Protein AF-A0A928K9A9-F1 (afdb_monomer_lite)

Structure (mmCIF, N/CA/C/O backbone):
data_AF-A0A928K9A9-F1
#
_entry.id   AF-A0A928K9A9-F1
#
loop_
_atom_site.group_PDB
_atom_site.id
_atom_site.type_symbol
_atom_site.label_atom_id
_atom_site.label_alt_id
_atom_site.label_comp_id
_atom_site.label_asym_id
_atom_site.label_entity_id
_atom_site.label_seq_id
_atom_site.pdbx_PDB_ins_code
_atom_site.Cartn_x
_atom_site.Cartn_y
_atom_site.Cartn_z
_atom_site.occupancy
_atom_site.B_iso_or_equiv
_atom_site.auth_seq_id
_atom_site.auth_comp_id
_atom_site.auth_asym_id
_atom_site.auth_atom_id
_atom_site.pdbx_PDB_model_num
ATOM 1 N N . MET A 1 1 ? -4.230 -37.390 27.651 1.00 42.03 1 MET A N 1
ATOM 2 C CA . MET A 1 1 ? -5.385 -36.517 27.954 1.00 42.03 1 MET A CA 1
ATOM 3 C C . MET A 1 1 ? -5.109 -35.486 29.069 1.00 42.03 1 MET A C 1
ATOM 5 O O . MET A 1 1 ? -6.067 -35.103 29.713 1.00 42.03 1 MET A O 1
ATOM 9 N N . ARG A 1 2 ? -3.857 -35.036 29.346 1.00 42.75 2 ARG A N 1
ATOM 10 C CA . ARG A 1 2 ? -3.598 -33.957 30.349 1.00 42.75 2 ARG A CA 1
ATOM 11 C C . ARG A 1 2 ? -2.353 -33.057 30.140 1.00 42.75 2 ARG A C 1
ATOM 13 O O . ARG A 1 2 ? -1.982 -32.345 31.066 1.00 42.75 2 ARG A O 1
ATOM 20 N N . ARG A 1 3 ? -1.679 -33.041 28.975 1.00 29.58 3 ARG A N 1
ATOM 21 C CA . ARG A 1 3 ? -0.485 -32.166 28.782 1.00 29.58 3 ARG A CA 1
ATOM 22 C C . ARG A 1 3 ? -0.343 -31.418 27.444 1.00 29.58 3 ARG A C 1
ATOM 24 O O . ARG A 1 3 ? 0.515 -30.552 27.368 1.00 29.58 3 ARG A O 1
ATOM 31 N N . GLN A 1 4 ? -1.202 -31.652 26.442 1.00 28.33 4 GLN A N 1
ATOM 32 C CA . GLN A 1 4 ? -1.270 -30.831 25.210 1.00 28.33 4 GLN A CA 1
ATOM 33 C C . GLN A 1 4 ? -2.455 -29.848 25.172 1.00 28.33 4 GLN A C 1
ATOM 35 O O . GLN A 1 4 ? -2.472 -28.955 24.336 1.00 28.33 4 GLN A O 1
ATOM 40 N N . GLU A 1 5 ? -3.385 -29.927 26.127 1.00 29.30 5 GLU A N 1
ATOM 41 C CA . GLU A 1 5 ? -4.471 -28.944 26.280 1.00 29.30 5 GLU A CA 1
ATOM 42 C C . GLU A 1 5 ? -4.014 -27.654 26.989 1.00 29.30 5 GLU A C 1
ATOM 44 O O . GLU A 1 5 ? -4.703 -26.647 26.911 1.00 29.30 5 GLU A O 1
ATOM 49 N N . ARG A 1 6 ? -2.816 -27.623 27.599 1.00 32.00 6 ARG A N 1
ATOM 50 C CA . ARG A 1 6 ? -2.279 -26.401 28.237 1.00 32.00 6 ARG A CA 1
ATOM 51 C C . ARG A 1 6 ? -1.554 -25.439 27.295 1.00 32.00 6 ARG A C 1
ATOM 53 O O . ARG A 1 6 ? -1.371 -24.291 27.658 1.00 32.00 6 ARG A O 1
ATOM 60 N N . TYR A 1 7 ? -1.195 -25.851 26.078 1.00 26.44 7 TYR A N 1
ATOM 61 C CA . TYR A 1 7 ? -0.550 -24.943 25.113 1.00 26.44 7 TYR A CA 1
ATOM 62 C C . TYR A 1 7 ? -1.556 -24.196 24.215 1.00 26.44 7 TYR A C 1
ATOM 64 O O . TYR A 1 7 ? -1.179 -23.286 23.484 1.00 26.44 7 TYR A O 1
ATOM 72 N N . ALA A 1 8 ? -2.844 -24.557 24.289 1.00 28.22 8 ALA A N 1
ATOM 73 C CA . ALA A 1 8 ? -3.948 -23.898 23.585 1.00 28.22 8 ALA A CA 1
ATOM 74 C C . ALA A 1 8 ? -4.733 -22.909 24.474 1.00 28.22 8 ALA A C 1
ATOM 76 O O . ALA A 1 8 ? -5.746 -22.372 24.036 1.00 28.22 8 ALA A O 1
ATOM 77 N N . GLN A 1 9 ? -4.266 -22.647 25.701 1.00 28.34 9 GLN A N 1
ATOM 78 C CA . GLN A 1 9 ? -4.974 -21.807 26.676 1.00 28.34 9 GLN A CA 1
ATOM 79 C C . GLN A 1 9 ? -4.224 -20.517 27.064 1.00 28.34 9 GLN A C 1
ATOM 81 O O . GLN A 1 9 ? -4.767 -19.713 27.809 1.00 28.34 9 GLN A O 1
ATOM 86 N N . GLU A 1 10 ? -3.033 -20.257 26.504 1.00 29.08 10 GLU A N 1
ATOM 87 C CA . GLU A 1 10 ? -2.166 -19.135 26.927 1.00 29.08 10 GLU A CA 1
ATOM 88 C C . GLU A 1 10 ? -1.859 -18.065 25.862 1.00 29.08 10 GLU A C 1
ATOM 90 O O . GLU A 1 10 ? -1.050 -17.173 26.100 1.00 29.08 10 GLU A O 1
ATOM 95 N N . LYS A 1 11 ? -2.535 -18.053 24.707 1.00 27.81 11 LYS A N 1
ATOM 96 C CA . LYS A 1 11 ? -2.550 -16.857 23.836 1.00 27.81 11 LYS A CA 1
ATOM 97 C C . LYS A 1 11 ? -3.939 -16.550 23.290 1.00 27.81 11 LYS A C 1
ATOM 99 O O . LYS A 1 11 ? -4.159 -16.509 22.084 1.00 27.81 11 LYS A O 1
ATOM 104 N N . GLY A 1 12 ? -4.860 -16.274 24.211 1.00 30.50 12 GLY A N 1
ATOM 105 C CA . GLY A 1 12 ? -5.949 -15.337 23.952 1.00 30.50 12 GLY A CA 1
ATOM 106 C C . GLY A 1 12 ? -5.352 -13.939 23.781 1.00 30.50 12 GLY A C 1
ATOM 107 O O . GLY A 1 12 ? -4.907 -13.326 24.744 1.00 30.50 12 GLY A O 1
ATOM 108 N N . GLY A 1 13 ? -5.259 -13.477 22.538 1.00 25.19 13 GLY A N 1
ATOM 109 C CA . GLY A 1 13 ? -4.679 -12.187 22.167 1.00 25.19 13 GLY A CA 1
ATOM 110 C C . GLY A 1 13 ? -5.365 -11.657 20.917 1.00 25.19 13 GLY A C 1
ATOM 111 O O . GLY A 1 13 ? -4.789 -11.672 19.837 1.00 25.19 13 GLY A O 1
ATOM 112 N N . ILE A 1 14 ? -6.641 -11.338 21.110 1.00 29.45 14 ILE A N 1
ATOM 113 C CA . ILE A 1 14 ? -7.558 -10.487 20.351 1.00 29.45 14 ILE A CA 1
ATOM 114 C C . ILE A 1 14 ? -7.057 -9.993 18.974 1.00 29.45 14 ILE A C 1
ATOM 116 O O . ILE A 1 14 ? -6.191 -9.128 18.865 1.00 29.45 14 ILE A O 1
ATOM 120 N N . SER A 1 15 ? -7.654 -10.520 17.900 1.00 26.62 15 SER A N 1
ATOM 121 C CA . SER A 1 15 ? -7.559 -9.970 16.544 1.00 26.62 15 SER A CA 1
ATOM 122 C C . SER A 1 15 ? -8.797 -9.116 16.245 1.00 26.62 15 SER A C 1
ATOM 124 O O . SER A 1 15 ? -9.717 -9.572 15.563 1.00 26.62 15 SER A O 1
ATOM 126 N N . VAL A 1 16 ? -8.856 -7.884 16.757 1.00 34.12 16 VAL A N 1
ATOM 127 C CA . VAL A 1 16 ? -9.843 -6.908 16.273 1.00 34.12 16 VAL A CA 1
ATOM 128 C C . VAL A 1 16 ? -9.323 -6.234 15.010 1.00 34.12 16 VAL A C 1
ATOM 130 O O . VAL A 1 16 ? -8.201 -5.727 14.954 1.00 34.12 16 VAL A O 1
ATOM 133 N N . GLY A 1 17 ? -10.156 -6.242 13.967 1.00 39.88 17 GLY A N 1
ATOM 134 C CA . GLY A 1 17 ? -9.941 -5.457 12.759 1.00 39.88 17 GLY A CA 1
ATOM 135 C C . GLY A 1 17 ? -9.922 -3.975 13.117 1.00 39.88 17 GLY A C 1
ATOM 136 O O . GLY A 1 17 ? -10.975 -3.358 13.254 1.00 39.88 17 GLY A O 1
ATOM 137 N N . LEU A 1 18 ? -8.726 -3.414 13.301 1.00 54.06 18 LEU A N 1
ATOM 138 C CA . LEU A 1 18 ? -8.541 -2.001 13.604 1.00 54.06 18 LEU A CA 1
ATOM 139 C C . LEU A 1 18 ? -9.041 -1.158 12.417 1.00 54.06 18 LEU A C 1
ATOM 141 O O . LEU A 1 18 ? -8.351 -1.034 11.403 1.00 54.06 18 LEU A O 1
ATOM 145 N N . LYS A 1 19 ? -10.249 -0.598 12.522 1.00 61.78 19 LYS A N 1
ATOM 146 C CA . LYS A 1 19 ? -10.752 0.442 11.618 1.00 61.78 19 LYS A CA 1
ATOM 147 C C . LYS A 1 19 ? -10.638 1.781 12.339 1.00 61.78 19 LYS A C 1
ATOM 149 O O . LYS A 1 19 ? -11.195 1.937 13.422 1.00 61.78 19 LYS A O 1
ATOM 154 N N . ALA A 1 20 ? -9.938 2.745 11.743 1.00 73.69 20 ALA A N 1
ATOM 155 C CA . ALA A 1 20 ? -9.883 4.080 12.323 1.00 73.69 20 ALA A CA 1
ATOM 156 C C . ALA A 1 20 ? -11.241 4.786 12.218 1.00 73.69 20 ALA A C 1
ATOM 158 O O . ALA A 1 20 ? -12.021 4.558 11.292 1.00 73.69 20 ALA A O 1
ATOM 159 N N . TYR A 1 21 ? -11.505 5.643 13.192 1.00 78.69 21 TYR A N 1
ATOM 160 C CA . TYR A 1 21 ? -12.751 6.378 13.319 1.00 78.69 21 TYR A CA 1
ATOM 161 C C . TYR A 1 21 ? -12.908 7.439 12.218 1.00 78.69 21 TYR A C 1
ATOM 163 O O . TYR A 1 21 ? -12.012 8.250 12.027 1.00 78.69 21 TYR A O 1
ATOM 171 N N . ASP A 1 22 ? -14.049 7.463 11.526 1.00 72.69 22 ASP A N 1
ATOM 172 C CA . ASP A 1 22 ? -14.362 8.363 10.401 1.00 72.69 22 ASP A CA 1
ATOM 173 C C . ASP A 1 22 ? -15.640 9.205 10.626 1.00 72.69 22 ASP A C 1
ATOM 175 O O . ASP A 1 22 ? -16.154 9.819 9.693 1.00 72.69 22 ASP A O 1
ATOM 179 N N . GLY A 1 23 ? -16.160 9.235 11.860 1.00 74.88 23 GLY A N 1
ATOM 180 C CA . GLY A 1 23 ? -17.369 9.979 12.228 1.00 74.88 23 GLY A CA 1
ATOM 181 C C . GLY A 1 23 ? -17.119 11.421 12.695 1.00 74.88 23 GLY A C 1
ATOM 182 O O . GLY A 1 23 ? -15.998 11.917 12.700 1.00 74.88 23 GLY A O 1
ATOM 183 N N . ASP A 1 24 ? -18.184 12.080 13.150 1.00 78.38 24 ASP A N 1
ATOM 184 C CA . ASP A 1 24 ? -18.238 13.506 13.519 1.00 78.38 24 ASP A CA 1
ATOM 185 C C . ASP A 1 24 ? -18.085 13.786 15.027 1.00 78.38 24 ASP A C 1
ATOM 187 O O . ASP A 1 24 ? -17.793 14.905 15.445 1.00 78.38 24 ASP A O 1
ATOM 191 N N . LYS A 1 25 ? -18.277 12.770 15.873 1.00 82.19 25 LYS A N 1
ATOM 192 C CA . LYS A 1 25 ? -18.120 12.890 17.334 1.00 82.19 25 LYS A CA 1
ATOM 193 C C . LYS A 1 25 ? -16.654 13.059 17.770 1.00 82.19 25 LYS A C 1
ATOM 195 O O . LYS A 1 25 ? -15.773 12.530 17.097 1.00 82.19 25 LYS A O 1
ATOM 200 N N . PRO A 1 26 ? -16.386 13.657 18.954 1.00 84.06 26 PRO A N 1
ATOM 201 C CA . PRO A 1 26 ? -15.034 13.846 19.491 1.00 84.06 26 PRO A CA 1
ATOM 202 C C . PRO A 1 26 ? -14.201 12.561 19.503 1.00 84.06 26 PRO A C 1
ATOM 204 O O . PRO A 1 26 ? -14.649 11.555 20.054 1.00 84.06 26 PRO A O 1
ATOM 207 N N . TYR A 1 27 ? -12.991 12.589 18.948 1.00 88.62 27 TYR A N 1
ATOM 208 C CA . TYR A 1 27 ? -12.125 11.413 18.811 1.00 88.62 27 TYR A CA 1
ATOM 209 C C . TYR A 1 27 ? -10.660 11.722 19.141 1.00 88.62 27 TYR A C 1
ATOM 211 O O . TYR A 1 27 ? -10.251 12.883 19.245 1.00 88.62 27 TYR A O 1
ATOM 219 N N . VAL A 1 28 ? -9.876 10.660 19.314 1.00 92.06 28 VAL A N 1
ATOM 220 C CA . VAL A 1 28 ? -8.428 10.710 19.537 1.00 92.06 28 VAL A CA 1
ATOM 221 C C . VAL A 1 28 ? -7.704 10.629 18.200 1.00 92.06 28 VAL A C 1
ATOM 223 O O . VAL A 1 28 ? -7.956 9.707 17.432 1.00 92.06 28 VAL A O 1
ATOM 226 N N . PHE A 1 29 ? -6.779 11.543 17.927 1.00 93.19 29 PHE A N 1
ATOM 227 C CA . PHE A 1 29 ? -5.811 11.396 16.841 1.00 93.19 29 PHE A CA 1
ATOM 228 C C . PHE A 1 29 ? -4.556 10.711 17.384 1.00 93.19 29 PHE A C 1
ATOM 230 O O . PHE A 1 29 ? -3.945 11.240 18.306 1.00 93.19 29 PHE A O 1
ATOM 237 N N . ALA A 1 30 ? -4.159 9.566 16.830 1.00 93.44 30 ALA A N 1
ATOM 238 C CA . ALA A 1 30 ? -2.949 8.850 17.225 1.00 93.44 30 ALA A CA 1
ATOM 239 C C . ALA A 1 30 ? -1.809 9.088 16.218 1.00 93.44 30 ALA A C 1
ATOM 241 O O . ALA A 1 30 ? -1.826 8.558 15.105 1.00 93.44 30 ALA A O 1
ATOM 242 N N . SER A 1 31 ? -0.803 9.863 16.635 1.00 92.62 31 SER A N 1
ATOM 243 C CA . SER A 1 31 ? 0.430 10.134 15.886 1.00 92.62 31 SER A CA 1
ATOM 244 C C . SER A 1 31 ? 1.554 9.195 16.329 1.00 92.62 31 SER A C 1
ATOM 246 O O . SER A 1 31 ? 1.853 9.069 17.520 1.00 92.62 31 SER A O 1
ATOM 248 N N . TYR A 1 32 ? 2.184 8.514 15.372 1.00 89.94 32 TYR A N 1
ATOM 249 C CA . TYR A 1 32 ? 3.295 7.601 15.624 1.00 89.94 32 TYR A CA 1
ATOM 250 C C . TYR A 1 32 ? 4.186 7.440 14.389 1.00 89.94 32 TYR A C 1
ATOM 252 O O . TYR A 1 32 ? 3.770 7.689 13.260 1.00 89.94 32 TYR A O 1
ATOM 260 N N . CYS A 1 33 ? 5.429 6.997 14.594 1.00 82.44 33 CYS A N 1
ATOM 261 C CA . CYS A 1 33 ? 6.306 6.641 13.483 1.00 82.44 33 CYS A CA 1
ATOM 262 C C . CYS A 1 33 ? 5.915 5.285 12.900 1.00 82.44 33 CYS A C 1
ATOM 264 O O . CYS A 1 33 ? 5.644 4.341 13.640 1.00 82.44 33 CYS A O 1
ATOM 266 N N . HIS A 1 34 ? 5.996 5.139 11.578 1.00 73.00 34 HIS A N 1
ATOM 267 C CA . HIS A 1 34 ? 5.710 3.871 10.907 1.00 73.00 34 HIS A CA 1
ATOM 268 C C . HIS A 1 34 ? 6.539 2.691 11.455 1.00 73.00 34 HIS A C 1
ATOM 270 O O . HIS A 1 34 ? 6.052 1.560 11.506 1.00 73.00 34 HIS A O 1
ATOM 276 N N . ASP A 1 35 ? 7.766 2.949 11.916 1.00 77.44 35 ASP A N 1
ATOM 277 C CA . ASP A 1 35 ? 8.641 1.929 12.508 1.00 77.44 35 ASP A CA 1
ATOM 278 C C . ASP A 1 35 ? 8.114 1.389 13.854 1.00 77.44 35 ASP A C 1
ATOM 280 O O . ASP A 1 35 ? 8.411 0.250 14.222 1.00 77.44 35 ASP A O 1
ATOM 284 N N . ASP A 1 36 ? 7.265 2.151 14.549 1.00 78.38 36 ASP A N 1
ATOM 285 C CA . ASP A 1 36 ? 6.666 1.783 15.835 1.00 78.38 36 ASP A CA 1
ATOM 286 C C . ASP A 1 36 ? 5.299 1.108 15.705 1.00 78.38 36 ASP A C 1
ATOM 288 O O . ASP A 1 36 ? 4.709 0.700 16.708 1.00 78.38 36 ASP A O 1
ATOM 292 N N . LYS A 1 37 ? 4.811 0.894 14.477 1.00 77.75 37 LYS A N 1
ATOM 293 C CA . LYS A 1 37 ? 3.494 0.303 14.193 1.00 77.75 37 LYS A CA 1
ATOM 294 C C . LYS A 1 37 ? 3.215 -0.977 14.991 1.00 77.75 37 LYS A C 1
ATOM 296 O O . LYS A 1 37 ? 2.116 -1.161 15.498 1.00 77.75 37 LYS A O 1
ATOM 301 N N . LYS A 1 38 ? 4.212 -1.850 15.173 1.00 72.75 38 LYS A N 1
ATOM 302 C CA . LYS A 1 38 ? 4.061 -3.104 15.942 1.00 72.75 38 LYS A CA 1
ATOM 303 C C . LYS A 1 38 ? 3.841 -2.902 17.445 1.00 72.75 38 LYS A C 1
ATOM 305 O O . LYS A 1 38 ? 3.268 -3.777 18.080 1.00 72.75 38 LYS A O 1
ATOM 310 N N . ARG A 1 39 ? 4.330 -1.796 18.009 1.00 73.88 39 ARG A N 1
ATOM 311 C CA . ARG A 1 39 ? 4.176 -1.435 19.429 1.00 73.88 39 ARG A CA 1
ATOM 312 C C . ARG A 1 39 ? 2.911 -0.611 19.650 1.00 73.88 39 ARG A C 1
ATOM 314 O O . ARG A 1 39 ? 2.264 -0.758 20.676 1.00 73.88 39 ARG A O 1
ATOM 321 N N . VAL A 1 40 ? 2.562 0.223 18.671 1.00 81.50 40 VAL A N 1
ATOM 322 C CA . VAL A 1 40 ? 1.448 1.174 18.742 1.00 81.50 40 VAL A CA 1
ATOM 323 C C . VAL A 1 40 ? 0.108 0.531 18.396 1.00 81.50 40 VAL A C 1
ATOM 325 O O . VAL A 1 40 ? -0.868 0.759 19.104 1.00 81.50 40 VAL A O 1
ATOM 328 N N . LEU A 1 41 ? 0.039 -0.304 17.353 1.00 78.69 41 LEU A N 1
ATOM 329 C CA . LEU A 1 41 ? -1.234 -0.901 16.941 1.00 78.69 41 LEU A CA 1
ATOM 330 C C . LEU A 1 41 ? -1.909 -1.754 18.021 1.00 78.69 41 LEU A C 1
ATOM 332 O O . LEU A 1 41 ? -3.121 -1.639 18.127 1.00 78.69 41 LEU A O 1
ATOM 336 N N . PRO A 1 42 ? -1.209 -2.554 18.849 1.00 74.12 42 PRO A N 1
ATOM 337 C CA . PRO A 1 42 ? -1.863 -3.247 19.961 1.00 74.12 42 PRO A CA 1
ATOM 338 C C . PRO A 1 42 ? -2.521 -2.291 20.966 1.00 74.12 42 PRO A C 1
ATOM 340 O O . PRO A 1 42 ? -3.590 -2.587 21.486 1.00 74.12 42 PRO A O 1
ATOM 343 N N . ILE A 1 43 ? -1.915 -1.123 21.204 1.00 79.50 43 ILE A N 1
ATOM 344 C CA . ILE A 1 43 ? -2.459 -0.098 22.105 1.00 79.50 43 ILE A CA 1
ATOM 345 C C . ILE A 1 43 ? -3.700 0.546 21.480 1.00 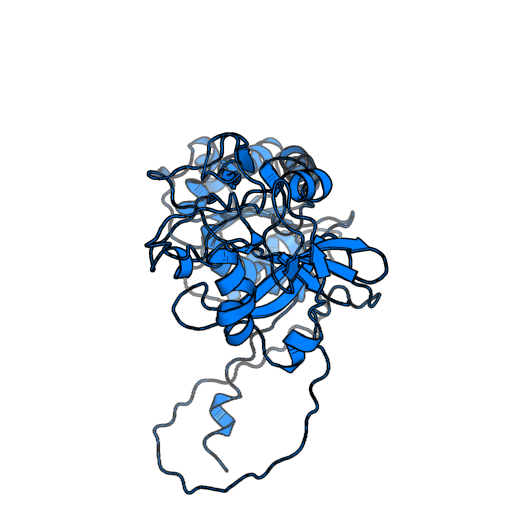79.50 43 ILE A C 1
ATOM 347 O O . ILE A 1 43 ? -4.735 0.650 22.131 1.00 79.50 43 ILE A O 1
ATOM 351 N N . ILE A 1 44 ? -3.618 0.931 20.202 1.00 82.25 44 ILE A N 1
ATOM 352 C CA . ILE A 1 44 ? -4.774 1.443 19.450 1.00 82.25 44 ILE A CA 1
ATOM 353 C C . ILE A 1 44 ? -5.883 0.382 19.391 1.00 82.25 44 ILE A C 1
ATOM 355 O O . ILE A 1 44 ? -7.051 0.726 19.506 1.00 82.25 44 ILE A O 1
ATOM 359 N N . GLY A 1 45 ? -5.527 -0.897 19.262 1.00 72.69 45 GLY A N 1
ATOM 360 C CA . GLY A 1 45 ? -6.451 -2.032 19.218 1.00 72.69 45 GLY A CA 1
ATOM 361 C C . GLY A 1 45 ? -7.261 -2.149 20.492 1.00 72.69 45 GLY A C 1
ATOM 362 O O . GLY A 1 45 ? -8.482 -2.096 20.417 1.00 72.69 45 GLY A O 1
ATOM 363 N N . SER A 1 46 ? -6.583 -2.166 21.644 1.00 72.69 46 SER A N 1
ATOM 364 C CA . SER A 1 46 ? -7.232 -2.136 22.963 1.00 72.69 46 SER A CA 1
ATOM 365 C C . SER A 1 46 ? -8.191 -0.953 23.083 1.00 72.69 46 SER A C 1
ATOM 367 O O . SER A 1 46 ? -9.327 -1.107 23.515 1.00 72.69 46 SER A O 1
ATOM 369 N N 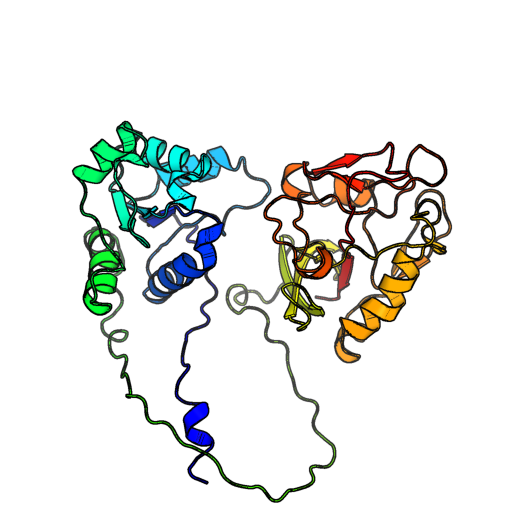. LEU A 1 47 ? -7.779 0.234 22.628 1.00 77.19 47 LEU A N 1
ATOM 370 C CA . LEU A 1 47 ? -8.647 1.408 22.662 1.00 77.19 47 LEU A CA 1
ATOM 371 C C . LEU A 1 47 ? -9.882 1.245 21.761 1.00 77.19 47 LEU A C 1
ATOM 373 O O . LEU A 1 47 ? -10.994 1.539 22.185 1.00 77.19 47 LEU A O 1
ATOM 377 N N . LEU A 1 48 ? -9.730 0.756 20.532 1.00 74.94 48 LEU A N 1
ATOM 378 C CA . LEU A 1 48 ? -10.876 0.517 19.650 1.00 74.94 48 LEU A CA 1
ATOM 379 C C . LEU A 1 48 ? -11.815 -0.568 20.212 1.00 74.94 48 LEU A C 1
ATOM 381 O O . LEU A 1 48 ? -13.033 -0.410 20.145 1.00 74.94 48 LEU A O 1
ATOM 385 N N . GLU A 1 49 ? -11.262 -1.638 20.788 1.00 69.25 49 GLU A N 1
ATOM 386 C CA . GLU A 1 49 ? -11.989 -2.739 21.444 1.00 69.25 49 GLU A CA 1
ATOM 387 C C . GLU A 1 49 ? -12.816 -2.269 22.636 1.00 69.25 49 GLU A C 1
ATOM 389 O O . GLU A 1 49 ? -13.963 -2.676 22.818 1.00 69.25 49 GLU A O 1
ATOM 394 N N . GLU A 1 50 ? -12.255 -1.354 23.418 1.00 71.81 50 GLU A N 1
ATOM 395 C CA . GLU A 1 50 ? -12.928 -0.711 24.542 1.00 71.81 50 GLU A CA 1
ATOM 396 C C . GLU A 1 50 ? -13.945 0.358 24.091 1.00 71.81 50 GLU A C 1
ATOM 398 O O . GLU A 1 50 ? -14.606 0.988 24.918 1.00 71.81 50 GLU A O 1
ATOM 403 N N . GLY A 1 51 ? -14.117 0.544 22.778 1.00 73.00 51 GLY A N 1
ATOM 404 C CA . GLY A 1 51 ? -15.099 1.446 22.183 1.00 73.00 51 GLY A CA 1
ATOM 405 C C . GLY A 1 51 ? -14.607 2.881 22.018 1.00 73.00 51 GLY A C 1
ATOM 406 O O . GLY A 1 51 ? -15.411 3.772 21.713 1.00 73.00 51 GLY A O 1
ATOM 407 N N . TYR A 1 52 ? -13.306 3.136 22.195 1.00 78.12 52 TYR A N 1
ATOM 408 C CA . TYR A 1 52 ? -12.755 4.461 21.974 1.00 78.12 52 TYR A CA 1
ATOM 409 C C . TYR A 1 52 ? -12.683 4.809 20.486 1.00 78.12 52 TYR A C 1
ATOM 411 O O . TYR A 1 52 ? -12.231 4.041 19.644 1.00 78.12 52 TYR A O 1
ATOM 419 N N . ARG A 1 53 ? -13.123 6.025 20.153 1.00 87.31 53 ARG A N 1
ATOM 420 C CA . ARG A 1 53 ? -13.025 6.608 18.811 1.00 87.31 53 ARG A CA 1
ATOM 421 C C . ARG A 1 53 ? -11.589 7.068 18.566 1.00 87.31 53 ARG A C 1
ATOM 423 O O . ARG A 1 53 ? -11.196 8.120 19.071 1.00 87.31 53 ARG A O 1
ATOM 430 N N . VAL A 1 54 ? -10.815 6.288 17.812 1.00 86.94 54 VAL A N 1
ATOM 431 C CA . VAL A 1 54 ? -9.409 6.591 17.500 1.00 86.94 54 VAL A CA 1
ATOM 432 C C . VAL A 1 54 ? -9.203 6.686 15.992 1.00 86.94 54 VAL A C 1
ATOM 434 O O . VAL A 1 54 ? -9.521 5.762 15.247 1.00 86.94 54 VAL A O 1
ATOM 437 N N . TRP A 1 55 ? -8.645 7.804 15.544 1.00 89.12 55 TRP A N 1
ATOM 438 C CA . TRP A 1 55 ? -8.169 8.026 14.185 1.00 89.12 55 TRP A CA 1
ATOM 439 C C . TRP A 1 55 ? -6.647 7.849 14.135 1.00 89.12 55 TRP A C 1
ATOM 441 O O . TRP A 1 55 ? -5.94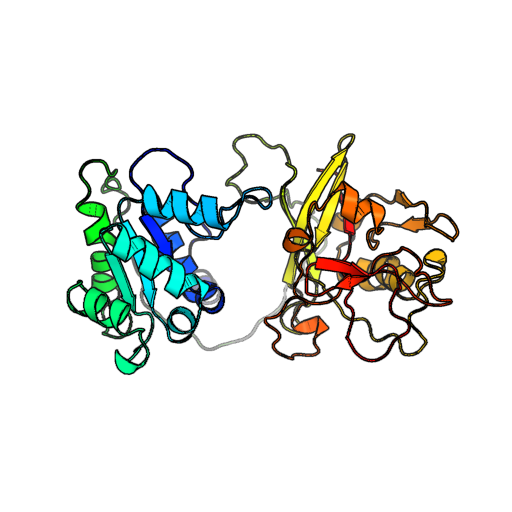3 8.312 15.032 1.00 89.12 55 TRP A O 1
ATOM 451 N N . TYR A 1 56 ? -6.125 7.203 13.092 1.00 85.38 56 TYR A N 1
ATOM 452 C CA . TYR A 1 56 ? -4.686 7.026 12.866 1.00 85.38 56 TYR A CA 1
ATOM 453 C C . TYR A 1 56 ? -4.374 6.861 11.367 1.00 85.38 56 TYR A C 1
ATOM 455 O O . TYR A 1 56 ? -5.269 6.603 10.559 1.00 85.38 56 TYR A O 1
ATOM 463 N N . ASP A 1 57 ? -3.096 6.976 10.989 1.00 65.38 57 ASP A N 1
ATOM 464 C CA . ASP A 1 57 ? -2.595 7.014 9.597 1.00 65.38 57 ASP A CA 1
ATOM 465 C C . ASP A 1 57 ? -2.970 5.809 8.700 1.00 65.38 57 ASP A C 1
ATOM 467 O O . ASP A 1 57 ? -2.802 5.861 7.480 1.00 65.38 57 ASP A O 1
ATOM 471 N N . GLY A 1 58 ? -3.517 4.735 9.276 1.00 54.84 58 GLY A N 1
ATOM 472 C CA . GLY A 1 58 ? -4.029 3.570 8.557 1.00 54.84 58 GLY A CA 1
ATOM 473 C C . GLY A 1 58 ? -5.365 3.795 7.839 1.00 54.84 58 GLY A C 1
ATOM 474 O O . GLY A 1 58 ? -5.781 2.908 7.099 1.00 54.84 58 GLY A O 1
ATOM 475 N N . ALA A 1 59 ? -6.030 4.942 8.038 1.00 42.69 59 ALA A N 1
ATOM 476 C CA . ALA A 1 59 ? -7.379 5.224 7.525 1.00 42.69 59 ALA A CA 1
ATOM 477 C C . ALA A 1 59 ? -7.469 6.172 6.319 1.00 42.69 59 ALA A C 1
ATOM 479 O O . ALA A 1 59 ? -8.573 6.401 5.826 1.00 42.69 59 ALA A O 1
ATOM 480 N N . ILE A 1 60 ? -6.366 6.745 5.825 1.00 49.22 60 ILE A N 1
ATOM 481 C CA . ILE A 1 60 ? -6.453 7.770 4.772 1.00 49.22 60 ILE A CA 1
ATOM 482 C C . ILE A 1 60 ? -6.593 7.133 3.379 1.00 49.22 60 ILE A C 1
ATOM 484 O O . ILE A 1 60 ? -5.685 6.420 2.937 1.00 49.22 60 ILE A O 1
ATOM 488 N N . PRO A 1 61 ? -7.661 7.453 2.620 1.00 39.03 61 PRO A N 1
ATOM 489 C CA . PRO A 1 61 ? -7.794 7.027 1.234 1.00 39.03 61 PRO A CA 1
ATOM 490 C C . PRO A 1 61 ? -6.662 7.598 0.354 1.00 39.03 61 PRO A C 1
ATOM 492 O O . PRO A 1 61 ? -6.307 8.773 0.486 1.00 39.03 61 PRO A O 1
ATOM 495 N N . PRO A 1 62 ? -6.121 6.839 -0.620 1.00 37.03 62 PRO A N 1
ATOM 496 C CA . PRO A 1 62 ? -4.983 7.261 -1.453 1.00 37.03 62 PRO A CA 1
ATOM 497 C C . PRO A 1 62 ? -5.210 8.530 -2.295 1.00 37.03 62 PRO A C 1
ATOM 499 O O . PRO A 1 62 ? -4.263 9.067 -2.870 1.00 37.03 62 PRO A O 1
ATOM 502 N N . THR A 1 63 ? -6.462 8.963 -2.426 1.00 34.47 63 THR A N 1
ATOM 503 C CA . THR A 1 63 ? -6.931 10.016 -3.333 1.00 34.47 63 THR A CA 1
ATOM 504 C C . THR A 1 63 ? -7.044 11.391 -2.686 1.00 34.47 63 THR A C 1
ATOM 506 O O . THR A 1 63 ? -7.205 12.376 -3.404 1.00 34.47 63 THR A O 1
ATOM 509 N N . ALA A 1 64 ? -6.953 11.488 -1.361 1.00 42.41 64 ALA A N 1
ATOM 510 C CA . ALA A 1 64 ? -7.055 12.767 -0.681 1.00 42.41 64 ALA A CA 1
ATOM 511 C C . ALA A 1 64 ? -5.700 13.490 -0.644 1.00 42.41 64 ALA A C 1
ATOM 513 O O . ALA A 1 64 ? -4.640 12.857 -0.649 1.00 42.41 64 ALA A O 1
ATOM 514 N N . GLU A 1 65 ? -5.704 14.826 -0.587 1.00 50.88 65 GLU A N 1
ATOM 515 C CA . GLU A 1 65 ? -4.492 15.573 -0.249 1.00 50.88 65 GLU A CA 1
ATOM 516 C C . GLU A 1 65 ? -4.082 15.194 1.178 1.00 50.88 65 GLU A C 1
ATOM 518 O O . GLU A 1 65 ? -4.556 15.778 2.147 1.00 50.88 65 GLU A O 1
ATOM 523 N N . TRP A 1 66 ? -3.210 14.189 1.292 1.00 57.06 66 TRP A N 1
ATOM 524 C CA . TRP A 1 66 ? -2.811 13.530 2.539 1.00 57.06 66 TRP A CA 1
ATOM 525 C C . TRP A 1 66 ? -2.545 14.512 3.674 1.00 57.06 66 TRP A C 1
ATOM 527 O O . TRP A 1 66 ? -3.000 14.323 4.792 1.00 57.06 66 TRP A O 1
ATOM 537 N N . ARG A 1 67 ? -1.859 15.612 3.363 1.00 60.34 67 ARG A N 1
ATOM 538 C CA . ARG A 1 67 ? -1.509 16.636 4.342 1.00 60.34 67 ARG A CA 1
ATOM 539 C C . ARG A 1 67 ? -2.697 17.496 4.768 1.00 60.34 67 ARG A C 1
ATOM 541 O O . ARG A 1 67 ? -2.770 17.861 5.930 1.00 60.34 67 ARG A O 1
ATOM 548 N N . LYS A 1 68 ? -3.637 17.786 3.864 1.00 63.69 68 LYS A N 1
ATOM 549 C CA . LYS A 1 68 ? -4.891 18.467 4.215 1.00 63.69 68 LYS A CA 1
ATOM 550 C C . LYS A 1 68 ? -5.787 17.566 5.058 1.00 63.69 68 LYS A C 1
ATOM 552 O O . LYS A 1 68 ? -6.374 18.062 6.004 1.00 63.69 68 LYS A O 1
ATOM 557 N N . VAL A 1 69 ? -5.843 16.266 4.765 1.00 68.88 69 VAL A N 1
ATOM 558 C CA . VAL A 1 69 ? -6.625 15.299 5.555 1.00 68.88 69 VAL A CA 1
ATOM 559 C C . VAL A 1 69 ? -6.034 15.093 6.940 1.00 68.88 69 VAL A C 1
ATOM 561 O O . VAL A 1 69 ? -6.764 15.188 7.917 1.00 68.88 69 VAL A O 1
ATOM 564 N N . ILE A 1 70 ? -4.719 14.880 7.040 1.00 75.19 70 ILE A N 1
ATOM 565 C CA . ILE A 1 70 ? -4.027 14.797 8.332 1.00 75.19 70 ILE A CA 1
ATOM 566 C C . ILE A 1 70 ? -4.273 16.078 9.127 1.00 75.19 70 ILE A C 1
ATOM 568 O O . ILE A 1 70 ? -4.751 16.008 10.251 1.00 75.19 70 ILE A O 1
ATOM 572 N N . ASN A 1 71 ? -4.035 17.250 8.530 1.00 79.38 71 ASN A N 1
ATOM 573 C CA . ASN A 1 71 ? -4.254 18.520 9.218 1.00 79.38 71 ASN A CA 1
ATOM 574 C C . ASN A 1 71 ? -5.719 18.701 9.640 1.00 79.38 71 ASN A C 1
ATOM 576 O O . ASN A 1 71 ? -5.967 19.120 10.761 1.00 79.38 71 ASN A O 1
ATOM 580 N N . HIS A 1 72 ? -6.682 18.349 8.789 1.00 81.31 72 HIS A N 1
ATOM 581 C CA . HIS A 1 72 ? -8.102 18.405 9.130 1.00 81.31 72 HIS A CA 1
ATOM 582 C C . HIS A 1 72 ? -8.426 17.484 10.310 1.00 81.31 72 HIS A C 1
ATOM 584 O O . HIS A 1 72 ? -9.045 17.918 11.274 1.00 81.31 72 HIS A O 1
ATOM 590 N N . HIS A 1 73 ? -7.908 16.254 10.311 1.00 85.94 73 HIS A N 1
ATOM 591 C CA . HIS A 1 73 ? -8.134 15.342 11.423 1.00 85.94 73 HIS A CA 1
ATOM 592 C C . HIS A 1 73 ? -7.421 15.755 12.713 1.00 85.94 73 HIS A C 1
ATOM 594 O O . HIS A 1 73 ? -7.947 15.491 13.793 1.00 85.94 73 HIS A O 1
ATOM 600 N N . ILE A 1 74 ? -6.264 16.413 12.631 1.00 87.69 74 ILE A N 1
ATOM 601 C CA . ILE A 1 74 ? -5.620 17.033 13.797 1.00 87.69 74 ILE A CA 1
ATOM 602 C C . ILE A 1 74 ? -6.470 18.206 14.289 1.00 87.69 74 ILE A C 1
ATOM 604 O O . ILE A 1 74 ? -6.681 18.349 15.492 1.00 87.69 74 ILE A O 1
ATOM 608 N N . GLN A 1 75 ? -6.993 19.025 13.375 1.00 86.56 75 GLN A N 1
ATOM 609 C CA . GLN A 1 75 ? -7.839 20.169 13.698 1.00 86.56 75 GLN A CA 1
ATOM 610 C C . GLN A 1 75 ? -9.152 19.751 14.363 1.00 86.56 75 GLN A C 1
ATOM 612 O O . GLN A 1 75 ? -9.604 20.458 15.259 1.00 86.56 75 GLN A O 1
ATOM 617 N N . ASP A 1 76 ? -9.713 18.601 14.009 1.00 86.06 76 ASP A N 1
ATOM 618 C CA . ASP A 1 76 ? -11.020 18.174 14.516 1.00 86.06 76 ASP A CA 1
ATOM 619 C C . ASP A 1 76 ? -10.924 17.171 15.675 1.00 86.06 76 ASP A C 1
ATOM 621 O O . ASP A 1 76 ? -11.908 16.924 16.374 1.00 86.06 76 ASP A O 1
ATOM 625 N N . CYS A 1 77 ? -9.732 16.631 15.960 1.00 90.25 77 CYS A N 1
ATOM 626 C CA . CYS A 1 77 ? -9.564 15.749 17.111 1.00 90.25 77 CYS A CA 1
ATOM 627 C C . CYS A 1 77 ? -9.731 16.499 18.440 1.00 90.25 77 CYS A C 1
ATOM 629 O O . CYS A 1 77 ? -9.393 17.684 18.578 1.00 90.25 77 CYS A O 1
ATOM 631 N N . ALA A 1 78 ? -10.231 15.768 19.436 1.00 89.69 78 ALA A N 1
ATOM 632 C CA . ALA A 1 78 ? -10.395 16.248 20.803 1.00 89.69 78 ALA A CA 1
ATOM 633 C C . ALA A 1 78 ? -9.133 16.028 21.647 1.00 89.69 78 ALA A C 1
ATOM 635 O O . ALA A 1 78 ? -8.814 16.844 22.509 1.00 89.69 78 ALA A O 1
ATOM 636 N N . VAL A 1 79 ? -8.412 14.936 21.382 1.00 91.38 79 VAL A N 1
ATOM 637 C CA . VAL A 1 79 ? -7.138 14.600 22.026 1.00 91.38 79 VAL A CA 1
ATOM 638 C C . VAL A 1 79 ? -6.138 14.225 20.945 1.00 91.38 79 VAL A C 1
ATOM 640 O O . VAL A 1 79 ? -6.415 13.357 20.116 1.00 91.38 79 VAL A O 1
ATOM 643 N N . PHE A 1 80 ? -4.969 14.857 20.975 1.00 93.06 80 PHE A N 1
ATOM 644 C CA . PHE A 1 80 ? -3.836 14.487 20.138 1.00 93.06 80 PHE A CA 1
ATOM 645 C C . PHE A 1 80 ? -2.903 13.580 20.946 1.00 93.06 80 PHE A C 1
ATOM 647 O O . PHE A 1 80 ? -2.167 14.035 21.821 1.00 93.06 80 PHE A O 1
ATOM 654 N N . MET A 1 81 ? -2.976 12.280 20.681 1.00 94.06 81 MET A N 1
ATOM 655 C CA . MET A 1 81 ? -2.166 11.248 21.316 1.00 94.06 81 MET A CA 1
ATOM 656 C C . MET A 1 81 ? -0.907 10.999 20.486 1.00 94.06 81 MET A C 1
ATOM 658 O O . MET A 1 81 ? -0.997 10.609 19.325 1.00 94.06 81 MET A O 1
ATOM 662 N N . VAL A 1 82 ? 0.270 11.191 21.074 1.00 93.31 82 VAL A N 1
ATOM 663 C CA . VAL A 1 82 ? 1.555 10.985 20.395 1.00 93.31 82 VAL A CA 1
ATOM 664 C C . VAL A 1 82 ? 2.367 9.887 21.070 1.00 93.31 82 VAL A C 1
ATOM 666 O O . VAL A 1 82 ? 2.585 9.909 22.282 1.00 93.31 82 VAL A O 1
ATOM 669 N N . PHE A 1 83 ? 2.853 8.941 20.266 1.00 90.88 83 PHE A N 1
ATOM 670 C CA . PHE A 1 83 ? 3.749 7.874 20.704 1.00 90.88 83 PHE A CA 1
ATOM 671 C C . PHE A 1 83 ? 5.210 8.274 20.473 1.00 90.88 83 PHE A C 1
ATOM 673 O O . PHE A 1 83 ? 5.709 8.319 19.343 1.00 90.88 83 PHE A O 1
ATOM 680 N N . VAL A 1 84 ? 5.907 8.578 21.564 1.00 87.88 84 VAL A N 1
ATOM 681 C CA . VAL A 1 84 ? 7.274 9.093 21.567 1.00 87.88 84 VAL A CA 1
ATOM 682 C C . VAL A 1 84 ? 8.289 7.954 21.622 1.00 87.88 84 VAL A C 1
ATOM 684 O O . VAL A 1 84 ? 8.322 7.152 22.560 1.00 87.88 84 VAL A O 1
ATOM 687 N N . THR A 1 85 ? 9.138 7.926 20.599 1.00 86.69 85 THR A N 1
ATOM 688 C CA . THR A 1 85 ? 10.333 7.094 20.444 1.00 86.69 85 THR A CA 1
ATOM 689 C C . THR A 1 85 ? 11.419 7.929 19.785 1.00 86.69 85 THR A C 1
ATOM 691 O O . THR A 1 85 ? 11.159 9.018 19.267 1.00 86.69 85 THR A O 1
ATOM 694 N N . ARG A 1 86 ? 12.653 7.426 19.743 1.00 85.62 86 ARG A N 1
ATOM 695 C CA . ARG A 1 86 ? 13.704 8.069 18.954 1.00 85.62 86 ARG A CA 1
ATOM 696 C C . ARG A 1 86 ? 13.297 8.177 17.484 1.00 85.62 86 ARG A C 1
ATOM 698 O O . ARG A 1 86 ? 13.461 9.234 16.887 1.00 85.62 86 ARG A O 1
ATOM 705 N N . ALA A 1 87 ? 12.728 7.109 16.924 1.00 81.81 87 ALA A N 1
ATOM 706 C CA . ALA A 1 87 ? 12.314 7.066 15.524 1.00 81.81 87 ALA A CA 1
ATOM 707 C C . ALA A 1 87 ? 11.190 8.069 15.214 1.00 81.81 87 ALA A C 1
ATOM 709 O O . ALA A 1 87 ? 11.166 8.639 14.124 1.00 81.81 87 ALA A O 1
ATOM 710 N N . SER A 1 88 ? 10.267 8.301 16.153 1.00 83.94 88 SER A N 1
ATOM 711 C CA . SER A 1 88 ? 9.186 9.272 15.970 1.00 83.94 88 SER A CA 1
ATOM 712 C C . SER A 1 88 ? 9.646 10.709 16.145 1.00 83.94 88 SER A C 1
ATOM 714 O O . SER A 1 88 ? 9.217 11.567 15.383 1.00 83.94 88 SER A O 1
ATOM 716 N N . MET A 1 89 ? 10.597 10.979 17.037 1.00 85.06 89 MET A N 1
ATOM 717 C CA . MET A 1 89 ? 11.153 12.330 17.184 1.00 85.06 89 MET A CA 1
ATOM 718 C C . MET A 1 89 ? 12.147 12.694 16.072 1.00 85.06 89 MET A C 1
ATOM 720 O O . MET A 1 89 ? 12.339 13.870 15.779 1.00 85.06 89 MET A O 1
ATOM 724 N N . GLU A 1 90 ? 12.734 11.704 15.396 1.00 82.81 90 GLU A N 1
ATOM 725 C CA . GLU A 1 90 ? 13.554 11.908 14.192 1.00 82.81 90 GLU A CA 1
ATOM 726 C C . GLU A 1 90 ? 12.716 11.946 12.895 1.00 82.81 90 GLU A C 1
ATOM 728 O O . GLU A 1 90 ? 13.220 12.326 11.833 1.00 82.81 90 GLU A O 1
ATOM 733 N N . SER A 1 91 ? 11.428 11.583 12.954 1.00 79.44 91 SER A N 1
ATOM 734 C CA . SER A 1 91 ? 10.519 11.646 11.808 1.00 79.44 91 SER A CA 1
ATOM 735 C C . SER A 1 91 ? 10.040 13.076 11.579 1.00 79.44 91 SER A C 1
ATOM 737 O O . SER A 1 91 ? 9.322 13.656 12.393 1.00 79.44 91 SER A O 1
ATOM 739 N N . ALA A 1 92 ? 10.375 13.630 10.411 1.00 76.19 92 ALA A N 1
ATOM 740 C CA . ALA A 1 92 ? 9.909 14.954 10.022 1.00 76.19 92 ALA A CA 1
ATOM 741 C C . ALA A 1 92 ? 8.374 15.036 10.025 1.00 76.19 92 ALA A C 1
ATOM 743 O O . ALA A 1 92 ? 7.820 16.065 10.395 1.00 76.19 92 ALA A O 1
ATOM 744 N N . GLU A 1 93 ? 7.689 13.974 9.602 1.00 76.69 93 GLU A N 1
ATOM 745 C CA . GLU A 1 93 ? 6.231 13.871 9.561 1.00 76.69 93 GLU A CA 1
ATOM 746 C C . GLU A 1 93 ? 5.616 13.979 10.957 1.00 76.69 93 GLU A C 1
ATOM 748 O O . GLU A 1 93 ? 4.827 14.895 11.176 1.00 76.69 93 GLU A O 1
ATOM 753 N N . VAL A 1 94 ? 6.045 13.139 11.905 1.00 82.19 94 VAL A N 1
ATOM 754 C CA . VAL A 1 94 ? 5.544 13.170 13.290 1.00 82.19 94 VAL A CA 1
ATOM 755 C C . VAL A 1 94 ? 5.853 14.517 13.947 1.00 82.19 94 VAL A C 1
ATOM 757 O O . VAL A 1 94 ? 4.972 15.132 14.539 1.00 82.19 94 VAL A O 1
ATOM 760 N N . VAL A 1 95 ? 7.067 15.050 13.768 1.00 81.56 95 VAL A N 1
ATOM 761 C CA . VAL A 1 95 ? 7.450 16.378 14.286 1.00 81.56 95 VAL A CA 1
ATOM 762 C C . VAL A 1 95 ? 6.552 17.486 13.720 1.00 81.56 95 VAL A C 1
ATOM 764 O O . VAL A 1 95 ? 6.134 18.388 14.445 1.00 81.56 95 VAL A O 1
ATOM 767 N N . LYS A 1 96 ? 6.213 17.425 12.426 1.00 80.00 96 LYS A N 1
ATOM 768 C CA . LYS A 1 96 ? 5.296 18.378 11.781 1.00 80.00 96 LYS A CA 1
ATOM 769 C C . LYS A 1 96 ? 3.876 18.278 12.345 1.00 80.00 96 LYS A C 1
ATOM 771 O O . LYS A 1 96 ? 3.247 19.318 12.522 1.00 80.00 96 LYS A O 1
ATOM 776 N N . GLU A 1 97 ? 3.381 17.071 12.606 1.00 85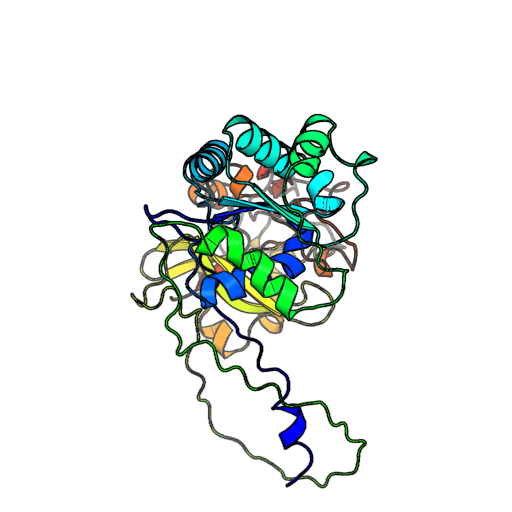.69 97 GLU A N 1
ATOM 777 C CA . GLU A 1 97 ? 2.065 16.846 13.217 1.00 85.69 97 GLU A CA 1
ATOM 778 C C . GLU A 1 97 ? 2.019 17.364 14.659 1.00 85.69 97 GLU A C 1
ATOM 780 O O . GLU A 1 97 ? 1.101 18.109 14.997 1.00 85.69 97 GLU A O 1
ATOM 785 N N . CYS A 1 98 ? 3.043 17.067 15.470 1.00 84.69 98 CYS A N 1
ATOM 786 C CA . CYS A 1 98 ? 3.181 17.586 16.833 1.00 84.69 98 CYS A CA 1
ATOM 787 C C . CYS A 1 98 ? 3.156 19.115 16.859 1.00 84.69 98 CYS A C 1
ATOM 789 O O . CYS A 1 98 ? 2.336 19.703 17.557 1.00 84.69 98 CYS A O 1
ATOM 791 N N . ASN A 1 99 ? 4.001 19.765 16.051 1.00 81.06 99 ASN A N 1
ATOM 792 C CA . ASN A 1 99 ? 4.044 21.226 15.975 1.00 81.06 99 ASN A CA 1
ATOM 793 C C . ASN A 1 99 ? 2.700 21.819 15.539 1.00 81.06 99 ASN A C 1
ATOM 795 O O . ASN A 1 99 ? 2.289 22.866 16.031 1.00 81.06 99 ASN A O 1
ATOM 799 N N . TYR A 1 100 ? 1.995 21.162 14.619 1.00 82.62 100 TYR A N 1
ATOM 800 C CA . TYR A 1 100 ? 0.682 21.624 14.187 1.00 82.62 100 TYR A CA 1
ATOM 801 C C . TYR A 1 100 ? -0.374 21.490 15.296 1.00 82.62 100 TYR A C 1
ATOM 803 O O . TYR A 1 100 ? -1.117 22.439 15.536 1.00 82.62 100 TYR A O 1
ATOM 811 N N . ALA A 1 101 ? -0.401 20.367 16.019 1.00 85.69 101 ALA A N 1
ATOM 812 C CA . ALA A 1 101 ? -1.297 20.159 17.157 1.00 85.69 101 ALA A CA 1
ATOM 813 C C . ALA A 1 101 ? -1.019 21.135 18.317 1.00 85.69 101 ALA A C 1
ATOM 815 O O . ALA A 1 101 ? -1.962 21.680 18.893 1.00 85.69 101 ALA A O 1
ATOM 816 N N . ILE A 1 102 ? 0.261 21.399 18.612 1.00 82.12 102 ILE A N 1
ATOM 817 C CA . ILE A 1 102 ? 0.714 22.395 19.598 1.00 82.12 102 ILE A CA 1
ATOM 818 C C . ILE A 1 102 ? 0.210 23.793 19.221 1.00 82.12 102 ILE A C 1
ATOM 820 O O . ILE A 1 102 ? -0.417 24.464 20.038 1.00 82.12 102 ILE A O 1
ATOM 824 N N . ASN A 1 103 ? 0.404 24.208 17.964 1.00 79.75 103 ASN A N 1
ATOM 825 C CA . ASN A 1 103 ? -0.036 25.521 17.477 1.00 79.75 103 ASN A CA 1
ATOM 826 C C . ASN A 1 103 ? -1.564 25.693 17.486 1.00 79.75 103 ASN A C 1
ATOM 828 O O . ASN A 1 103 ? -2.056 26.814 17.560 1.00 79.75 103 ASN A O 1
ATOM 832 N N . LEU A 1 104 ? -2.318 24.594 17.401 1.00 78.69 104 LEU A N 1
ATOM 833 C CA . LEU A 1 104 ? -3.775 24.585 17.551 1.00 78.69 104 LEU A CA 1
ATOM 834 C C . LEU A 1 104 ? -4.231 24.467 19.017 1.00 78.69 104 LEU A C 1
ATOM 836 O O . LEU A 1 104 ? -5.430 24.340 19.263 1.00 78.69 104 LEU A O 1
ATOM 840 N N . HIS A 1 105 ? -3.299 24.477 19.977 1.00 82.56 105 HIS A N 1
ATOM 841 C CA . HIS A 1 105 ? -3.546 24.313 21.412 1.00 82.56 105 HIS A CA 1
ATOM 842 C C . HIS A 1 105 ? -4.377 23.065 21.743 1.00 82.56 105 HIS A C 1
ATOM 844 O O . HIS A 1 105 ? -5.290 23.091 22.573 1.00 82.56 105 HIS A O 1
ATOM 850 N N . LYS A 1 106 ? -4.085 21.952 21.060 1.00 85.50 106 LYS A N 1
ATOM 851 C CA . LYS A 1 106 ? -4.776 20.680 21.287 1.00 85.50 106 LYS A CA 1
ATOM 852 C C . LYS A 1 106 ? -4.442 20.099 22.658 1.00 85.50 106 LYS A C 1
ATOM 854 O O . LYS A 1 106 ? -3.326 20.246 23.145 1.00 85.50 106 LYS A O 1
ATOM 859 N N . LYS A 1 107 ? -5.393 19.365 23.253 1.00 88.88 107 LYS A N 1
ATOM 860 C CA . LYS A 1 107 ? -5.124 18.540 24.441 1.00 88.88 107 LYS A CA 1
ATOM 861 C C . LYS A 1 107 ? -4.158 17.426 24.034 1.00 88.88 107 LYS A C 1
ATOM 863 O O . LYS A 1 107 ? -4.548 16.506 23.313 1.00 88.88 107 LYS A O 1
ATOM 868 N N . LEU A 1 108 ? -2.901 17.539 24.455 1.00 87.81 108 LEU A N 1
ATOM 869 C CA . LEU A 1 108 ? -1.857 16.566 24.146 1.00 87.81 108 LEU A CA 1
ATOM 870 C C . LEU A 1 108 ? -1.907 15.401 25.133 1.00 87.81 108 LEU A C 1
ATOM 872 O O . LEU A 1 108 ? -2.077 15.596 26.335 1.00 87.81 108 LEU A O 1
ATOM 876 N N . HIS A 1 109 ? -1.707 14.190 24.626 1.00 91.00 109 HIS A N 1
ATOM 877 C CA . HIS A 1 109 ? -1.469 13.014 25.447 1.00 91.00 109 HIS A CA 1
ATOM 878 C C . HIS A 1 109 ? -0.208 12.294 24.977 1.00 91.00 109 HIS A C 1
ATOM 880 O O . HIS A 1 109 ? -0.154 11.756 23.871 1.00 91.00 109 HIS A O 1
ATOM 886 N N . ILE A 1 110 ? 0.835 12.328 25.805 1.00 89.00 110 ILE A N 1
ATOM 887 C CA . ILE A 1 110 ? 2.190 11.976 25.386 1.00 89.00 110 ILE A CA 1
ATOM 888 C C . ILE A 1 110 ? 2.576 10.629 25.992 1.00 89.00 110 ILE A C 1
ATOM 890 O O . ILE A 1 110 ? 2.692 10.492 27.212 1.00 89.00 110 ILE A O 1
ATOM 894 N N . ILE A 1 111 ? 2.811 9.640 25.131 1.00 87.62 111 ILE A N 1
ATOM 895 C CA . ILE A 1 111 ? 3.107 8.260 25.521 1.00 87.62 111 ILE A CA 1
ATOM 896 C C . ILE A 1 111 ? 4.530 7.907 25.088 1.00 87.62 111 ILE A C 1
ATOM 898 O O . ILE A 1 111 ? 4.796 7.679 23.913 1.00 87.62 111 ILE A O 1
ATOM 902 N N . TYR A 1 112 ? 5.452 7.810 26.039 1.00 83.75 112 TYR A N 1
ATOM 903 C CA . TYR A 1 112 ? 6.817 7.340 25.815 1.00 83.75 112 TYR A CA 1
ATOM 904 C C . TYR A 1 112 ? 6.835 5.816 25.764 1.00 83.75 112 TYR A C 1
ATOM 906 O O . TYR A 1 112 ? 6.578 5.147 26.769 1.00 83.75 112 TYR A O 1
ATOM 914 N N . LEU A 1 113 ? 7.160 5.265 24.592 1.00 80.00 113 LEU A N 1
ATOM 915 C CA . LEU A 1 113 ? 7.374 3.824 24.434 1.00 80.00 113 LEU A CA 1
ATOM 916 C C . LEU A 1 113 ? 8.819 3.420 24.766 1.00 80.00 113 LEU A C 1
ATOM 918 O O . LEU A 1 113 ? 9.111 2.242 24.963 1.00 80.00 113 LEU A O 1
ATOM 922 N N . GLU A 1 114 ? 9.737 4.378 24.797 1.00 80.50 114 GLU A N 1
ATOM 923 C CA . GLU A 1 114 ? 11.127 4.217 25.220 1.00 80.50 114 GLU A CA 1
ATOM 924 C C . GLU A 1 114 ? 11.634 5.517 25.841 1.00 80.50 114 GLU A C 1
ATOM 926 O O . GLU A 1 114 ? 10.991 6.563 25.731 1.00 80.50 114 GLU A O 1
ATOM 931 N N . ASP A 1 115 ? 12.789 5.450 26.497 1.00 79.62 115 ASP A N 1
ATOM 932 C CA . ASP A 1 115 ? 13.413 6.636 27.067 1.00 79.62 115 ASP A CA 1
ATOM 933 C C . ASP A 1 115 ? 14.020 7.510 25.959 1.00 79.62 115 ASP A C 1
ATOM 935 O O . ASP A 1 115 ? 14.917 7.088 25.220 1.00 79.62 115 ASP A O 1
ATOM 939 N N . VAL A 1 116 ? 13.497 8.729 25.829 1.00 81.00 116 VAL A N 1
ATOM 940 C CA . VAL A 1 116 ? 13.941 9.724 24.852 1.00 81.00 116 VAL A CA 1
ATOM 941 C C . VAL A 1 116 ? 14.316 10.986 25.623 1.00 81.00 116 VAL A C 1
ATOM 943 O O . VAL A 1 116 ? 13.424 11.634 26.176 1.00 81.00 116 VAL A O 1
ATOM 946 N N . PRO A 1 117 ? 15.610 11.352 25.669 1.00 76.69 117 PRO A N 1
ATOM 947 C CA . PRO A 1 117 ? 16.040 12.538 26.391 1.00 76.69 117 PRO A CA 1
ATOM 948 C C . PRO A 1 117 ? 15.538 13.798 25.687 1.00 76.69 117 PRO A C 1
ATOM 950 O O . PRO A 1 117 ? 15.549 13.870 24.457 1.00 76.69 117 PRO A O 1
ATOM 953 N N . ASP A 1 118 ? 15.179 14.824 26.460 1.00 75.44 118 ASP A N 1
ATOM 954 C CA . ASP A 1 118 ? 14.626 16.074 25.921 1.00 75.44 118 ASP A CA 1
ATOM 955 C C . ASP A 1 118 ? 15.593 16.780 24.946 1.00 75.44 118 ASP A C 1
ATOM 957 O O . ASP A 1 118 ? 15.163 17.488 24.043 1.00 75.44 118 ASP A O 1
ATOM 961 N N . SER A 1 119 ? 16.904 16.514 25.038 1.00 74.75 119 SER A N 1
ATOM 962 C CA . SER A 1 119 ? 17.922 17.006 24.092 1.00 74.75 119 SER A CA 1
ATOM 963 C C . SER A 1 119 ? 17.774 16.483 22.658 1.00 74.75 119 SER A C 1
ATOM 965 O O . SER A 1 119 ? 18.407 17.008 21.743 1.00 74.75 119 SER A O 1
ATOM 967 N N . ARG A 1 120 ? 16.979 15.428 22.457 1.00 71.94 120 ARG A N 1
ATOM 968 C CA . ARG A 1 120 ? 16.645 14.858 21.144 1.00 71.94 120 ARG A CA 1
ATOM 969 C C . ARG A 1 120 ? 15.338 15.400 20.579 1.00 71.94 120 ARG A C 1
ATOM 971 O O . ARG A 1 120 ? 15.023 15.100 19.432 1.00 71.94 120 ARG A O 1
ATOM 978 N N . LEU A 1 121 ? 14.588 16.158 21.370 1.00 74.75 121 LEU A N 1
ATOM 979 C CA . LEU A 1 121 ? 13.374 16.824 20.934 1.00 74.75 121 LEU A CA 1
ATOM 980 C C . LEU A 1 121 ? 13.743 18.172 20.309 1.00 74.75 121 LEU A C 1
ATOM 982 O O . LEU A 1 121 ? 14.717 18.816 20.706 1.00 74.75 121 LEU A O 1
ATOM 986 N N . ASP A 1 122 ? 12.948 18.615 19.337 1.00 76.56 122 ASP A N 1
ATOM 987 C CA . ASP A 1 122 ? 12.990 20.018 18.931 1.00 76.56 122 ASP A CA 1
ATOM 988 C C . ASP A 1 122 ? 12.714 20.911 20.152 1.00 76.56 122 ASP A C 1
ATOM 990 O O . ASP A 1 122 ? 11.899 20.554 21.003 1.00 76.56 122 ASP A O 1
ATOM 994 N N . LYS A 1 123 ? 13.385 22.066 20.260 1.00 71.06 123 LYS A N 1
ATOM 995 C CA . LYS A 1 123 ? 13.284 22.930 21.449 1.00 71.06 123 LYS A CA 1
ATOM 996 C C . LYS A 1 123 ? 11.847 23.374 21.744 1.00 71.06 123 LYS A C 1
ATOM 998 O O . LYS A 1 123 ? 11.514 23.514 22.917 1.00 71.06 123 LYS A O 1
ATOM 1003 N N . GLY A 1 124 ? 11.023 23.588 20.713 1.00 70.62 124 GLY A N 1
ATOM 1004 C CA . GLY A 1 124 ? 9.606 23.918 20.880 1.00 70.62 124 GLY A CA 1
ATOM 1005 C C . GLY A 1 124 ? 8.832 22.738 21.461 1.00 70.62 124 GLY A C 1
ATOM 1006 O O . GLY A 1 124 ? 8.250 22.847 22.534 1.00 70.62 124 GLY A O 1
ATOM 1007 N N . ILE A 1 125 ? 8.952 21.568 20.829 1.00 80.00 125 ILE A N 1
ATOM 1008 C CA . ILE A 1 125 ? 8.310 20.327 21.293 1.00 80.00 125 ILE A CA 1
ATOM 1009 C C . ILE A 1 125 ? 8.739 19.973 22.721 1.00 80.00 125 ILE A C 1
ATOM 1011 O O . ILE A 1 125 ? 7.903 19.588 23.531 1.00 80.00 125 ILE A O 1
ATOM 1015 N N . ALA A 1 126 ? 10.025 20.116 23.050 1.00 77.94 126 ALA A N 1
ATOM 1016 C CA . ALA A 1 126 ? 10.549 19.842 24.384 1.00 77.94 126 ALA A CA 1
ATOM 1017 C C . ALA A 1 126 ? 9.860 20.699 25.456 1.00 77.94 126 ALA A C 1
ATOM 1019 O O . ALA A 1 126 ? 9.487 20.183 26.509 1.00 77.94 126 ALA A O 1
ATOM 1020 N N . ALA A 1 127 ? 9.669 21.993 25.181 1.00 72.81 127 ALA A N 1
ATOM 1021 C CA . ALA A 1 127 ? 9.018 22.918 26.100 1.00 72.81 127 ALA A CA 1
ATOM 1022 C C . ALA A 1 127 ? 7.550 22.537 26.330 1.00 72.81 127 ALA A C 1
ATOM 1024 O O . ALA A 1 127 ? 7.144 22.363 27.480 1.00 72.81 127 ALA A O 1
ATOM 1025 N N . ASP A 1 128 ? 6.782 22.312 25.264 1.00 81.81 128 ASP A N 1
ATOM 1026 C CA . ASP A 1 128 ? 5.373 21.918 25.365 1.00 81.81 128 ASP A CA 1
ATOM 1027 C C . ASP A 1 128 ? 5.195 20.538 26.016 1.00 81.81 128 ASP A C 1
ATOM 1029 O O . ASP A 1 128 ? 4.294 20.327 26.829 1.00 81.81 128 ASP A O 1
ATOM 1033 N N . PHE A 1 129 ? 6.088 19.589 25.722 1.00 80.75 129 PHE A N 1
ATOM 1034 C CA . PHE A 1 129 ? 6.037 18.251 26.311 1.00 80.75 129 PHE A CA 1
ATOM 1035 C C . PHE A 1 129 ? 6.400 18.260 27.799 1.00 80.75 129 PHE A C 1
ATOM 1037 O O . PHE A 1 129 ? 5.907 17.417 28.546 1.00 80.75 129 PHE A O 1
ATOM 1044 N N . SER A 1 130 ? 7.241 19.200 28.243 1.00 76.56 130 SER A N 1
ATOM 1045 C CA . SER A 1 130 ? 7.662 19.312 29.645 1.00 76.56 130 SER A CA 1
ATOM 1046 C C . SER A 1 130 ? 6.541 19.751 30.590 1.00 76.56 130 SER A C 1
ATOM 1048 O O . SER A 1 130 ? 6.545 19.369 31.758 1.00 76.56 130 SER A O 1
ATOM 1050 N N . ILE A 1 131 ? 5.570 20.515 30.083 1.00 75.88 131 ILE A N 1
ATOM 1051 C CA . ILE A 1 131 ? 4.431 21.027 30.861 1.00 75.88 131 ILE A CA 1
ATOM 1052 C C . ILE A 1 131 ? 3.193 20.125 30.769 1.00 75.88 131 ILE A C 1
ATOM 1054 O O . ILE A 1 131 ? 2.190 20.384 31.430 1.00 75.88 131 ILE A O 1
ATOM 1058 N N . CYS A 1 132 ? 3.255 19.070 29.955 1.00 75.00 132 CYS A N 1
ATOM 1059 C CA . CYS A 1 132 ? 2.192 18.088 29.791 1.00 75.00 132 CYS A CA 1
ATOM 1060 C C . CYS A 1 132 ? 2.446 16.840 30.646 1.00 75.00 132 CYS A C 1
ATOM 1062 O O . CYS A 1 132 ? 3.584 16.469 30.937 1.00 75.00 132 CYS A O 1
ATOM 1064 N N . GLU A 1 133 ? 1.375 16.132 31.000 1.00 71.94 133 GLU A N 1
ATOM 1065 C CA . GLU A 1 133 ? 1.497 14.833 31.657 1.00 71.94 133 GLU A CA 1
ATOM 1066 C C . GLU A 1 133 ? 2.075 13.786 30.684 1.00 71.94 133 GLU A C 1
ATOM 1068 O O . GLU A 1 133 ? 1.596 13.618 29.558 1.00 71.94 133 GLU A O 1
ATOM 1073 N N . ARG A 1 134 ? 3.126 13.078 31.123 1.00 76.88 134 ARG A N 1
ATOM 1074 C CA . ARG A 1 134 ? 3.851 12.070 30.332 1.00 76.88 134 ARG A CA 1
ATOM 1075 C C . ARG A 1 134 ? 3.549 10.671 30.864 1.00 76.88 134 ARG A C 1
ATOM 1077 O O . ARG A 1 134 ? 3.771 10.380 32.040 1.00 76.88 134 ARG A O 1
ATOM 1084 N N . VAL A 1 135 ? 3.135 9.767 29.981 1.00 74.12 135 VAL A N 1
ATOM 1085 C CA . VAL A 1 135 ? 2.967 8.342 30.295 1.00 74.12 135 VAL A CA 1
ATOM 1086 C C . VAL A 1 135 ? 4.204 7.586 29.828 1.00 74.12 135 VAL A C 1
ATOM 1088 O O . VAL A 1 135 ? 4.576 7.681 28.665 1.00 74.12 135 VAL A O 1
ATOM 1091 N N . ASN A 1 136 ? 4.856 6.833 30.715 1.00 72.94 136 ASN A N 1
ATOM 1092 C CA . ASN A 1 136 ? 6.056 6.066 30.376 1.00 72.94 136 ASN A CA 1
ATOM 1093 C C . ASN A 1 136 ? 5.787 4.560 30.471 1.00 72.94 136 ASN A C 1
ATOM 1095 O O . ASN A 1 136 ? 5.431 4.067 31.542 1.00 72.94 136 ASN A O 1
ATOM 1099 N N . CYS A 1 137 ? 5.993 3.828 29.374 1.00 64.56 137 CYS A N 1
ATOM 1100 C CA . CYS A 1 137 ? 5.755 2.386 29.337 1.00 64.56 137 CYS A CA 1
ATOM 1101 C C . CYS A 1 137 ? 6.831 1.559 30.074 1.00 64.56 137 CYS A C 1
ATOM 1103 O O . CYS A 1 137 ? 6.625 0.367 30.296 1.00 64.56 137 CYS A O 1
ATOM 1105 N N . SER A 1 138 ? 7.978 2.148 30.446 1.00 55.38 138 SER A N 1
ATOM 1106 C CA . SER A 1 138 ? 9.107 1.430 31.064 1.00 55.38 138 SER A CA 1
ATOM 1107 C C . SER A 1 138 ? 9.079 1.390 32.596 1.00 55.38 138 SER A C 1
ATOM 1109 O O . SER A 1 138 ? 9.817 0.611 33.193 1.00 55.38 138 SER A O 1
ATOM 1111 N N . ARG A 1 139 ? 8.223 2.190 33.252 1.00 54.38 139 ARG A N 1
ATOM 1112 C CA . ARG A 1 139 ? 8.202 2.345 34.722 1.00 54.38 139 ARG A CA 1
ATOM 1113 C C . ARG A 1 139 ? 7.352 1.322 35.495 1.00 54.38 139 ARG A C 1
ATOM 1115 O O . ARG A 1 139 ? 7.190 1.477 36.697 1.00 54.38 139 ARG A O 1
ATOM 1122 N N . GLY A 1 140 ? 6.908 0.247 34.843 1.00 51.41 140 GLY A N 1
ATOM 1123 C CA . GLY A 1 140 ? 6.570 -0.997 35.543 1.00 51.41 140 GLY A CA 1
ATOM 1124 C C . GLY A 1 140 ? 5.255 -1.008 36.320 1.00 51.41 140 GLY A C 1
ATOM 1125 O O . GLY A 1 140 ? 5.256 -1.372 37.486 1.00 51.41 140 GLY A O 1
ATOM 1126 N N . ASP A 1 141 ? 4.141 -0.692 35.661 1.00 56.94 141 ASP A N 1
ATOM 1127 C CA . ASP A 1 141 ? 2.830 -1.239 36.027 1.00 56.94 141 ASP A CA 1
ATOM 1128 C C . ASP A 1 141 ? 1.910 -1.183 34.794 1.00 56.94 141 ASP A C 1
ATOM 1130 O O . ASP A 1 141 ? 1.552 -0.106 34.308 1.00 56.94 141 ASP A O 1
ATOM 1134 N N . ARG A 1 142 ? 1.591 -2.355 34.227 1.00 56.47 142 ARG A N 1
ATOM 1135 C CA . ARG A 1 142 ? 0.750 -2.461 33.022 1.00 56.47 142 ARG A CA 1
ATOM 1136 C C . ARG A 1 142 ? -0.670 -1.950 33.279 1.00 56.47 142 ARG A C 1
ATOM 1138 O O . ARG A 1 142 ? -1.274 -1.405 32.357 1.00 56.47 142 ARG A O 1
ATOM 1145 N N . GLU A 1 143 ? -1.178 -2.076 34.505 1.00 58.00 143 GLU A N 1
ATOM 1146 C CA . GLU A 1 143 ? -2.514 -1.597 34.866 1.00 58.00 143 GLU A CA 1
ATOM 1147 C C . GLU A 1 143 ? -2.539 -0.073 34.949 1.00 58.00 143 GLU A C 1
ATOM 1149 O O . GLU A 1 143 ? -3.389 0.568 34.326 1.00 58.00 143 GLU A O 1
ATOM 1154 N N . GLN A 1 144 ? -1.550 0.532 35.614 1.00 64.06 144 GLN A N 1
ATOM 1155 C CA . GLN A 1 144 ? -1.426 1.994 35.643 1.00 64.06 144 GLN A CA 1
ATOM 1156 C C . GLN A 1 144 ? -1.190 2.577 34.247 1.00 64.06 144 GLN A C 1
ATOM 1158 O O . GLN A 1 144 ? -1.690 3.660 33.949 1.00 64.06 144 GLN A O 1
ATOM 1163 N N . PHE A 1 145 ? -0.463 1.875 33.374 1.00 67.12 145 PHE A N 1
ATOM 1164 C CA . PHE A 1 145 ? -0.274 2.294 31.985 1.00 67.12 145 PHE A CA 1
ATOM 1165 C C . PHE A 1 145 ? -1.604 2.345 31.221 1.00 67.12 145 PHE A C 1
ATOM 1167 O O . PHE A 1 145 ? -1.914 3.368 30.614 1.00 67.12 145 PHE A O 1
ATOM 1174 N N . ALA A 1 146 ? -2.425 1.294 31.307 1.00 67.88 146 ALA A N 1
ATOM 1175 C CA . ALA A 1 146 ? -3.735 1.261 30.658 1.00 67.88 146 ALA A CA 1
ATOM 1176 C C . ALA A 1 146 ? -4.687 2.339 31.208 1.00 67.88 146 ALA A C 1
ATOM 1178 O O . ALA A 1 146 ? -5.392 2.996 30.446 1.00 67.88 146 ALA A O 1
ATOM 1179 N N . VAL A 1 147 ? -4.699 2.567 32.526 1.00 71.62 147 VAL A N 1
ATOM 1180 C CA . VAL A 1 147 ? -5.494 3.646 33.144 1.00 71.62 147 VAL A CA 1
ATOM 1181 C C . VAL A 1 147 ? -5.053 5.020 32.633 1.00 71.62 147 VAL A C 1
ATOM 1183 O O . VAL A 1 147 ? -5.892 5.805 32.195 1.00 71.62 147 VAL A O 1
ATOM 1186 N N . ARG A 1 148 ? -3.745 5.296 32.611 1.00 75.94 148 ARG A N 1
ATOM 1187 C CA . ARG A 1 148 ? -3.208 6.596 32.179 1.00 75.94 148 ARG A CA 1
ATOM 1188 C C . ARG A 1 148 ? -3.417 6.879 30.696 1.00 75.94 148 ARG A C 1
ATOM 1190 O O . ARG A 1 148 ? -3.582 8.038 30.338 1.00 75.94 148 ARG A O 1
ATOM 1197 N N . ILE A 1 149 ? -3.451 5.848 29.848 1.00 80.44 149 ILE A N 1
ATOM 1198 C CA . ILE A 1 149 ? -3.807 6.008 28.429 1.00 80.44 149 ILE A CA 1
ATOM 1199 C C . ILE A 1 149 ? -5.266 6.457 28.266 1.00 80.44 149 ILE A C 1
ATOM 1201 O O . ILE A 1 149 ? -5.584 7.248 27.377 1.00 80.44 149 ILE A O 1
ATOM 1205 N N . ARG A 1 150 ? -6.161 5.954 29.121 1.00 80.81 150 ARG A N 1
ATOM 1206 C CA . ARG A 1 150 ? -7.609 6.186 29.023 1.00 80.81 150 ARG A CA 1
ATOM 1207 C C . ARG A 1 150 ? -8.048 7.497 29.654 1.00 80.81 150 ARG A C 1
ATOM 1209 O O . ARG A 1 150 ? -8.928 8.163 29.112 1.00 80.81 150 ARG A O 1
ATOM 1216 N N . GLN A 1 151 ? -7.414 7.893 30.754 1.00 79.81 151 GLN A N 1
ATOM 1217 C CA . GLN A 1 151 ? -7.819 9.038 31.570 1.00 79.81 151 GLN A CA 1
ATOM 1218 C C . GLN A 1 151 ? -8.099 10.329 30.764 1.00 79.81 151 GLN A C 1
ATOM 1220 O O . GLN A 1 151 ? -9.195 10.876 30.900 1.00 79.81 151 GLN A O 1
ATOM 1225 N N . PRO A 1 152 ? -7.224 10.799 29.849 1.00 77.31 152 PRO A N 1
ATOM 1226 C CA . PRO A 1 152 ? -7.485 12.034 29.104 1.00 77.31 152 PRO A CA 1
ATOM 1227 C C . PRO A 1 152 ? -8.693 11.947 28.168 1.00 77.31 152 PRO A C 1
ATOM 1229 O O . PRO A 1 152 ? -9.262 12.988 27.825 1.00 77.31 152 PRO A O 1
ATOM 1232 N N . ILE A 1 153 ? -9.037 10.728 27.737 1.00 80.81 153 ILE A N 1
ATOM 1233 C CA . ILE A 1 153 ? -10.152 10.419 26.841 1.00 80.81 153 ILE A CA 1
ATOM 1234 C C . ILE A 1 153 ? -11.456 10.319 27.643 1.00 80.81 153 ILE A C 1
ATOM 1236 O O . ILE A 1 153 ? -12.484 10.833 27.213 1.00 80.81 153 ILE A O 1
ATOM 1240 N N . GLU A 1 154 ? -11.414 9.708 28.830 1.00 78.25 154 GLU A N 1
ATOM 1241 C CA . GLU A 1 154 ? -12.567 9.552 29.731 1.00 78.25 154 GLU A CA 1
ATOM 1242 C C . GLU A 1 154 ? -13.036 10.868 30.367 1.00 78.25 154 GLU A C 1
ATOM 1244 O O . GLU A 1 154 ? -14.196 10.993 30.761 1.00 78.25 154 GLU A O 1
ATOM 1249 N N . GLU A 1 155 ? -12.156 11.867 30.431 1.00 73.88 155 GLU A N 1
ATOM 1250 C CA . GLU A 1 155 ? -12.481 13.235 30.852 1.00 73.88 155 GLU A CA 1
ATOM 1251 C C . GLU A 1 155 ? -13.302 14.022 29.806 1.00 73.88 155 GLU A C 1
ATOM 1253 O O . GLU A 1 155 ? -13.775 15.125 30.093 1.00 73.88 155 GLU A O 1
ATOM 1258 N N . LEU A 1 156 ? -13.487 13.499 28.586 1.00 69.31 156 LEU A N 1
ATOM 1259 C CA . LEU A 1 156 ? -14.274 14.157 27.538 1.00 69.31 156 LEU A CA 1
ATOM 1260 C C . LEU A 1 156 ? -15.787 13.994 27.792 1.00 69.31 156 LEU A C 1
ATOM 1262 O O . LEU A 1 156 ? -16.296 12.880 27.897 1.00 69.31 156 LEU A O 1
ATOM 1266 N N . ARG A 1 157 ? -16.531 15.114 27.824 1.00 56.66 157 ARG A N 1
ATOM 1267 C CA . ARG A 1 157 ? -17.976 15.169 28.154 1.00 56.66 157 ARG A CA 1
ATOM 1268 C C . ARG A 1 157 ? -18.898 14.294 27.278 1.00 56.66 157 ARG A C 1
ATOM 1270 O O . ARG A 1 157 ? -19.891 13.805 27.801 1.00 56.66 157 ARG A O 1
ATOM 1277 N N . ASP A 1 158 ? -18.563 14.063 26.003 1.00 59.16 158 ASP A N 1
ATOM 1278 C CA . ASP A 1 158 ? -19.418 13.376 25.004 1.00 59.16 158 ASP A CA 1
ATOM 1279 C C . ASP A 1 158 ? -18.863 12.014 24.535 1.00 59.16 158 ASP A C 1
ATOM 1281 O O . ASP A 1 158 ? -19.046 11.579 23.384 1.00 59.16 158 ASP A O 1
ATOM 1285 N N . PHE A 1 159 ? -18.117 11.335 25.404 1.00 55.38 159 PHE A N 1
ATOM 1286 C CA . PHE A 1 159 ? -17.475 10.066 25.082 1.00 55.38 159 PHE A CA 1
ATOM 1287 C C . PHE A 1 159 ? -18.227 8.883 25.717 1.00 55.38 159 PHE A C 1
ATOM 1289 O O . PHE A 1 159 ? -18.488 8.912 26.922 1.00 55.38 159 PHE A O 1
ATOM 1296 N N . PRO A 1 160 ? -18.627 7.846 24.948 1.00 48.00 160 PRO A N 1
ATOM 1297 C CA . PRO A 1 160 ? -19.263 6.671 25.530 1.00 48.00 160 PRO A CA 1
ATOM 1298 C C . PRO A 1 160 ? -18.274 5.998 26.483 1.00 48.00 160 PRO A C 1
ATOM 1300 O O . PRO A 1 160 ? -17.178 5.619 26.080 1.00 48.00 160 PRO A O 1
ATOM 1303 N N . LYS A 1 161 ? -18.658 5.862 27.753 1.00 51.91 161 LYS A N 1
ATOM 1304 C CA . LYS A 1 161 ? -17.943 4.999 28.696 1.00 51.91 161 LYS A CA 1
ATOM 1305 C C . LYS A 1 161 ? -18.282 3.548 28.330 1.00 51.91 161 LYS A C 1
ATOM 1307 O O . LYS A 1 161 ? -19.478 3.264 28.197 1.00 51.91 161 LYS A O 1
ATOM 1312 N N . PRO A 1 162 ? -17.309 2.636 28.160 1.00 44.53 162 PRO A N 1
ATOM 1313 C CA . PRO A 1 162 ? -17.625 1.225 27.978 1.00 44.53 162 PRO A CA 1
ATOM 1314 C C . PRO A 1 162 ? -18.504 0.738 29.137 1.00 44.53 162 PRO A C 1
ATOM 1316 O O . PRO A 1 162 ? -18.268 1.078 30.300 1.00 44.53 162 PRO A O 1
ATOM 1319 N N . SER A 1 163 ? -19.566 -0.012 28.821 1.00 40.59 163 SER A N 1
ATOM 1320 C CA . SER A 1 163 ? -20.449 -0.578 29.844 1.00 40.59 163 SER A CA 1
ATOM 1321 C C . SER A 1 163 ? -19.636 -1.468 30.786 1.00 40.59 163 SER A C 1
ATOM 1323 O O . SER A 1 163 ? -18.753 -2.187 30.326 1.00 40.59 163 SER A O 1
ATOM 1325 N N . ALA A 1 164 ? -19.957 -1.471 32.080 1.00 41.28 164 ALA A N 1
ATOM 1326 C CA . ALA A 1 164 ? -19.220 -2.202 33.116 1.00 41.28 164 ALA A CA 1
ATOM 1327 C C . ALA A 1 164 ? -19.016 -3.716 32.849 1.00 41.28 164 ALA A C 1
ATOM 1329 O O . ALA A 1 164 ? -18.175 -4.327 33.499 1.00 41.28 164 ALA A O 1
ATOM 1330 N N . ALA A 1 165 ? -19.729 -4.306 31.883 1.00 38.34 165 ALA A N 1
ATOM 1331 C CA . ALA A 1 165 ? -19.627 -5.710 31.488 1.00 38.34 165 ALA A CA 1
ATOM 1332 C C . ALA A 1 165 ? -18.306 -6.102 30.788 1.00 38.34 165 ALA A C 1
ATOM 1334 O O . ALA A 1 165 ? -18.017 -7.288 30.691 1.00 38.34 165 ALA A O 1
ATOM 1335 N N . SER A 1 166 ? -17.486 -5.152 30.320 1.00 39.50 166 SER A N 1
ATOM 1336 C CA . SER A 1 166 ? -16.184 -5.438 29.684 1.00 39.50 166 SER A CA 1
ATOM 1337 C C . SER A 1 166 ? -14.983 -5.407 30.647 1.00 39.50 166 SER A C 1
ATOM 1339 O O . SER A 1 166 ? -13.841 -5.468 30.199 1.00 39.50 166 SER A O 1
ATOM 1341 N N . ARG A 1 167 ? -15.208 -5.309 31.968 1.00 35.25 167 ARG A N 1
ATOM 1342 C CA . ARG A 1 167 ? -14.135 -5.171 32.977 1.00 35.25 167 ARG A CA 1
ATOM 1343 C C . ARG A 1 167 ? -13.616 -6.477 33.590 1.00 35.25 167 ARG A C 1
ATOM 1345 O O . ARG A 1 167 ? -12.646 -6.416 34.339 1.00 35.25 167 ARG A O 1
ATOM 1352 N N . GLU A 1 168 ? -14.184 -7.637 33.278 1.00 29.30 168 GLU A N 1
ATOM 1353 C CA . GLU A 1 168 ? -13.685 -8.916 33.804 1.00 29.30 168 GLU A CA 1
ATOM 1354 C C . GLU A 1 168 ? -12.792 -9.629 32.781 1.00 29.30 168 GLU A C 1
ATOM 1356 O O . GLU A 1 168 ? -13.261 -10.332 31.891 1.00 29.30 168 GLU A O 1
ATOM 1361 N N . VAL A 1 169 ? -11.475 -9.459 32.929 1.00 32.72 169 VAL A N 1
ATOM 1362 C CA . VAL A 1 169 ? -10.468 -10.313 32.288 1.00 32.72 169 VAL A CA 1
ATOM 1363 C C . VAL A 1 169 ? -9.801 -11.130 33.394 1.00 32.72 169 VAL A C 1
ATOM 1365 O O . VAL A 1 169 ? -8.991 -10.612 34.159 1.00 32.72 169 VAL A O 1
ATOM 1368 N N . HIS A 1 170 ? -10.163 -12.409 33.506 1.00 29.11 170 HIS A N 1
ATOM 1369 C CA . HIS A 1 170 ? -9.441 -13.367 34.343 1.00 29.11 170 HIS A CA 1
ATOM 1370 C C . HIS A 1 170 ? -8.085 -13.692 33.695 1.00 29.11 170 HIS A C 1
ATOM 1372 O O . HIS A 1 170 ? -8.039 -14.296 32.625 1.00 29.11 170 HIS A O 1
ATOM 1378 N N . TYR A 1 171 ? -6.983 -13.330 34.355 1.00 24.08 171 TYR A N 1
ATOM 1379 C CA . TYR A 1 171 ? -5.651 -13.858 34.056 1.00 24.08 171 TYR A CA 1
ATOM 1380 C C . TYR A 1 171 ? -5.451 -15.170 34.827 1.00 24.08 171 TYR A C 1
ATOM 1382 O O . TYR A 1 171 ? -5.615 -15.194 36.045 1.00 24.08 171 TYR A O 1
ATOM 1390 N N . ALA A 1 172 ? -5.101 -16.253 34.132 1.00 27.11 172 ALA A N 1
ATOM 1391 C CA . ALA A 1 172 ? -4.593 -17.474 34.756 1.00 27.11 172 ALA A CA 1
ATOM 1392 C C . ALA A 1 172 ? -3.070 -17.537 34.559 1.00 27.11 172 ALA A C 1
ATOM 1394 O O . ALA A 1 172 ? -2.579 -17.334 33.451 1.00 27.11 172 ALA A O 1
ATOM 1395 N N . GLU A 1 173 ? -2.356 -17.756 35.662 1.00 28.14 173 GLU A N 1
ATOM 1396 C CA . GLU A 1 173 ? -0.897 -17.809 35.780 1.00 28.14 173 GLU A CA 1
ATOM 1397 C C . GLU A 1 173 ? -0.263 -19.024 35.070 1.00 28.14 173 GLU A C 1
ATOM 1399 O O . GLU A 1 173 ? -0.826 -20.121 35.054 1.00 28.14 173 GLU A O 1
ATOM 1404 N N . ASP A 1 174 ? 0.954 -18.804 34.556 1.00 32.56 174 ASP A N 1
ATOM 1405 C CA . ASP A 1 174 ? 1.878 -19.760 33.927 1.00 32.56 174 ASP A CA 1
ATOM 1406 C C . ASP A 1 174 ? 2.032 -21.101 34.680 1.00 32.56 174 ASP A C 1
ATOM 1408 O O . ASP A 1 174 ? 2.335 -21.133 35.877 1.00 32.56 174 ASP A O 1
ATOM 1412 N N . ALA A 1 175 ? 2.042 -22.226 33.948 1.00 27.05 175 ALA A N 1
ATOM 1413 C CA . ALA A 1 175 ? 2.732 -23.448 34.396 1.00 27.05 175 ALA A CA 1
ATOM 1414 C C . ALA A 1 175 ? 3.222 -24.346 33.234 1.00 27.05 175 ALA A C 1
ATOM 1416 O O . ALA A 1 175 ? 2.438 -25.027 32.567 1.00 27.05 175 ALA A O 1
ATOM 1417 N N . ARG A 1 176 ? 4.555 -24.423 33.061 1.00 33.09 176 ARG A N 1
ATOM 1418 C CA . ARG A 1 176 ? 5.289 -25.269 32.084 1.00 33.09 176 ARG A CA 1
ATOM 1419 C C . ARG A 1 176 ? 4.979 -26.775 32.187 1.00 33.09 176 ARG A C 1
ATOM 1421 O O . ARG A 1 176 ? 4.734 -27.279 33.286 1.00 33.09 176 ARG A O 1
ATOM 1428 N N . PRO A 1 177 ? 5.187 -27.538 31.091 1.00 28.42 177 PRO A N 1
ATOM 1429 C CA . PRO A 1 177 ? 5.780 -28.873 31.253 1.00 28.42 177 PRO A CA 1
ATOM 1430 C C . PRO A 1 177 ? 6.786 -29.332 30.169 1.00 28.42 177 PRO A C 1
ATOM 1432 O O . PRO A 1 177 ? 6.619 -29.074 28.981 1.00 28.42 177 PRO A O 1
ATOM 1435 N N . GLU A 1 178 ? 7.783 -30.101 30.623 1.00 25.81 178 GLU A N 1
ATOM 1436 C CA . GLU A 1 178 ? 8.747 -30.934 29.867 1.00 25.81 178 GLU A CA 1
ATOM 1437 C C . GLU A 1 178 ? 8.151 -32.317 29.451 1.00 25.81 178 GLU A C 1
ATOM 1439 O O . GLU A 1 178 ? 7.048 -32.664 29.903 1.00 25.81 178 GLU A O 1
ATOM 1444 N N . PRO A 1 179 ? 8.821 -33.083 28.555 1.00 40.72 179 PRO A N 1
ATOM 1445 C CA . PRO A 1 179 ? 8.198 -33.886 27.492 1.00 40.72 179 PRO A CA 1
ATOM 1446 C C . PRO A 1 179 ? 8.029 -35.376 27.836 1.00 40.72 179 PRO A C 1
ATOM 1448 O O . PRO A 1 179 ? 8.693 -35.853 28.741 1.00 40.72 179 PRO A O 1
ATOM 1451 N N . GLU A 1 180 ? 7.194 -36.113 27.078 1.00 26.86 180 GLU A N 1
ATOM 1452 C CA . GLU A 1 180 ? 7.437 -37.535 26.735 1.00 26.86 180 GLU A CA 1
ATOM 1453 C C . GLU A 1 180 ? 6.421 -38.146 25.728 1.00 26.86 180 GLU A C 1
ATOM 1455 O O . GLU A 1 180 ? 5.211 -37.961 25.834 1.00 26.86 180 GLU A O 1
ATOM 1460 N N . ASN A 1 181 ? 6.998 -38.854 24.744 1.00 25.75 181 ASN A N 1
ATOM 1461 C CA . ASN A 1 181 ? 6.570 -39.965 23.866 1.00 25.75 181 ASN A CA 1
ATOM 1462 C C . ASN A 1 181 ? 5.120 -40.178 23.347 1.00 25.75 181 ASN A C 1
ATOM 1464 O O . ASN A 1 181 ? 4.153 -40.331 24.086 1.00 25.75 181 ASN A O 1
ATOM 1468 N N . ARG A 1 182 ? 5.034 -40.363 22.013 1.00 29.38 182 ARG A N 1
ATOM 1469 C CA . ARG A 1 182 ? 3.888 -40.894 21.231 1.00 29.38 182 ARG A CA 1
ATOM 1470 C C . ARG A 1 182 ? 3.788 -42.431 21.322 1.00 29.38 182 ARG A C 1
ATOM 1472 O O . ARG A 1 182 ? 4.799 -43.091 21.544 1.00 29.38 182 ARG A O 1
ATOM 1479 N N . PRO A 1 183 ? 2.630 -43.009 20.949 1.00 24.84 183 PRO A N 1
ATOM 1480 C CA . PRO A 1 183 ? 2.597 -43.773 19.696 1.00 24.84 183 PRO A CA 1
ATOM 1481 C C . PRO A 1 183 ? 1.404 -43.404 18.795 1.00 24.84 183 PRO A C 1
ATOM 1483 O O . PRO A 1 183 ? 0.427 -42.799 19.226 1.00 24.84 183 PRO A O 1
ATOM 1486 N N . GLY A 1 184 ? 1.562 -43.683 17.500 1.00 28.27 184 GLY A N 1
ATOM 1487 C CA . GLY A 1 184 ? 0.776 -43.098 16.416 1.00 28.27 184 GLY A CA 1
ATOM 1488 C C . GLY A 1 184 ? -0.609 -43.694 16.180 1.00 28.27 184 GLY A C 1
ATOM 1489 O O . GLY A 1 184 ? -0.898 -44.827 16.548 1.00 28.27 184 GLY A O 1
ATOM 1490 N N . ILE A 1 185 ? -1.433 -42.915 15.477 1.00 24.48 185 ILE A N 1
ATOM 1491 C CA . ILE A 1 185 ? -2.671 -43.360 14.840 1.00 24.48 185 ILE A CA 1
ATOM 1492 C C . ILE A 1 185 ? -2.714 -42.750 13.434 1.00 24.48 185 ILE A C 1
ATOM 1494 O O . ILE A 1 185 ? -2.529 -41.545 13.258 1.00 24.48 185 ILE A O 1
ATOM 1498 N N . LYS A 1 186 ? -2.904 -43.626 12.441 1.00 30.52 186 LYS A N 1
ATOM 1499 C CA . LYS A 1 186 ? -3.203 -43.306 11.040 1.00 30.52 186 LYS A CA 1
ATOM 1500 C C . LYS A 1 186 ? -4.513 -42.522 10.964 1.00 30.52 186 LYS A C 1
ATOM 1502 O O . LYS A 1 186 ? -5.487 -42.938 11.582 1.00 30.52 186 LYS A O 1
ATOM 1507 N N . ILE A 1 187 ? -4.562 -41.471 10.149 1.00 25.19 187 ILE A N 1
ATOM 1508 C CA . ILE A 1 187 ? -5.834 -40.913 9.686 1.00 25.19 187 ILE A CA 1
ATOM 1509 C C . ILE A 1 187 ? -5.814 -40.907 8.161 1.00 25.19 187 ILE A C 1
ATOM 1511 O O . ILE A 1 187 ? -5.007 -40.229 7.525 1.00 25.19 187 ILE A O 1
ATOM 1515 N N . GLU A 1 188 ? -6.679 -41.766 7.632 1.00 23.83 188 GLU A N 1
ATOM 1516 C CA . GLU A 1 188 ? -7.150 -41.807 6.259 1.00 23.83 188 GLU A CA 1
ATOM 1517 C C . GLU A 1 188 ? -7.923 -40.533 5.893 1.00 23.83 188 GLU A C 1
ATOM 1519 O O . GLU A 1 188 ? -8.340 -39.739 6.732 1.00 23.83 188 GLU A O 1
ATOM 1524 N N . SER A 1 189 ? -8.069 -40.372 4.586 1.00 35.41 189 SER A N 1
ATOM 1525 C CA . SER A 1 189 ? -8.807 -39.360 3.844 1.00 35.41 189 SER A CA 1
ATOM 1526 C C . SER A 1 189 ? -10.177 -38.943 4.401 1.00 35.41 189 SER A C 1
ATOM 1528 O O . SER A 1 189 ? -10.887 -39.729 5.014 1.00 35.41 189 SER A O 1
ATOM 1530 N N . GLU A 1 190 ? -10.570 -37.733 3.978 1.00 28.75 190 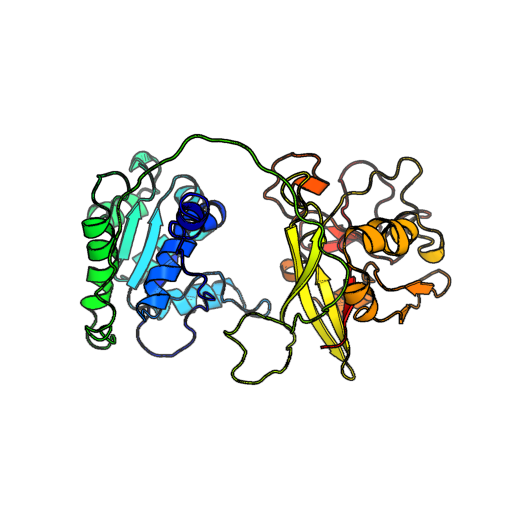GLU A N 1
ATOM 1531 C CA . GLU A 1 190 ? -11.924 -37.150 3.943 1.00 28.75 190 GLU A CA 1
ATOM 1532 C C . GLU A 1 190 ? -12.326 -36.210 5.093 1.00 28.75 190 GLU A C 1
ATOM 1534 O O . GLU A 1 190 ? -12.894 -36.603 6.107 1.00 28.75 190 GLU A O 1
ATOM 1539 N N . LYS A 1 191 ? -12.166 -34.901 4.848 1.00 26.19 191 LYS A N 1
ATOM 1540 C CA . LYS A 1 191 ? -13.295 -33.969 4.644 1.00 26.19 191 LYS A CA 1
ATOM 1541 C C . LYS A 1 191 ? -12.768 -32.565 4.354 1.00 26.19 191 LYS A C 1
ATOM 1543 O O . LYS A 1 191 ? -12.336 -31.832 5.238 1.00 26.19 191 LYS A O 1
ATOM 1548 N N . ALA A 1 192 ? -12.845 -32.190 3.081 1.00 30.38 192 ALA A N 1
ATOM 1549 C CA . ALA A 1 192 ? -12.788 -30.805 2.651 1.00 30.38 192 ALA A CA 1
ATOM 1550 C C . ALA A 1 192 ? -13.979 -30.048 3.258 1.00 30.38 192 ALA A C 1
ATOM 1552 O O . ALA A 1 192 ? -15.133 -30.314 2.918 1.00 30.38 192 ALA A O 1
ATOM 1553 N N . LYS A 1 193 ? -13.701 -29.125 4.177 1.00 27.94 193 LYS A N 1
ATOM 1554 C CA . LYS A 1 193 ? -14.662 -28.117 4.629 1.00 27.94 193 LYS A CA 1
ATOM 1555 C C . LYS A 1 193 ? -13.902 -26.948 5.248 1.00 27.94 193 LYS A C 1
ATOM 1557 O O . LYS A 1 193 ? -13.694 -26.923 6.450 1.00 27.94 193 LYS A O 1
ATOM 1562 N N . TRP A 1 194 ? -13.483 -25.996 4.418 1.00 23.86 194 TRP A N 1
ATOM 1563 C CA . TRP A 1 194 ? -13.096 -24.670 4.895 1.00 23.86 194 TRP A CA 1
ATOM 1564 C C . TRP A 1 194 ? -13.722 -23.621 3.984 1.00 23.86 194 TRP A C 1
ATOM 1566 O O . TRP A 1 194 ? -13.428 -23.524 2.794 1.00 23.86 194 TRP A O 1
ATOM 1576 N N . VAL A 1 195 ? -14.693 -22.947 4.588 1.00 24.25 195 VAL A N 1
ATOM 1577 C CA . VAL A 1 195 ? -15.430 -21.780 4.119 1.00 24.25 195 VAL A CA 1
ATOM 1578 C C . VAL A 1 195 ? -14.538 -20.556 4.364 1.00 24.25 195 VAL A C 1
ATOM 1580 O O . VAL A 1 195 ? -13.737 -20.551 5.294 1.00 24.25 195 VAL A O 1
ATOM 1583 N N . TRP A 1 196 ? -14.643 -19.567 3.484 1.00 23.41 196 TRP A N 1
ATOM 1584 C CA . TRP A 1 196 ? -13.990 -18.259 3.535 1.00 23.41 196 TRP A CA 1
ATOM 1585 C C . TRP A 1 196 ? -14.078 -17.596 4.927 1.00 23.41 196 TRP A C 1
ATOM 1587 O O . TRP A 1 196 ? -15.151 -17.548 5.516 1.00 23.41 196 TRP A O 1
ATOM 1597 N N . GLU A 1 197 ? -12.981 -17.014 5.417 1.00 25.75 197 GLU A N 1
ATOM 1598 C CA . GLU A 1 197 ? -12.996 -16.025 6.508 1.00 25.75 197 GLU A CA 1
ATOM 1599 C C . GLU A 1 197 ? -12.164 -14.809 6.081 1.00 25.75 197 GLU A C 1
ATOM 1601 O O . GLU A 1 197 ? -10.975 -14.671 6.353 1.00 25.75 197 GLU A O 1
ATOM 1606 N N . THR A 1 198 ? -12.812 -13.929 5.322 1.00 27.33 198 THR A N 1
ATOM 1607 C CA . THR A 1 198 ? -12.391 -12.545 5.079 1.00 27.33 198 THR A CA 1
ATOM 1608 C C . THR A 1 198 ? -12.635 -11.687 6.324 1.00 27.33 198 THR A C 1
ATOM 1610 O O . THR A 1 198 ? -13.653 -11.854 6.991 1.00 27.33 198 THR A O 1
ATOM 1613 N N . ASN A 1 199 ? -11.743 -10.725 6.595 1.00 27.14 199 ASN A N 1
ATOM 1614 C CA . ASN A 1 199 ? -11.856 -9.703 7.649 1.00 27.14 199 ASN A CA 1
ATOM 1615 C C . ASN A 1 199 ? -13.303 -9.210 7.887 1.00 27.14 199 ASN A C 1
ATOM 1617 O O . ASN A 1 199 ? -13.877 -8.473 7.081 1.00 27.14 199 ASN A O 1
ATOM 1621 N N . ALA A 1 200 ? -13.868 -9.557 9.045 1.00 27.44 200 ALA A N 1
ATOM 1622 C CA . ALA A 1 200 ? -15.253 -9.294 9.438 1.00 27.44 200 ALA A CA 1
ATOM 1623 C C . ALA A 1 200 ? -15.533 -7.849 9.921 1.00 27.44 200 ALA A C 1
ATOM 1625 O O . ALA A 1 200 ? -16.392 -7.640 10.772 1.00 27.44 200 ALA A O 1
ATOM 1626 N N . ALA A 1 201 ? -14.860 -6.834 9.364 1.00 31.14 201 ALA A N 1
ATOM 1627 C CA . ALA A 1 201 ? -15.174 -5.416 9.619 1.00 31.14 201 ALA A CA 1
ATOM 1628 C C . ALA A 1 201 ? -15.805 -4.686 8.409 1.00 31.14 201 ALA A C 1
ATOM 1630 O O . ALA A 1 201 ? -16.338 -3.593 8.574 1.00 31.14 201 ALA A O 1
ATOM 1631 N N . ASN A 1 202 ? -15.835 -5.313 7.221 1.00 31.89 202 ASN A N 1
ATOM 1632 C CA . ASN A 1 202 ? -16.629 -4.863 6.056 1.00 31.89 202 ASN A CA 1
ATOM 1633 C C . ASN A 1 202 ? -17.838 -5.785 5.756 1.00 31.89 202 ASN A C 1
ATOM 1635 O O . ASN A 1 202 ? -18.554 -5.608 4.770 1.00 31.89 202 ASN A O 1
ATOM 1639 N N . SER A 1 203 ? -18.117 -6.759 6.631 1.00 30.36 203 SER A N 1
ATOM 1640 C CA . SER A 1 203 ? -19.180 -7.763 6.454 1.00 30.36 203 SER A CA 1
ATOM 1641 C C . SER A 1 203 ? -20.593 -7.282 6.822 1.00 30.36 203 SER A C 1
ATOM 1643 O O . SER A 1 203 ? -21.506 -8.093 6.959 1.00 30.36 203 SER A O 1
ATOM 1645 N N . SER A 1 204 ? -20.841 -5.977 6.917 1.00 32.44 204 SER A N 1
ATOM 1646 C CA . SER A 1 204 ? -22.227 -5.493 6.913 1.00 32.44 204 SER A CA 1
ATOM 1647 C C . SER A 1 204 ? -22.834 -5.457 5.498 1.00 32.44 204 SER A C 1
ATOM 1649 O O . SER A 1 204 ? -24.023 -5.171 5.369 1.00 32.44 204 SER A O 1
ATOM 1651 N N . ARG A 1 205 ? -22.061 -5.773 4.434 1.00 38.53 205 ARG A N 1
ATOM 1652 C CA . ARG A 1 205 ? -22.557 -5.801 3.037 1.00 38.53 205 ARG A CA 1
ATOM 1653 C C . ARG A 1 205 ? -22.164 -6.991 2.148 1.00 38.53 205 ARG A C 1
ATOM 1655 O O . ARG A 1 205 ? -22.820 -7.160 1.130 1.00 38.53 205 ARG A O 1
ATOM 1662 N N . GLY A 1 206 ? -21.154 -7.805 2.472 1.00 46.00 206 GLY A N 1
ATOM 1663 C CA . GLY A 1 206 ? -20.801 -8.989 1.660 1.00 46.00 206 GLY A CA 1
ATOM 1664 C C . GLY A 1 206 ? -20.338 -8.698 0.219 1.00 46.00 206 GLY A C 1
ATOM 1665 O O . GLY A 1 206 ? -20.489 -9.551 -0.649 1.00 46.00 206 GLY A O 1
ATOM 1666 N N . VAL A 1 207 ? -19.805 -7.501 -0.060 1.00 58.88 207 VAL A N 1
ATOM 1667 C CA . VAL A 1 207 ? -19.377 -7.078 -1.408 1.00 58.88 207 VAL A CA 1
ATOM 1668 C C . VAL A 1 207 ? -17.936 -6.571 -1.361 1.00 58.88 207 VAL A C 1
ATOM 1670 O O . VAL A 1 207 ? -17.647 -5.636 -0.619 1.00 58.88 207 VAL A O 1
ATOM 1673 N N . LEU A 1 208 ? -17.053 -7.168 -2.169 1.00 68.06 208 LEU A N 1
ATOM 1674 C CA . LEU A 1 208 ? -15.673 -6.715 -2.374 1.00 68.06 208 LEU A CA 1
ATOM 1675 C C . LEU A 1 208 ? -15.656 -5.354 -3.089 1.00 68.06 208 LEU A C 1
ATOM 1677 O O . LEU A 1 208 ? -16.321 -5.187 -4.114 1.00 68.06 208 LEU A O 1
ATOM 1681 N N . GLY A 1 209 ? -14.892 -4.394 -2.570 1.00 69.25 209 GLY A N 1
ATOM 1682 C CA . GLY A 1 209 ? -14.763 -3.040 -3.104 1.00 69.25 209 GLY A CA 1
ATOM 1683 C C . GLY A 1 209 ? -13.376 -2.722 -3.665 1.00 69.25 209 GLY A C 1
ATOM 1684 O O . GLY A 1 209 ? -12.373 -3.354 -3.339 1.00 69.25 209 GLY A O 1
ATOM 1685 N N . VAL A 1 210 ? -13.299 -1.696 -4.519 1.00 73.75 210 VAL A N 1
ATOM 1686 C CA . VAL A 1 210 ? -12.011 -1.126 -4.949 1.00 73.75 210 VAL A CA 1
ATOM 1687 C C . VAL A 1 210 ? -11.339 -0.445 -3.759 1.00 73.75 210 VAL A C 1
ATOM 1689 O O . VAL A 1 210 ? -11.965 0.356 -3.072 1.00 73.75 210 VAL A O 1
ATOM 1692 N N . GLY A 1 211 ? -10.054 -0.729 -3.549 1.00 63.50 211 GLY A N 1
ATOM 1693 C CA . GLY A 1 211 ? -9.279 -0.254 -2.403 1.00 63.50 211 GLY A CA 1
ATOM 1694 C C . GLY A 1 211 ? -9.200 -1.250 -1.248 1.00 63.50 211 GLY A C 1
ATOM 1695 O O . GLY A 1 211 ? -8.271 -1.133 -0.451 1.00 63.50 211 GLY A O 1
ATOM 1696 N N . ASP A 1 212 ? -10.090 -2.247 -1.199 1.00 70.69 212 ASP A N 1
ATOM 1697 C CA . ASP A 1 212 ? -10.024 -3.313 -0.200 1.00 70.69 212 ASP A CA 1
ATOM 1698 C C . ASP A 1 212 ? -8.727 -4.118 -0.338 1.00 70.69 212 ASP A C 1
ATOM 1700 O O . ASP A 1 212 ? -8.123 -4.205 -1.414 1.00 70.69 212 ASP A O 1
ATOM 1704 N N . THR A 1 213 ? -8.314 -4.742 0.761 1.00 75.25 213 THR A N 1
ATOM 1705 C CA . THR A 1 213 ? -7.191 -5.677 0.781 1.00 75.25 213 THR A CA 1
ATOM 1706 C C . THR A 1 213 ? -7.708 -7.082 1.062 1.00 75.25 213 THR A C 1
ATOM 1708 O O . THR A 1 213 ? -8.416 -7.300 2.044 1.00 75.25 213 THR A O 1
ATOM 1711 N N . ILE A 1 214 ? -7.317 -8.036 0.219 1.00 76.50 214 ILE A N 1
ATOM 1712 C CA . ILE A 1 214 ? -7.600 -9.463 0.395 1.00 76.50 214 ILE A CA 1
ATOM 1713 C C . ILE A 1 214 ? -6.311 -10.230 0.682 1.00 76.50 214 ILE A C 1
ATOM 1715 O O . ILE A 1 214 ? -5.234 -9.843 0.224 1.00 76.50 214 ILE A O 1
ATOM 1719 N N . GLU A 1 215 ? -6.422 -11.339 1.402 1.00 82.62 215 GLU A N 1
ATOM 1720 C CA . GLU A 1 215 ? -5.336 -12.304 1.554 1.00 82.62 215 GLU A CA 1
ATOM 1721 C C . GLU A 1 215 ? -5.586 -13.493 0.633 1.00 82.62 215 GLU A C 1
ATOM 1723 O O . GLU A 1 215 ? -6.667 -14.076 0.641 1.00 82.62 215 GLU A O 1
ATOM 1728 N N . LEU A 1 216 ? -4.597 -13.827 -0.194 1.00 86.44 216 LEU A N 1
ATOM 1729 C CA . LEU A 1 216 ? -4.679 -14.973 -1.093 1.00 86.44 216 LEU A CA 1
ATOM 1730 C C . LEU A 1 216 ? -3.279 -15.511 -1.359 1.00 86.44 216 LEU A C 1
ATOM 1732 O O . LEU A 1 216 ? -2.391 -14.764 -1.774 1.00 86.44 216 LEU A O 1
ATOM 1736 N N . GLY A 1 217 ? -3.078 -16.806 -1.150 1.00 92.25 217 GLY A N 1
ATOM 1737 C CA . GLY A 1 217 ? -1.766 -17.415 -1.254 1.00 92.25 217 GLY A CA 1
ATOM 1738 C C . GLY A 1 217 ? -0.793 -16.976 -0.155 1.00 92.25 217 GLY A C 1
ATOM 1739 O O . GLY A 1 217 ? -1.038 -16.062 0.639 1.00 92.25 217 GLY A O 1
ATOM 1740 N N . ARG A 1 218 ? 0.352 -17.654 -0.097 1.00 92.12 218 ARG A N 1
ATOM 1741 C CA . ARG A 1 218 ? 1.407 -17.439 0.897 1.00 92.12 218 ARG A CA 1
ATOM 1742 C C . ARG A 1 218 ? 2.766 -17.462 0.221 1.00 92.12 218 ARG A C 1
ATOM 1744 O O . ARG A 1 218 ? 3.066 -18.376 -0.531 1.00 92.12 218 ARG A O 1
ATOM 1751 N N . TYR A 1 219 ? 3.620 -16.492 0.516 1.00 90.94 219 TYR A N 1
ATOM 1752 C CA . TYR A 1 219 ? 4.965 -16.433 -0.059 1.00 90.94 219 TYR A CA 1
ATOM 1753 C C . TYR A 1 219 ? 5.972 -15.921 0.974 1.00 90.94 219 TYR A C 1
ATOM 1755 O O . TYR A 1 219 ? 5.580 -15.206 1.904 1.00 90.94 219 TYR A O 1
ATOM 1763 N N . PRO A 1 220 ? 7.262 -16.277 0.868 1.00 84.62 220 PRO A N 1
ATOM 1764 C CA . PRO A 1 220 ? 8.300 -15.704 1.716 1.00 84.62 220 PRO A CA 1
ATOM 1765 C C . PRO A 1 220 ? 8.366 -14.173 1.578 1.00 84.62 220 PRO A C 1
ATOM 1767 O O . PRO A 1 220 ? 8.539 -13.636 0.486 1.00 84.62 220 PRO A O 1
ATOM 1770 N N . GLN A 1 221 ? 8.219 -13.442 2.690 1.00 80.50 221 GLN A N 1
ATOM 1771 C CA . GLN A 1 221 ? 8.253 -11.965 2.681 1.00 80.50 221 GLN A CA 1
ATOM 1772 C C . GLN A 1 221 ? 9.197 -11.375 3.738 1.00 80.50 221 GLN A C 1
ATOM 1774 O O . GLN A 1 221 ? 9.949 -10.440 3.460 1.00 80.50 221 GLN A O 1
ATOM 1779 N N . PHE A 1 222 ? 9.231 -11.929 4.951 1.00 74.81 222 PHE A N 1
ATOM 1780 C CA . PHE A 1 222 ? 10.068 -11.414 6.052 1.00 74.81 222 PHE A CA 1
ATOM 1781 C C . PHE A 1 222 ? 11.217 -12.358 6.448 1.00 74.81 222 PHE A C 1
ATOM 1783 O O . PHE A 1 222 ? 11.982 -12.085 7.376 1.00 74.81 222 PHE A O 1
ATOM 1790 N N . GLY A 1 223 ? 11.384 -13.439 5.697 1.00 73.56 223 GLY A N 1
ATOM 1791 C CA . GLY A 1 223 ? 12.341 -14.523 5.891 1.00 73.56 223 GLY A CA 1
ATOM 1792 C C . GLY A 1 223 ? 12.042 -15.616 4.869 1.00 73.56 223 GLY A C 1
ATOM 1793 O O . GLY A 1 223 ? 11.367 -15.334 3.883 1.00 73.56 223 GLY A O 1
ATOM 1794 N N . SER A 1 224 ? 12.519 -16.835 5.105 1.00 77.62 224 SER A N 1
ATOM 1795 C CA . SER A 1 224 ? 12.195 -18.002 4.273 1.00 77.62 224 SER A CA 1
ATOM 1796 C C . SER A 1 224 ? 10.777 -18.532 4.496 1.00 77.62 224 SER A C 1
ATOM 1798 O O . SER A 1 224 ? 10.243 -19.187 3.610 1.00 77.62 224 SER A O 1
ATOM 1800 N N . GLU A 1 225 ? 10.172 -18.251 5.652 1.00 80.50 225 GLU A N 1
ATOM 1801 C CA . GLU A 1 225 ? 8.844 -18.759 5.997 1.00 80.50 225 GLU A CA 1
ATOM 1802 C C . GLU A 1 225 ? 7.737 -18.059 5.182 1.00 80.50 225 GLU A C 1
ATOM 1804 O O . GLU A 1 225 ? 7.662 -16.819 5.205 1.00 80.50 225 GLU A O 1
ATOM 1809 N N . PRO A 1 226 ? 6.868 -18.811 4.474 1.00 76.94 226 PRO A N 1
ATOM 1810 C CA . PRO A 1 226 ? 5.755 -18.239 3.727 1.00 76.94 226 PRO A CA 1
ATOM 1811 C C . PRO A 1 226 ? 4.665 -17.639 4.625 1.00 76.94 226 PRO A C 1
ATOM 1813 O O . PRO A 1 226 ? 4.046 -18.309 5.458 1.00 76.94 226 PRO A O 1
ATOM 1816 N N . VAL A 1 227 ? 4.352 -16.366 4.387 1.00 74.81 227 VAL A N 1
ATOM 1817 C CA . VAL A 1 227 ? 3.265 -15.635 5.058 1.00 74.81 227 VAL A CA 1
ATOM 1818 C C . VAL A 1 227 ? 2.203 -15.210 4.041 1.00 74.81 227 VAL A C 1
ATOM 1820 O O . VAL A 1 227 ? 2.544 -15.086 2.858 1.00 74.81 227 VAL A O 1
ATOM 1823 N N . PRO A 1 228 ? 0.941 -14.986 4.464 1.00 82.94 228 PRO A N 1
ATOM 1824 C CA . PRO A 1 228 ? -0.124 -14.555 3.564 1.00 82.94 228 PRO A CA 1
ATOM 1825 C C . PRO A 1 228 ? 0.280 -13.352 2.715 1.00 82.94 228 PRO A C 1
ATOM 1827 O O . PRO A 1 228 ? 0.921 -12.411 3.197 1.00 82.94 228 PRO A O 1
ATOM 1830 N N . ILE A 1 229 ? -0.067 -13.394 1.432 1.00 81.81 229 ILE A N 1
ATOM 1831 C CA . ILE A 1 229 ? 0.133 -12.259 0.538 1.00 81.81 229 ILE A CA 1
ATOM 1832 C C . ILE A 1 229 ? -1.104 -11.375 0.623 1.00 81.81 229 ILE A C 1
ATOM 1834 O O . ILE A 1 229 ? -2.211 -11.815 0.317 1.00 81.81 229 ILE A O 1
ATOM 1838 N N . CYS A 1 230 ? -0.899 -10.113 0.987 1.00 82.38 230 CYS A N 1
ATOM 1839 C CA . CYS A 1 230 ? -1.936 -9.096 0.917 1.00 82.38 230 CYS A CA 1
ATOM 1840 C C . CYS A 1 230 ? -1.989 -8.496 -0.495 1.00 82.38 230 CYS A C 1
ATOM 1842 O O . CYS A 1 230 ? -0.974 -8.023 -1.024 1.00 82.38 230 CYS A O 1
ATOM 1844 N N . TRP A 1 231 ? -3.180 -8.479 -1.084 1.00 86.75 231 TRP A N 1
ATOM 1845 C CA . TRP A 1 231 ? -3.464 -7.934 -2.405 1.00 86.75 231 TRP A CA 1
ATOM 1846 C C . TRP A 1 231 ? -4.456 -6.789 -2.293 1.00 86.75 231 TRP A C 1
ATOM 1848 O O . TRP A 1 231 ? -5.534 -6.954 -1.735 1.00 86.75 231 TRP A O 1
ATOM 1858 N N . ARG A 1 232 ? -4.121 -5.637 -2.867 1.00 80.62 232 ARG A N 1
ATOM 1859 C CA . ARG A 1 232 ? -5.034 -4.503 -2.980 1.00 80.62 232 ARG A CA 1
ATOM 1860 C C . ARG A 1 232 ? -5.917 -4.656 -4.205 1.00 80.62 232 ARG A C 1
ATOM 1862 O O . ARG A 1 232 ? -5.392 -4.879 -5.296 1.00 80.62 232 ARG A O 1
ATOM 1869 N N . VAL A 1 233 ? -7.221 -4.456 -4.050 1.00 80.94 233 VAL A N 1
ATOM 1870 C CA . VAL A 1 233 ? -8.178 -4.387 -5.155 1.00 80.94 233 VAL A CA 1
ATOM 1871 C C . VAL A 1 233 ? -8.022 -3.060 -5.885 1.00 80.94 233 VAL A C 1
ATOM 1873 O O . VAL A 1 233 ? -8.177 -1.983 -5.315 1.00 80.94 233 VAL A O 1
ATOM 1876 N N . ILE A 1 234 ? -7.696 -3.148 -7.168 1.00 81.12 234 ILE A N 1
ATOM 1877 C CA . ILE A 1 234 ? -7.362 -2.014 -8.028 1.00 81.12 234 ILE A CA 1
ATOM 1878 C C . ILE A 1 234 ? -8.537 -1.638 -8.937 1.00 81.12 234 ILE A C 1
ATOM 1880 O O . ILE A 1 234 ? -8.757 -0.462 -9.213 1.00 81.12 234 ILE A O 1
ATOM 1884 N N . SER A 1 235 ? -9.305 -2.622 -9.395 1.00 82.31 235 SER A N 1
ATOM 1885 C CA . SER A 1 235 ? -10.561 -2.402 -10.110 1.00 82.31 235 SER A CA 1
ATOM 1886 C C . SER A 1 235 ? -11.452 -3.631 -10.001 1.00 82.31 235 SER A C 1
ATOM 1888 O O . SER A 1 235 ? -10.962 -4.742 -9.803 1.00 82.31 235 SER A O 1
ATOM 1890 N N . ILE A 1 236 ? -12.759 -3.435 -10.154 1.00 84.81 236 ILE A N 1
ATOM 1891 C CA . ILE A 1 236 ? -13.730 -4.522 -10.270 1.00 84.81 236 ILE A CA 1
ATOM 1892 C C . ILE A 1 236 ? -14.523 -4.276 -11.544 1.00 84.81 236 ILE A C 1
ATOM 1894 O O . ILE A 1 236 ? -15.191 -3.253 -11.682 1.00 84.81 236 ILE A O 1
ATOM 1898 N N . GLU A 1 237 ? -14.425 -5.201 -12.492 1.00 84.31 237 GLU A N 1
ATOM 1899 C CA . GLU A 1 237 ? -15.122 -5.117 -13.771 1.00 84.31 237 GLU A CA 1
ATOM 1900 C C . GLU A 1 237 ? -15.815 -6.453 -14.042 1.00 84.31 237 GLU A C 1
ATOM 1902 O O . GLU A 1 237 ? -15.182 -7.504 -14.007 1.00 84.31 237 GLU A O 1
ATOM 1907 N N . LYS A 1 238 ? -17.129 -6.420 -14.309 1.00 83.44 238 LYS A N 1
ATOM 1908 C CA . LYS A 1 238 ? -17.932 -7.609 -14.665 1.00 83.44 238 LYS A CA 1
ATOM 1909 C C . LYS A 1 238 ? -17.786 -8.783 -13.676 1.00 83.44 238 LYS A C 1
ATOM 1911 O O . LYS A 1 238 ? -17.700 -9.934 -14.092 1.00 83.44 238 LYS A O 1
ATOM 1916 N N . GLY A 1 239 ? -17.739 -8.489 -12.374 1.00 82.06 239 GLY A N 1
ATOM 1917 C CA . GLY A 1 239 ? -17.591 -9.511 -11.329 1.00 82.06 239 GLY A CA 1
ATOM 1918 C C . GLY A 1 239 ? -16.190 -10.122 -11.245 1.00 82.06 239 GLY A C 1
ATOM 1919 O O . GLY A 1 239 ? -16.037 -11.218 -10.721 1.00 82.06 239 GLY A O 1
ATOM 1920 N N . LEU A 1 240 ? -15.168 -9.442 -11.771 1.00 89.19 240 LEU A N 1
ATOM 1921 C CA . LEU A 1 240 ? -13.773 -9.854 -11.676 1.00 89.19 240 LEU A CA 1
ATOM 1922 C C . LEU A 1 240 ? -12.947 -8.726 -11.055 1.00 89.19 240 LEU A C 1
ATOM 1924 O O . LEU A 1 240 ? -12.939 -7.601 -11.562 1.00 89.19 240 LEU A O 1
ATOM 1928 N N . ALA A 1 241 ? -12.252 -9.025 -9.960 1.00 89.69 241 ALA A N 1
ATOM 1929 C CA . ALA A 1 241 ? -11.389 -8.075 -9.278 1.00 89.69 241 ALA A CA 1
ATOM 1930 C C . ALA A 1 241 ? -9.961 -8.177 -9.817 1.00 89.69 241 ALA A C 1
ATOM 1932 O O . ALA A 1 241 ? -9.336 -9.235 -9.747 1.00 89.69 241 ALA A O 1
ATOM 1933 N N . LEU A 1 242 ? -9.432 -7.069 -10.340 1.00 93.44 242 LEU A N 1
ATOM 1934 C CA . LEU A 1 242 ? -7.998 -6.909 -10.559 1.00 93.44 242 LEU A CA 1
ATOM 1935 C C . LEU A 1 242 ? -7.359 -6.556 -9.225 1.00 93.44 242 LEU A C 1
ATOM 1937 O O . LEU A 1 242 ? -7.675 -5.511 -8.651 1.00 93.44 242 LEU A O 1
ATOM 1941 N N . VAL A 1 243 ? -6.419 -7.373 -8.769 1.00 92.94 243 VAL A N 1
ATOM 1942 C CA . VAL A 1 243 ? -5.682 -7.113 -7.534 1.00 92.94 243 VAL A CA 1
ATOM 1943 C C . VAL A 1 243 ? -4.180 -7.071 -7.790 1.00 92.94 243 VAL A C 1
ATOM 1945 O O . VAL A 1 243 ? -3.670 -7.702 -8.717 1.00 92.94 243 VAL A O 1
ATOM 1948 N N . VAL A 1 244 ? -3.462 -6.306 -6.972 1.00 92.88 244 VAL A N 1
ATOM 1949 C CA . VAL A 1 244 ? -1.998 -6.195 -7.000 1.00 92.88 244 VAL A CA 1
ATOM 1950 C C . VAL A 1 244 ? -1.439 -6.412 -5.607 1.00 92.88 244 VAL A C 1
ATOM 1952 O O . VAL A 1 244 ? -1.993 -5.900 -4.638 1.00 92.88 244 VAL A O 1
ATOM 1955 N N . SER A 1 245 ? -0.308 -7.107 -5.506 1.00 91.38 245 SER A N 1
ATOM 1956 C CA . SER A 1 245 ? 0.362 -7.296 -4.223 1.00 91.38 245 SER A CA 1
ATOM 1957 C C . SER A 1 245 ? 0.731 -5.953 -3.570 1.00 91.38 245 SER A C 1
ATOM 1959 O O . SER A 1 245 ? 1.182 -4.998 -4.221 1.00 91.38 245 SER A O 1
ATOM 1961 N N . GLU A 1 246 ? 0.549 -5.869 -2.254 1.00 82.69 246 GLU A N 1
ATOM 1962 C CA . GLU A 1 246 ? 0.910 -4.689 -1.456 1.00 82.69 246 GLU A CA 1
ATOM 1963 C C . GLU A 1 246 ? 2.425 -4.429 -1.485 1.00 82.69 246 GLU A C 1
ATOM 1965 O O . GLU A 1 246 ? 2.882 -3.287 -1.595 1.00 82.69 246 GLU A O 1
ATOM 1970 N N . LEU A 1 247 ? 3.206 -5.512 -1.473 1.00 83.38 247 LEU A N 1
ATOM 1971 C CA . LEU A 1 247 ? 4.664 -5.495 -1.511 1.00 83.38 247 LEU A CA 1
ATOM 1972 C C . LEU A 1 247 ? 5.199 -6.071 -2.824 1.00 83.38 247 LEU A C 1
ATOM 1974 O O . LEU A 1 247 ? 4.562 -6.914 -3.460 1.00 83.38 247 LEU A O 1
ATOM 1978 N N . ALA A 1 248 ? 6.398 -5.645 -3.216 1.00 90.44 248 ALA A N 1
ATOM 1979 C CA . ALA A 1 248 ? 7.138 -6.284 -4.295 1.00 90.44 248 ALA A CA 1
ATOM 1980 C C . ALA A 1 248 ? 7.803 -7.550 -3.737 1.00 90.44 248 ALA A C 1
ATOM 1982 O O . ALA A 1 248 ? 8.675 -7.472 -2.866 1.00 90.44 248 ALA A O 1
ATOM 1983 N N . LEU A 1 249 ? 7.315 -8.710 -4.178 1.00 89.38 249 LEU A N 1
ATOM 1984 C CA . LEU A 1 249 ? 7.493 -9.981 -3.474 1.00 89.38 249 LEU A CA 1
ATOM 1985 C C . LEU A 1 249 ? 8.868 -10.602 -3.676 1.00 89.38 249 LEU A C 1
ATOM 1987 O O . LEU A 1 249 ? 9.370 -11.269 -2.775 1.00 89.38 249 LEU A O 1
ATOM 1991 N N . ASP A 1 250 ? 9.478 -10.353 -4.829 1.00 90.06 250 ASP A N 1
ATOM 1992 C CA . ASP A 1 250 ? 10.758 -10.937 -5.199 1.00 90.06 250 ASP A CA 1
ATOM 1993 C C . ASP A 1 250 ? 11.561 -9.972 -6.079 1.00 90.06 250 ASP A C 1
ATOM 1995 O O . ASP A 1 250 ? 11.016 -9.035 -6.663 1.00 90.06 250 ASP A O 1
ATOM 1999 N N . SER A 1 251 ? 12.871 -10.176 -6.155 1.00 79.94 251 SER A N 1
ATOM 2000 C CA . SER A 1 251 ? 13.749 -9.460 -7.081 1.00 79.94 251 SER A CA 1
ATOM 2001 C C . SER A 1 251 ? 14.200 -10.300 -8.267 1.00 79.94 251 SER A C 1
ATOM 2003 O O . SER A 1 251 ? 14.837 -9.717 -9.134 1.00 79.94 251 SER A O 1
ATOM 2005 N N . VAL A 1 252 ? 13.887 -11.611 -8.271 1.00 68.69 252 VAL A N 1
ATOM 2006 C CA . VAL A 1 252 ? 14.256 -12.636 -9.269 1.00 68.69 252 VAL A CA 1
ATOM 2007 C C . VAL A 1 252 ? 15.550 -12.284 -10.006 1.00 68.69 252 VAL A C 1
ATOM 2009 O O . VAL A 1 252 ? 15.546 -11.552 -10.994 1.00 68.69 252 VAL A O 1
ATOM 2012 N N . SER A 1 253 ? 16.676 -12.810 -9.510 1.00 58.53 253 SER A N 1
ATOM 2013 C CA . SER A 1 253 ? 17.987 -12.622 -10.139 1.00 58.53 253 SER A CA 1
ATOM 2014 C C . SER A 1 253 ? 17.993 -13.237 -11.538 1.00 58.53 253 SER A C 1
ATOM 2016 O O . SER A 1 253 ? 18.121 -14.444 -11.704 1.00 58.53 253 SER A O 1
ATOM 2018 N N . LEU A 1 254 ? 17.844 -12.388 -12.545 1.00 51.44 254 LEU A N 1
ATOM 2019 C CA . LEU A 1 254 ? 17.905 -12.735 -13.958 1.00 51.44 254 LEU A CA 1
ATOM 2020 C C . LEU A 1 254 ? 19.380 -12.810 -14.361 1.00 51.44 254 LEU A C 1
ATOM 2022 O O . LEU A 1 254 ? 19.947 -11.840 -14.858 1.00 51.44 254 LEU A O 1
ATOM 2026 N N . SER A 1 255 ? 20.017 -13.951 -14.100 1.00 40.12 255 SER A N 1
ATOM 2027 C CA . SER A 1 255 ? 21.395 -14.228 -14.528 1.00 40.12 255 SER A CA 1
ATOM 2028 C C . SER A 1 255 ? 21.583 -14.213 -16.055 1.00 40.12 255 SER A C 1
ATOM 2030 O O . SER A 1 255 ? 22.721 -14.230 -16.504 1.00 40.12 255 SER A O 1
ATOM 2032 N N . GLU A 1 256 ? 20.509 -14.112 -16.848 1.00 42.25 256 GLU A N 1
ATOM 2033 C CA . GLU A 1 256 ? 20.544 -14.120 -18.322 1.00 42.25 256 GLU A CA 1
ATOM 2034 C C . GLU A 1 256 ? 19.778 -12.954 -18.971 1.00 42.25 256 GLU A C 1
ATOM 2036 O O . GLU A 1 256 ? 19.167 -13.091 -20.025 1.00 42.25 256 GLU A O 1
ATOM 2041 N N . GLY A 1 257 ? 19.823 -11.774 -18.353 1.00 48.62 257 GLY A N 1
ATOM 2042 C CA . GLY A 1 257 ? 19.278 -10.563 -18.963 1.00 48.62 257 GLY A CA 1
ATOM 2043 C C . GLY A 1 257 ? 17.772 -10.414 -18.750 1.00 48.62 257 GLY A C 1
ATOM 2044 O O . GLY A 1 257 ? 16.964 -11.327 -18.907 1.00 48.62 257 GLY A O 1
ATOM 2045 N N . THR A 1 258 ? 17.378 -9.217 -18.328 1.00 53.44 258 THR A N 1
ATOM 2046 C CA . THR A 1 258 ? 15.988 -8.866 -18.033 1.00 53.44 258 THR A CA 1
ATOM 2047 C C . THR A 1 258 ? 15.278 -8.390 -19.293 1.00 53.44 258 THR A C 1
ATOM 2049 O O . THR A 1 258 ? 14.724 -7.288 -19.294 1.00 53.44 258 THR A O 1
ATOM 2052 N N . ASP A 1 259 ? 15.328 -9.159 -20.380 1.00 61.66 259 ASP A N 1
ATOM 2053 C CA . ASP A 1 259 ? 14.604 -8.759 -21.581 1.00 61.66 259 ASP A CA 1
ATOM 2054 C C . ASP A 1 259 ? 13.097 -9.002 -21.385 1.00 61.66 259 ASP A C 1
ATOM 2056 O O . ASP A 1 259 ? 12.552 -10.058 -21.698 1.00 61.66 259 ASP A O 1
ATOM 2060 N N . LEU A 1 260 ? 12.420 -8.021 -20.780 1.00 66.88 260 LEU A N 1
ATOM 2061 C CA . LEU A 1 260 ? 10.957 -7.941 -20.759 1.00 66.88 260 LEU A CA 1
ATOM 2062 C C . LEU A 1 260 ? 10.428 -7.123 -21.945 1.00 66.88 260 LEU A C 1
ATOM 2064 O O . LEU A 1 260 ? 9.240 -6.790 -21.953 1.00 66.88 260 LEU A O 1
ATOM 2068 N N . SER A 1 261 ? 11.274 -6.766 -22.922 1.00 69.50 261 SER A N 1
ATOM 2069 C CA . SER A 1 261 ? 10.775 -6.214 -24.184 1.00 69.50 261 SER A CA 1
ATOM 2070 C C . SER A 1 261 ? 9.978 -7.271 -24.958 1.00 69.50 261 SER A C 1
ATOM 2072 O O . SER A 1 261 ? 9.004 -6.924 -25.619 1.00 69.50 261 SER A O 1
ATOM 2074 N N . ASP A 1 262 ? 10.271 -8.558 -24.732 1.00 82.50 262 ASP A N 1
ATOM 2075 C CA . ASP A 1 262 ? 9.425 -9.692 -25.104 1.00 82.50 262 ASP A CA 1
ATOM 2076 C C . ASP A 1 262 ? 8.809 -10.370 -23.864 1.00 82.50 262 ASP A C 1
ATOM 2078 O O . ASP A 1 262 ? 9.306 -11.365 -23.326 1.00 82.50 262 ASP A O 1
ATOM 2082 N N . TRP A 1 263 ? 7.683 -9.828 -23.387 1.00 88.19 263 TRP A N 1
ATOM 2083 C CA . TRP A 1 263 ? 6.968 -10.385 -22.232 1.00 88.19 263 TRP A CA 1
ATOM 2084 C C . TRP A 1 263 ? 6.608 -11.868 -22.404 1.00 88.19 263 TRP A C 1
ATOM 2086 O O . TRP A 1 263 ? 6.678 -12.620 -21.426 1.00 88.19 263 TRP A O 1
ATOM 2096 N N . ALA A 1 264 ? 6.228 -12.293 -23.615 1.00 89.75 264 ALA A N 1
ATOM 2097 C CA . ALA A 1 264 ? 5.705 -13.632 -23.874 1.00 89.75 264 ALA A CA 1
ATOM 2098 C C . ALA A 1 264 ? 6.738 -14.719 -23.554 1.00 89.75 264 ALA A C 1
ATOM 2100 O O . ALA A 1 264 ? 6.394 -15.729 -22.924 1.00 89.75 264 ALA A O 1
ATOM 2101 N N . ASN A 1 265 ? 8.000 -14.453 -23.896 1.00 86.12 265 ASN A N 1
ATOM 2102 C CA . ASN A 1 265 ? 9.125 -15.353 -23.663 1.00 86.12 265 ASN A CA 1
ATOM 2103 C C . ASN A 1 265 ? 9.944 -15.020 -22.406 1.00 86.12 265 ASN A C 1
ATOM 2105 O O . ASN A 1 265 ? 10.836 -15.794 -22.036 1.00 86.12 265 ASN A O 1
ATOM 2109 N N . SER A 1 266 ? 9.609 -13.925 -21.714 1.00 85.62 266 SER A N 1
ATOM 2110 C CA . SER A 1 266 ? 10.378 -13.428 -20.574 1.00 85.62 266 SER A CA 1
ATOM 2111 C C . SER A 1 266 ? 10.479 -14.423 -19.402 1.00 85.62 266 SER A C 1
ATOM 2113 O O . SER A 1 266 ? 9.499 -15.102 -19.055 1.00 85.62 266 SER A O 1
ATOM 2115 N N . PRO A 1 267 ? 11.629 -14.479 -18.698 1.00 85.25 267 PRO A N 1
ATOM 2116 C CA . PRO A 1 267 ? 11.780 -15.361 -17.542 1.00 85.25 267 PRO A CA 1
ATOM 2117 C C . PRO A 1 267 ? 10.873 -14.976 -16.363 1.00 85.25 267 PRO A C 1
ATOM 2119 O O . PRO A 1 267 ? 10.417 -15.857 -15.637 1.00 85.25 267 PRO A O 1
ATOM 2122 N N . ILE A 1 268 ? 10.541 -13.686 -16.195 1.00 88.00 268 ILE A N 1
ATOM 2123 C CA . ILE A 1 268 ? 9.587 -13.241 -15.163 1.00 88.00 268 ILE A CA 1
ATOM 2124 C C . ILE A 1 268 ? 8.204 -13.838 -15.421 1.00 88.00 268 ILE A C 1
ATOM 2126 O O . ILE A 1 268 ? 7.594 -14.354 -14.488 1.00 88.00 268 ILE A O 1
ATOM 2130 N N . ARG A 1 269 ? 7.711 -13.832 -16.667 1.00 92.44 269 ARG A N 1
ATOM 2131 C CA . ARG A 1 269 ? 6.415 -14.442 -16.993 1.00 92.44 269 ARG A CA 1
ATOM 2132 C C . ARG A 1 269 ? 6.419 -15.948 -16.724 1.00 92.44 269 ARG A C 1
ATOM 2134 O O . ARG A 1 269 ? 5.467 -16.451 -16.118 1.00 92.44 269 ARG A O 1
ATOM 2141 N N . LYS A 1 270 ? 7.481 -16.648 -17.151 1.00 91.62 270 LYS A N 1
ATOM 2142 C CA . LYS A 1 270 ? 7.667 -18.092 -16.914 1.00 91.62 270 LYS A CA 1
ATOM 2143 C C . LYS A 1 270 ? 7.660 -18.414 -15.419 1.00 91.62 270 LYS A C 1
ATOM 2145 O O . LYS A 1 270 ? 6.985 -19.347 -14.996 1.00 91.62 270 LYS A O 1
ATOM 2150 N N . TRP A 1 271 ? 8.354 -17.614 -14.612 1.00 93.31 271 TRP A N 1
ATOM 2151 C CA . TRP A 1 271 ? 8.361 -17.760 -13.159 1.00 93.31 271 TRP A CA 1
ATOM 2152 C C . TRP A 1 271 ? 6.988 -17.468 -12.538 1.00 93.31 271 TRP A C 1
ATOM 2154 O O . TRP A 1 271 ? 6.490 -18.297 -11.777 1.00 93.31 271 TRP A O 1
ATOM 2164 N N . LEU A 1 272 ? 6.340 -16.352 -12.905 1.00 95.44 272 LEU A N 1
ATOM 2165 C CA . LEU A 1 272 ? 5.030 -15.947 -12.374 1.00 95.44 272 LEU A CA 1
ATOM 2166 C C . LEU A 1 272 ? 3.948 -17.007 -12.596 1.00 95.44 272 LEU A C 1
ATOM 2168 O O . LEU A 1 272 ? 3.176 -17.282 -11.684 1.00 95.44 272 LEU A O 1
ATOM 2172 N N . ASN A 1 273 ? 3.896 -17.603 -13.790 1.00 96.69 273 ASN A N 1
ATOM 2173 C CA . ASN A 1 273 ? 2.876 -18.594 -14.161 1.00 96.69 273 ASN A CA 1
ATOM 2174 C C . ASN A 1 273 ? 3.324 -20.050 -13.946 1.00 96.69 273 ASN A C 1
ATOM 2176 O O . ASN A 1 273 ? 2.573 -20.969 -14.264 1.00 96.69 273 ASN A O 1
ATOM 2180 N N . GLY A 1 274 ? 4.529 -20.258 -13.412 1.00 94.69 274 GLY A N 1
ATOM 2181 C CA . GLY A 1 274 ? 5.086 -21.564 -13.074 1.00 94.69 274 GLY A CA 1
ATOM 2182 C C . GLY A 1 274 ? 5.438 -21.628 -11.593 1.00 94.69 274 GLY A C 1
ATOM 2183 O O . GLY A 1 274 ? 4.567 -21.837 -10.752 1.00 94.69 274 GLY A O 1
ATOM 2184 N N . GLY A 1 275 ? 6.720 -21.427 -11.275 1.00 92.25 275 GLY A N 1
ATOM 2185 C CA . GLY A 1 275 ? 7.255 -21.584 -9.920 1.00 92.25 275 GLY A CA 1
ATOM 2186 C C . GLY A 1 275 ? 6.553 -20.727 -8.864 1.00 92.25 275 GLY A C 1
ATOM 2187 O O . GLY A 1 275 ? 6.161 -21.254 -7.828 1.00 92.25 275 GLY A O 1
ATOM 2188 N N . PHE A 1 276 ? 6.331 -19.436 -9.132 1.00 95.69 276 PHE A N 1
ATOM 2189 C CA . PHE A 1 276 ? 5.602 -18.569 -8.203 1.00 95.69 276 PHE A CA 1
ATOM 2190 C C . PHE A 1 276 ? 4.176 -19.068 -7.986 1.00 95.69 276 PHE A C 1
ATOM 2192 O O . PHE A 1 276 ? 3.767 -19.227 -6.845 1.00 95.69 276 PHE A O 1
ATOM 2199 N N . LEU A 1 277 ? 3.438 -19.359 -9.061 1.00 95.69 277 LEU A N 1
ATOM 2200 C CA . LEU A 1 277 ? 2.057 -19.832 -8.979 1.00 95.69 277 LEU A CA 1
ATOM 2201 C C . LEU A 1 277 ? 1.939 -21.121 -8.150 1.00 95.69 277 LEU A C 1
ATOM 2203 O O . LEU A 1 277 ? 1.052 -21.226 -7.307 1.00 95.69 277 LEU A O 1
ATOM 2207 N N . ALA A 1 278 ? 2.849 -22.073 -8.372 1.00 95.88 278 ALA A N 1
ATOM 2208 C CA . ALA A 1 278 ? 2.865 -23.362 -7.687 1.00 95.88 278 ALA A CA 1
ATOM 2209 C C . ALA A 1 278 ? 3.249 -23.255 -6.203 1.00 95.88 278 ALA A C 1
ATOM 2211 O O . ALA A 1 278 ? 2.728 -24.008 -5.386 1.00 95.88 278 ALA A O 1
ATOM 2212 N N . VAL A 1 279 ? 4.154 -22.335 -5.856 1.00 95.00 279 VAL A N 1
ATOM 2213 C CA . VAL A 1 279 ? 4.596 -22.120 -4.468 1.00 95.00 279 VAL A CA 1
ATOM 2214 C C . VAL A 1 279 ? 3.607 -21.251 -3.699 1.00 95.00 279 VAL A C 1
ATOM 2216 O O . VAL A 1 279 ? 3.330 -21.522 -2.534 1.00 95.00 279 VAL A O 1
ATOM 2219 N N . ALA A 1 280 ? 3.099 -20.195 -4.332 1.00 96.00 280 ALA A N 1
ATOM 2220 C CA . ALA A 1 280 ? 2.315 -19.177 -3.656 1.00 96.00 280 ALA A CA 1
ATOM 2221 C C . ALA A 1 280 ? 0.864 -19.593 -3.424 1.00 96.00 280 ALA A C 1
ATOM 2223 O O . ALA A 1 280 ? 0.269 -19.135 -2.455 1.00 96.00 280 ALA A O 1
ATOM 2224 N N . PHE A 1 281 ? 0.287 -20.437 -4.283 1.00 96.31 281 PHE A N 1
ATOM 2225 C CA . PHE A 1 281 ? -1.138 -20.752 -4.241 1.00 96.31 281 PHE A CA 1
ATOM 2226 C C . PHE A 1 281 ? -1.380 -22.255 -4.219 1.00 96.31 281 PHE A C 1
ATOM 2228 O O . PHE A 1 281 ? -0.872 -23.007 -5.057 1.00 96.31 281 PHE A O 1
ATOM 2235 N N . THR A 1 282 ? -2.245 -22.681 -3.305 1.00 94.56 282 THR A N 1
ATOM 2236 C CA . THR A 1 282 ? -2.788 -24.040 -3.284 1.00 94.56 282 THR A CA 1
ATOM 2237 C C . THR A 1 282 ? -3.605 -24.329 -4.547 1.00 94.56 282 THR A C 1
ATOM 2239 O O . THR A 1 282 ? -4.063 -23.418 -5.235 1.00 94.56 282 THR A O 1
ATOM 2242 N N . ALA A 1 283 ? -3.859 -25.606 -4.847 1.00 93.12 283 ALA A N 1
ATOM 2243 C CA . ALA A 1 283 ? -4.694 -25.985 -5.991 1.00 93.12 283 ALA A CA 1
ATOM 2244 C C . ALA A 1 283 ? -6.105 -25.361 -5.933 1.00 93.12 283 ALA A C 1
ATOM 2246 O O . ALA A 1 283 ? -6.644 -24.955 -6.961 1.00 93.12 283 ALA A O 1
ATOM 2247 N N . ALA A 1 284 ? -6.683 -25.239 -4.731 1.00 90.31 284 ALA A N 1
ATOM 2248 C CA . ALA A 1 284 ? -7.974 -24.588 -4.528 1.00 90.31 284 ALA A CA 1
ATOM 2249 C C . ALA A 1 284 ? -7.909 -23.086 -4.847 1.00 90.31 284 ALA A C 1
ATOM 2251 O O . ALA A 1 284 ? -8.749 -22.583 -5.588 1.00 90.31 284 ALA A O 1
ATOM 2252 N N . GLU A 1 285 ? -6.882 -22.384 -4.366 1.00 92.94 285 GLU A N 1
ATOM 2253 C CA . GLU A 1 285 ? -6.692 -20.959 -4.660 1.00 92.94 285 GLU A CA 1
ATOM 2254 C C . GLU A 1 285 ? -6.391 -20.719 -6.142 1.00 92.94 285 GLU A C 1
ATOM 2256 O O . GLU A 1 285 ? -6.930 -19.787 -6.729 1.00 92.94 285 GLU A O 1
ATOM 2261 N N . GLN A 1 286 ? -5.609 -21.587 -6.792 1.00 93.62 286 GLN A N 1
ATOM 2262 C CA . GLN A 1 286 ? -5.345 -21.490 -8.232 1.00 93.62 286 GLN A CA 1
ATOM 2263 C C . GLN A 1 286 ? -6.619 -21.594 -9.082 1.00 93.62 286 GLN A C 1
ATOM 2265 O O . GLN A 1 286 ? -6.661 -21.019 -10.171 1.00 93.62 286 GLN A O 1
ATOM 2270 N N . ASN A 1 287 ? -7.660 -22.278 -8.595 1.00 90.00 287 ASN A N 1
ATOM 2271 C CA . ASN A 1 287 ? -8.964 -22.332 -9.261 1.00 90.00 287 ASN A CA 1
ATOM 2272 C C . ASN A 1 287 ? -9.765 -21.026 -9.120 1.00 90.00 287 ASN A C 1
ATOM 2274 O O . ASN A 1 287 ? -10.635 -20.762 -9.949 1.00 90.00 287 ASN A O 1
ATOM 2278 N N . LEU A 1 288 ? -9.463 -20.196 -8.114 1.00 89.06 288 LEU A N 1
ATOM 2279 C CA . LEU A 1 288 ? -10.037 -18.852 -7.965 1.00 89.06 288 LEU A CA 1
ATOM 2280 C C . LEU A 1 288 ? -9.377 -17.837 -8.911 1.00 89.06 288 LEU A C 1
ATOM 2282 O O . LEU A 1 288 ? -9.975 -16.809 -9.240 1.00 89.06 288 LEU A O 1
ATOM 2286 N N . LEU A 1 289 ? -8.151 -18.126 -9.361 1.00 94.00 289 LEU A N 1
ATOM 2287 C CA . LEU A 1 289 ? -7.388 -17.267 -10.260 1.00 94.00 289 LEU A CA 1
ATOM 2288 C C . LEU A 1 289 ? -7.896 -17.384 -11.695 1.00 94.00 289 LEU A C 1
ATOM 2290 O O . LEU A 1 289 ? -7.812 -18.433 -12.342 1.00 94.00 289 LEU A O 1
ATOM 2294 N N . GLN A 1 290 ? -8.360 -16.264 -12.238 1.00 94.88 290 GLN A N 1
ATOM 2295 C CA . GLN A 1 290 ? -8.821 -16.217 -13.613 1.00 94.88 290 GLN A CA 1
ATOM 2296 C C . GLN A 1 290 ? -7.625 -16.201 -14.567 1.00 94.88 290 GLN A C 1
ATOM 2298 O O . GLN A 1 290 ? -6.812 -15.277 -14.564 1.00 94.88 290 GLN A O 1
ATOM 2303 N N . LYS A 1 291 ? -7.553 -17.208 -15.444 1.00 95.94 291 LYS A N 1
ATOM 2304 C CA . LYS A 1 291 ? -6.667 -17.159 -16.610 1.00 95.94 291 LYS A CA 1
ATOM 2305 C C . LYS A 1 291 ? -7.239 -16.140 -17.593 1.00 95.94 291 LYS A C 1
ATOM 2307 O O . LYS A 1 291 ? -8.396 -16.270 -18.003 1.00 95.94 291 LYS A O 1
ATOM 2312 N N . VAL A 1 292 ? -6.457 -15.120 -17.930 1.00 94.25 292 VAL A N 1
ATOM 2313 C CA . VAL A 1 292 ? -6.885 -14.008 -18.786 1.00 94.25 292 VAL A CA 1
ATOM 2314 C C . VAL A 1 292 ? -5.986 -13.876 -20.003 1.00 94.25 292 VAL A C 1
ATOM 2316 O O . VAL A 1 292 ? -4.770 -14.041 -19.914 1.00 94.25 292 VAL A O 1
ATOM 2319 N N . ARG A 1 293 ? -6.588 -13.530 -21.144 1.00 95.62 293 ARG A N 1
ATOM 2320 C CA . ARG A 1 293 ? -5.844 -13.148 -22.343 1.00 95.62 293 ARG A CA 1
ATOM 2321 C C . ARG A 1 293 ? -5.362 -11.704 -22.200 1.00 95.62 293 ARG A C 1
ATOM 2323 O O . ARG A 1 293 ? -6.173 -10.782 -22.133 1.00 95.62 293 ARG A O 1
ATOM 2330 N N . LEU A 1 294 ? -4.050 -11.505 -22.157 1.00 93.06 294 LEU A N 1
ATOM 2331 C CA . LEU A 1 294 ? -3.404 -10.205 -22.017 1.00 93.06 294 LEU A CA 1
ATOM 2332 C C . LEU A 1 294 ? -2.786 -9.774 -23.346 1.00 93.06 294 LEU A C 1
ATOM 2334 O O . LEU A 1 294 ? -1.918 -10.452 -23.888 1.00 93.06 294 LEU A O 1
ATOM 2338 N N . ASN A 1 295 ? -3.182 -8.600 -23.837 1.00 92.56 295 ASN A N 1
ATOM 2339 C CA . ASN A 1 295 ? -2.501 -7.959 -24.961 1.00 92.56 295 ASN A CA 1
ATOM 2340 C C . ASN A 1 295 ? -1.219 -7.296 -24.448 1.00 92.56 295 ASN A C 1
ATOM 2342 O O . ASN A 1 295 ? -1.283 -6.408 -23.586 1.00 92.56 295 ASN A O 1
ATOM 2346 N N . ASN A 1 296 ? -0.064 -7.746 -24.934 1.00 89.94 296 ASN A N 1
ATOM 2347 C CA . ASN A 1 296 ? 1.244 -7.246 -24.522 1.00 89.94 296 ASN A CA 1
ATOM 2348 C C . ASN A 1 296 ? 1.695 -6.130 -25.469 1.00 89.94 296 ASN A C 1
ATOM 2350 O O . ASN A 1 296 ? 1.773 -6.360 -26.673 1.00 89.94 296 ASN A O 1
ATOM 2354 N N . PRO A 1 297 ? 1.953 -4.905 -24.971 1.00 87.56 297 PRO A N 1
ATOM 2355 C CA . PRO A 1 297 ? 2.463 -3.842 -25.828 1.00 87.56 297 PRO A CA 1
ATOM 2356 C C . PRO A 1 297 ? 3.765 -4.294 -26.494 1.00 87.56 297 PRO A C 1
ATOM 2358 O O . PRO A 1 297 ? 4.665 -4.728 -25.789 1.00 87.56 297 PRO A O 1
ATOM 2361 N N . GLY A 1 298 ? 3.860 -4.200 -27.821 1.00 79.31 298 GLY A N 1
ATOM 2362 C CA . GLY A 1 298 ? 5.080 -4.545 -28.561 1.00 79.31 298 GLY A CA 1
ATOM 2363 C C . GLY A 1 298 ? 5.420 -6.039 -28.648 1.00 79.31 298 GLY A C 1
ATOM 2364 O O . GLY A 1 298 ? 6.515 -6.356 -29.092 1.00 79.31 298 GLY A O 1
ATOM 2365 N N . GLY A 1 299 ? 4.512 -6.943 -28.264 1.00 84.00 299 GLY A N 1
ATOM 2366 C CA . GLY A 1 299 ? 4.737 -8.390 -28.337 1.00 84.00 299 GLY A CA 1
ATOM 2367 C C . GLY A 1 299 ? 3.447 -9.193 -28.503 1.00 84.00 299 GLY A C 1
ATOM 2368 O O . GLY A 1 299 ? 2.352 -8.639 -28.620 1.00 84.00 299 GLY A O 1
ATOM 2369 N N . GLU A 1 300 ? 3.569 -10.519 -28.510 1.00 89.25 300 GLU A N 1
ATOM 2370 C CA . GLU A 1 300 ? 2.429 -11.421 -28.685 1.00 89.25 300 GLU A CA 1
ATOM 2371 C C . GLU A 1 300 ? 1.491 -11.423 -27.474 1.00 89.25 300 GLU A C 1
ATOM 2373 O O . GLU A 1 300 ? 1.912 -11.238 -26.331 1.00 89.25 300 GLU A O 1
ATOM 2378 N N . ALA A 1 301 ? 0.198 -11.659 -27.706 1.00 94.31 301 ALA A N 1
ATOM 2379 C CA . ALA A 1 301 ? -0.769 -11.818 -26.624 1.00 94.31 301 ALA A CA 1
ATOM 2380 C C . ALA A 1 301 ? -0.536 -13.130 -25.857 1.00 94.31 301 ALA A C 1
ATOM 2382 O O . ALA A 1 301 ? -0.287 -14.173 -26.456 1.00 94.31 301 ALA A O 1
ATOM 2383 N N . THR A 1 302 ? -0.682 -13.091 -24.534 1.00 95.88 302 THR A N 1
ATOM 2384 C CA . THR A 1 302 ? -0.456 -14.244 -23.648 1.00 95.88 302 THR A CA 1
ATOM 2385 C C . THR A 1 302 ? -1.716 -14.629 -22.891 1.00 95.88 302 THR A C 1
ATOM 2387 O O . THR A 1 302 ? -2.642 -13.831 -22.764 1.00 95.88 302 THR A O 1
ATOM 2390 N N . GLU A 1 303 ? -1.755 -15.851 -22.363 1.00 97.12 303 GLU A N 1
ATOM 2391 C CA . GLU A 1 303 ? -2.763 -16.261 -21.387 1.00 97.12 303 GLU A CA 1
ATOM 2392 C C . GLU A 1 303 ? -2.115 -16.503 -20.030 1.00 97.12 303 GLU A C 1
ATOM 2394 O O . GLU A 1 303 ? -1.390 -17.485 -19.854 1.00 97.12 303 GLU A O 1
ATOM 2399 N N . ASP A 1 304 ? -2.402 -15.624 -19.075 1.00 96.94 304 ASP A N 1
ATOM 2400 C CA . ASP A 1 304 ? -1.705 -15.577 -17.793 1.00 96.94 304 ASP A CA 1
ATOM 2401 C C . ASP A 1 304 ? -2.715 -15.584 -16.638 1.00 96.94 304 ASP A C 1
ATOM 2403 O O . ASP A 1 304 ? -3.808 -15.024 -16.743 1.00 96.94 304 ASP A O 1
ATOM 2407 N N . ARG A 1 305 ? -2.356 -16.228 -15.524 1.00 96.94 305 ARG A N 1
ATOM 2408 C CA . ARG A 1 305 ? -3.068 -16.097 -14.237 1.00 96.94 305 ARG A CA 1
ATOM 2409 C C . ARG A 1 305 ? -2.438 -15.011 -13.375 1.00 96.94 305 ARG A C 1
ATOM 2411 O O . ARG A 1 305 ? -3.142 -14.288 -12.678 1.00 96.94 305 ARG A O 1
ATOM 2418 N N . VAL A 1 306 ? -1.113 -14.897 -13.445 1.00 97.75 306 VAL A N 1
ATOM 2419 C CA . VAL A 1 306 ? -0.326 -13.919 -12.694 1.00 97.75 306 VAL A CA 1
ATOM 2420 C C . VAL A 1 306 ? 0.576 -13.165 -13.664 1.00 97.75 306 VAL A C 1
ATOM 2422 O O . VAL A 1 306 ? 1.225 -13.759 -14.524 1.00 97.75 306 VAL A O 1
ATOM 2425 N N . PHE A 1 307 ? 0.609 -11.843 -13.548 1.00 96.12 307 PHE A N 1
ATOM 2426 C CA . PHE A 1 307 ? 1.293 -10.973 -14.502 1.00 96.12 307 PHE A CA 1
ATOM 2427 C C . PHE A 1 307 ? 1.805 -9.690 -13.842 1.00 96.12 307 PHE A C 1
ATOM 2429 O O . PHE A 1 307 ? 1.444 -9.366 -12.715 1.00 96.12 307 PHE A O 1
ATOM 2436 N N . CYS A 1 308 ? 2.635 -8.926 -14.551 1.00 94.19 308 CYS A N 1
ATOM 2437 C CA . CYS A 1 308 ? 2.925 -7.535 -14.193 1.00 94.19 308 CYS A CA 1
ATOM 2438 C C . CYS A 1 308 ? 1.961 -6.595 -14.930 1.00 94.19 308 CYS A C 1
ATOM 2440 O O . CYS A 1 308 ? 1.547 -6.869 -16.056 1.00 94.19 308 CYS A O 1
ATOM 2442 N N . LEU A 1 309 ? 1.606 -5.460 -14.326 1.00 94.44 309 LEU A N 1
ATOM 2443 C CA . LEU A 1 309 ? 0.777 -4.452 -14.998 1.00 94.44 309 LEU A CA 1
ATOM 2444 C C . LEU A 1 309 ? 1.513 -3.811 -16.190 1.00 94.44 309 LEU A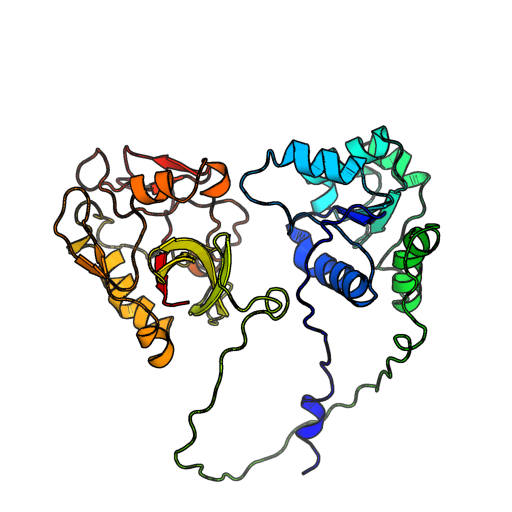 C 1
ATOM 2446 O O . LEU A 1 309 ? 2.741 -3.825 -16.262 1.00 94.44 309 LEU A O 1
ATOM 2450 N N . THR A 1 310 ? 0.766 -3.211 -17.120 1.00 93.69 310 THR A N 1
ATOM 2451 C CA . THR A 1 310 ? 1.325 -2.321 -18.156 1.00 93.69 310 THR A CA 1
ATOM 2452 C C . THR A 1 310 ? 1.452 -0.893 -17.636 1.00 93.69 310 THR A C 1
ATOM 2454 O O . THR A 1 310 ? 0.770 -0.507 -16.687 1.00 93.69 310 THR A O 1
ATOM 2457 N N . ALA A 1 311 ? 2.267 -0.070 -18.297 1.00 91.19 311 ALA A N 1
ATOM 2458 C CA . ALA A 1 311 ? 2.347 1.366 -18.024 1.00 91.19 311 ALA A CA 1
ATOM 2459 C C . ALA A 1 311 ? 0.977 2.056 -18.098 1.00 91.19 311 ALA A C 1
ATOM 2461 O O . ALA A 1 311 ? 0.645 2.859 -17.225 1.00 91.19 311 ALA A O 1
ATOM 2462 N N . ASP A 1 312 ? 0.166 1.711 -19.098 1.00 89.94 312 ASP A N 1
ATOM 2463 C CA . ASP A 1 312 ? -1.175 2.278 -19.246 1.00 89.94 312 ASP A CA 1
ATOM 2464 C C . ASP A 1 312 ? -2.160 1.703 -18.230 1.00 89.94 312 ASP A C 1
ATOM 2466 O O . ASP A 1 312 ? -2.977 2.451 -17.699 1.00 89.94 312 ASP A O 1
ATOM 2470 N N . GLY A 1 313 ? -2.022 0.424 -17.865 1.00 88.38 313 GLY A N 1
ATOM 2471 C CA . GLY A 1 313 ? -2.753 -0.172 -16.750 1.00 88.38 313 GLY A CA 1
ATOM 2472 C C . GLY A 1 313 ? -2.499 0.598 -15.457 1.00 88.38 313 GLY A C 1
ATOM 2473 O O . GLY A 1 313 ? -3.438 1.092 -14.849 1.00 88.38 313 GLY A O 1
ATOM 2474 N N . VAL A 1 314 ? -1.232 0.821 -15.098 1.00 87.06 314 VAL A N 1
ATOM 2475 C CA . VAL A 1 314 ? -0.850 1.601 -13.908 1.00 87.06 314 VAL A CA 1
ATOM 2476 C C . VAL A 1 314 ? -1.362 3.042 -13.969 1.00 87.06 314 VAL A C 1
ATOM 2478 O O . VAL A 1 314 ? -1.821 3.568 -12.957 1.00 87.06 314 VAL A O 1
ATOM 2481 N N . LYS A 1 315 ? -1.304 3.705 -15.132 1.00 83.38 315 LYS A N 1
ATOM 2482 C CA . LYS A 1 315 ? -1.871 5.056 -15.290 1.00 83.38 315 LYS A CA 1
ATOM 2483 C C . LYS A 1 315 ? -3.377 5.076 -15.066 1.00 83.38 315 LYS A C 1
ATOM 2485 O O . LYS A 1 315 ? -3.854 5.961 -14.365 1.00 83.38 315 LYS A O 1
ATOM 2490 N N . LYS A 1 316 ? -4.095 4.127 -15.674 1.00 82.12 316 LYS A N 1
ATOM 2491 C CA . LYS A 1 316 ? -5.555 4.043 -15.622 1.00 82.12 316 LYS A CA 1
ATOM 2492 C C . LYS A 1 316 ? -6.037 3.711 -14.213 1.00 82.12 316 LYS A C 1
ATOM 2494 O O . LYS A 1 316 ? -7.045 4.257 -13.787 1.00 82.12 316 LYS A O 1
ATOM 2499 N N . THR A 1 317 ? -5.331 2.832 -13.503 1.00 73.31 317 THR A N 1
ATOM 2500 C CA . THR A 1 317 ? -5.875 2.215 -12.291 1.00 73.31 317 THR A CA 1
ATOM 2501 C C . THR A 1 317 ? -5.223 2.647 -10.978 1.00 73.31 317 THR A C 1
ATOM 2503 O O . THR A 1 317 ? -5.852 2.524 -9.935 1.00 73.31 317 THR A O 1
ATOM 2506 N N . MET A 1 318 ? -3.994 3.181 -10.983 1.00 69.62 318 MET A N 1
ATOM 2507 C CA . MET A 1 318 ? -3.256 3.523 -9.751 1.00 69.62 318 MET A CA 1
ATOM 2508 C C . MET A 1 318 ? -3.009 5.026 -9.559 1.00 69.62 318 MET A C 1
ATOM 2510 O O . MET A 1 318 ? -2.181 5.408 -8.738 1.00 69.62 318 MET A O 1
ATOM 2514 N N . GLY A 1 319 ? -3.695 5.900 -10.303 1.00 64.69 319 GLY A N 1
ATOM 2515 C CA . GLY A 1 319 ? -3.651 7.349 -10.068 1.00 64.69 319 GLY A CA 1
ATOM 2516 C C . GLY A 1 319 ? -2.242 7.948 -10.168 1.00 64.69 319 GLY A C 1
ATOM 2517 O O . GLY A 1 319 ? -1.474 7.584 -11.056 1.00 64.69 319 GLY A O 1
ATOM 2518 N N . LEU A 1 320 ? -1.894 8.896 -9.291 1.00 53.34 320 LEU A N 1
ATOM 2519 C CA . LEU A 1 320 ? -0.623 9.638 -9.319 1.00 53.34 320 LEU A CA 1
ATOM 2520 C C . LEU A 1 320 ? 0.558 8.860 -8.710 1.00 53.34 320 LEU A C 1
ATOM 2522 O O . LEU A 1 320 ? 0.399 7.854 -8.025 1.00 53.34 320 LEU A O 1
ATOM 2526 N N . ALA A 1 321 ? 1.776 9.365 -8.935 1.00 50.41 321 ALA A N 1
ATOM 2527 C CA . ALA A 1 321 ? 3.019 8.730 -8.494 1.00 50.41 321 ALA A CA 1
ATOM 2528 C C . ALA A 1 321 ? 3.042 8.273 -7.013 1.00 50.41 321 ALA A C 1
ATOM 2530 O O . ALA A 1 321 ? 3.469 7.146 -6.775 1.00 50.41 321 ALA A O 1
ATOM 2531 N N . PRO A 1 322 ? 2.552 9.036 -6.014 1.00 50.56 322 PRO A N 1
ATOM 2532 C CA . PRO A 1 322 ? 2.586 8.596 -4.615 1.00 50.56 322 PRO A CA 1
ATOM 2533 C C . PRO A 1 322 ? 1.923 7.234 -4.355 1.00 50.56 322 PRO A C 1
ATOM 2535 O O . PRO A 1 322 ? 2.472 6.441 -3.599 1.00 50.56 322 PRO A O 1
ATOM 2538 N N . VAL A 1 323 ? 0.818 6.931 -5.043 1.00 57.00 323 VAL A N 1
ATOM 2539 C CA . VAL A 1 323 ? 0.043 5.681 -4.896 1.00 57.00 323 VAL A CA 1
ATOM 2540 C C . VAL A 1 323 ? 0.758 4.481 -5.530 1.00 57.00 323 VAL A C 1
ATOM 2542 O O . VAL A 1 323 ? 0.561 3.332 -5.141 1.00 57.00 323 VAL A O 1
ATOM 2545 N N . ARG A 1 324 ? 1.638 4.740 -6.502 1.00 77.12 324 ARG A N 1
ATOM 2546 C CA . ARG A 1 324 ? 2.396 3.712 -7.229 1.00 77.12 324 ARG A CA 1
ATOM 2547 C C . ARG A 1 324 ? 3.662 3.279 -6.491 1.00 77.12 324 ARG A C 1
ATOM 2549 O O . ARG A 1 324 ? 4.316 2.325 -6.919 1.00 77.12 324 ARG A O 1
ATOM 2556 N N . LYS A 1 325 ? 4.037 3.980 -5.415 1.00 78.25 325 LYS A N 1
ATOM 2557 C CA . LYS A 1 325 ? 5.158 3.583 -4.558 1.00 78.25 325 LYS A CA 1
ATOM 2558 C C . LYS A 1 325 ? 4.863 2.215 -3.948 1.00 78.25 325 LYS A C 1
ATOM 2560 O O . LYS A 1 325 ? 3.728 1.901 -3.607 1.00 78.25 325 LYS A O 1
ATOM 2565 N N . CYS A 1 326 ? 5.895 1.396 -3.842 1.00 81.00 326 CYS A N 1
ATOM 2566 C CA . CYS A 1 326 ? 5.799 0.050 -3.300 1.00 81.00 326 CYS A CA 1
ATOM 2567 C C . CYS A 1 326 ? 7.108 -0.278 -2.593 1.00 81.00 326 CYS A C 1
ATOM 2569 O O . CYS A 1 326 ? 8.170 0.138 -3.057 1.00 81.00 326 CYS A O 1
ATOM 2571 N N . SER A 1 327 ? 7.042 -1.012 -1.491 1.00 84.19 327 SER A N 1
ATOM 2572 C CA . SER A 1 327 ? 8.221 -1.495 -0.774 1.00 84.19 327 SER A CA 1
ATOM 2573 C C . SER A 1 327 ? 8.490 -2.952 -1.134 1.00 84.19 327 SER A C 1
ATOM 2575 O O . SER A 1 327 ? 7.561 -3.732 -1.341 1.00 84.19 327 SER A O 1
ATOM 2577 N N . ALA A 1 328 ? 9.766 -3.319 -1.219 1.00 81.12 328 ALA A N 1
ATOM 2578 C CA . ALA A 1 328 ? 10.167 -4.703 -1.434 1.00 81.12 328 ALA A CA 1
ATOM 2579 C C . ALA A 1 328 ? 10.103 -5.494 -0.124 1.00 81.12 328 ALA A C 1
ATOM 2581 O O . ALA A 1 328 ? 10.356 -4.953 0.956 1.00 81.12 328 ALA A O 1
ATOM 2582 N N . THR A 1 329 ? 9.806 -6.785 -0.222 1.00 77.50 329 THR A N 1
ATOM 2583 C CA . THR A 1 329 ? 9.866 -7.698 0.921 1.00 77.50 329 THR A CA 1
ATOM 2584 C C . THR A 1 329 ? 11.319 -7.908 1.373 1.00 77.50 329 THR A C 1
ATOM 2586 O O . THR A 1 329 ? 12.262 -7.806 0.584 1.00 77.50 329 THR A O 1
ATOM 2589 N N . ARG A 1 330 ? 11.537 -8.245 2.654 1.00 78.88 330 ARG A N 1
ATOM 2590 C CA . ARG A 1 330 ? 12.880 -8.598 3.161 1.00 78.88 330 ARG A CA 1
ATOM 2591 C C . ARG A 1 330 ? 13.440 -9.827 2.444 1.00 78.88 330 ARG A C 1
ATOM 2593 O O . ARG A 1 330 ? 14.649 -9.911 2.233 1.00 78.88 330 ARG A O 1
ATOM 2600 N N . TYR A 1 331 ? 12.562 -10.750 2.061 1.00 80.19 331 TYR A N 1
ATOM 2601 C CA . TYR A 1 331 ? 12.909 -11.905 1.243 1.00 80.19 331 TYR A CA 1
ATOM 2602 C C . TYR A 1 331 ? 13.503 -11.476 -0.106 1.00 80.19 331 TYR A C 1
ATOM 2604 O O . TYR A 1 331 ? 14.648 -11.816 -0.402 1.00 80.19 331 TYR A O 1
ATOM 2612 N N . ALA A 1 332 ? 12.816 -10.603 -0.850 1.00 84.12 332 ALA A N 1
ATOM 2613 C CA . ALA A 1 332 ? 13.299 -10.068 -2.124 1.00 84.12 332 ALA A CA 1
ATOM 2614 C C . ALA A 1 332 ? 14.640 -9.317 -2.009 1.00 84.12 332 ALA A C 1
ATOM 2616 O O . ALA A 1 332 ? 15.428 -9.222 -2.954 1.00 84.12 332 ALA A O 1
ATOM 2617 N N . LEU A 1 333 ? 14.914 -8.754 -0.835 1.00 79.62 333 LEU A N 1
ATOM 2618 C CA . LEU A 1 333 ? 16.145 -8.032 -0.530 1.00 79.62 333 LEU A CA 1
ATOM 2619 C C . LEU A 1 333 ? 17.312 -8.952 -0.138 1.00 79.62 333 LEU A C 1
ATOM 2621 O O . LEU A 1 333 ? 18.419 -8.454 0.083 1.00 79.62 333 LEU A O 1
ATOM 2625 N N . GLY A 1 334 ? 17.094 -10.268 -0.059 1.00 77.44 334 GLY A N 1
ATOM 2626 C CA . GLY A 1 334 ? 18.088 -11.233 0.410 1.00 77.44 334 GLY A CA 1
ATOM 2627 C C . GLY A 1 334 ? 18.410 -11.049 1.892 1.00 77.44 334 GLY A C 1
ATOM 2628 O O . GLY A 1 334 ? 19.573 -11.049 2.278 1.00 77.44 334 GLY A O 1
ATOM 2629 N N . GLY A 1 335 ? 17.396 -10.777 2.719 1.00 64.56 335 GLY A N 1
ATOM 2630 C CA . GLY A 1 335 ? 17.557 -10.588 4.164 1.00 64.56 335 GLY A CA 1
ATOM 2631 C C . GLY A 1 335 ? 17.922 -9.163 4.594 1.00 64.56 335 GLY A C 1
ATOM 2632 O O . GLY A 1 335 ? 17.823 -8.848 5.783 1.00 64.56 335 GLY A O 1
ATOM 2633 N N . ARG A 1 336 ? 18.288 -8.276 3.655 1.00 63.03 336 ARG A N 1
ATOM 2634 C CA . ARG A 1 336 ? 18.633 -6.879 3.957 1.00 63.03 336 ARG A CA 1
ATOM 2635 C C . ARG A 1 336 ? 17.406 -6.075 4.383 1.00 63.03 336 ARG A C 1
ATOM 2637 O O . ARG A 1 336 ? 16.327 -6.200 3.810 1.00 63.03 336 ARG A O 1
ATOM 2644 N N . ARG A 1 337 ? 17.589 -5.206 5.377 1.00 50.62 337 ARG A N 1
ATOM 2645 C CA . ARG A 1 337 ? 16.566 -4.256 5.827 1.00 50.62 337 ARG A CA 1
ATOM 2646 C C . ARG A 1 337 ? 16.490 -3.110 4.812 1.00 50.62 337 ARG A C 1
ATOM 2648 O O . ARG A 1 337 ? 17.509 -2.494 4.514 1.00 50.62 337 ARG A O 1
ATOM 2655 N N . HIS A 1 338 ? 15.309 -2.831 4.270 1.00 49.50 338 HIS A N 1
ATOM 2656 C CA . HIS A 1 338 ? 15.092 -1.688 3.382 1.00 49.50 338 HIS A CA 1
ATOM 2657 C C . HIS A 1 338 ? 13.745 -1.050 3.721 1.00 49.50 338 HIS A C 1
ATOM 2659 O O . HIS A 1 338 ? 12.704 -1.673 3.546 1.00 49.50 338 HIS A O 1
ATOM 2665 N N . SER A 1 339 ? 13.769 0.180 4.232 1.00 49.53 339 SER A N 1
ATOM 2666 C CA . SER A 1 339 ? 12.565 0.955 4.574 1.00 49.53 339 SER A CA 1
ATOM 2667 C C . SER A 1 339 ? 12.100 1.868 3.437 1.00 49.53 339 SER A C 1
ATOM 2669 O O . SER A 1 339 ? 11.072 2.529 3.544 1.00 49.53 339 SER A O 1
ATOM 2671 N N . LYS A 1 340 ? 12.858 1.937 2.337 1.00 64.31 340 LYS A N 1
ATOM 2672 C CA . LYS A 1 340 ? 12.563 2.849 1.229 1.00 64.31 340 LYS A CA 1
ATOM 2673 C C . LYS A 1 340 ? 11.730 2.151 0.151 1.00 64.31 340 LYS A C 1
ATOM 2675 O O . LYS A 1 340 ? 11.959 0.962 -0.104 1.00 64.31 340 LYS A O 1
ATOM 2680 N N . PRO A 1 341 ? 10.843 2.894 -0.535 1.00 74.56 341 PRO A N 1
ATOM 2681 C CA . PRO A 1 341 ? 10.191 2.407 -1.737 1.00 74.56 341 PRO A CA 1
ATOM 2682 C C . PRO A 1 341 ? 11.208 1.880 -2.753 1.00 74.56 341 PRO A C 1
ATOM 2684 O O . PRO A 1 341 ? 12.326 2.390 -2.869 1.00 74.56 341 PRO A O 1
ATOM 2687 N N . CYS A 1 342 ? 10.802 0.863 -3.492 1.00 81.75 342 CYS A N 1
ATOM 2688 C CA . CYS A 1 342 ? 11.600 0.176 -4.486 1.00 81.75 342 CYS A CA 1
ATOM 2689 C C . CYS A 1 342 ? 11.095 0.464 -5.903 1.00 81.75 342 CYS A C 1
ATOM 2691 O O . CYS A 1 342 ? 9.988 0.974 -6.108 1.00 81.75 342 CYS A O 1
ATOM 2693 N N . CYS A 1 343 ? 11.930 0.138 -6.884 1.00 88.38 343 CYS A N 1
ATOM 2694 C CA . CYS A 1 343 ? 11.531 0.125 -8.282 1.00 88.38 343 CYS A CA 1
ATOM 2695 C C . CYS A 1 343 ? 10.831 -1.202 -8.600 1.00 88.38 343 CYS A C 1
ATOM 2697 O O . CYS A 1 343 ? 11.288 -2.236 -8.125 1.00 88.38 343 CYS A O 1
ATOM 2699 N N . TRP A 1 344 ? 9.773 -1.218 -9.414 1.00 90.81 344 TRP A N 1
ATOM 2700 C CA . TRP A 1 344 ? 9.094 -2.470 -9.783 1.00 90.81 344 TRP A CA 1
ATOM 2701 C C . TRP A 1 344 ? 8.705 -2.548 -11.261 1.00 90.81 344 TRP A C 1
ATOM 2703 O O . TRP A 1 344 ? 8.345 -1.539 -11.871 1.00 90.81 344 TRP A O 1
ATOM 2713 N N . TRP A 1 345 ? 8.821 -3.748 -11.834 1.00 91.31 345 TRP A N 1
ATOM 2714 C CA . TRP A 1 345 ? 8.689 -4.001 -13.271 1.00 91.31 345 TRP A CA 1
ATOM 2715 C C . TRP A 1 345 ? 7.257 -3.874 -13.790 1.00 91.31 345 TRP A C 1
ATOM 2717 O O . TRP A 1 345 ? 6.303 -4.283 -13.127 1.00 91.31 345 TRP A O 1
ATOM 2727 N N . LEU A 1 346 ? 7.131 -3.376 -15.023 1.00 91.50 346 LEU A N 1
ATOM 2728 C CA . LEU A 1 346 ? 5.917 -3.424 -15.835 1.00 91.50 346 LEU A CA 1
ATOM 2729 C C . LEU A 1 346 ? 6.165 -4.289 -17.074 1.00 91.50 346 LEU A C 1
ATOM 2731 O O . LEU A 1 346 ? 7.276 -4.323 -17.595 1.00 91.50 346 LEU A O 1
ATOM 2735 N N . ARG A 1 347 ? 5.116 -4.917 -17.612 1.00 91.38 347 ARG A N 1
ATOM 2736 C CA . ARG A 1 347 ? 5.197 -5.708 -18.859 1.00 91.38 347 ARG A CA 1
ATOM 2737 C C . ARG A 1 347 ? 5.159 -4.861 -20.139 1.00 91.38 347 ARG A C 1
ATOM 2739 O O . ARG A 1 347 ? 4.688 -5.304 -21.179 1.00 91.38 347 ARG A O 1
ATOM 2746 N N . THR A 1 348 ? 5.546 -3.592 -20.040 1.00 90.94 348 THR A N 1
ATOM 2747 C CA . THR A 1 348 ? 5.596 -2.670 -21.178 1.00 90.94 348 THR A CA 1
ATOM 2748 C C . THR A 1 348 ? 7.048 -2.549 -21.635 1.00 90.94 348 THR A C 1
ATOM 2750 O O . THR A 1 348 ? 7.884 -2.203 -20.796 1.00 90.94 348 THR A O 1
ATOM 2753 N N . PRO A 1 349 ? 7.359 -2.774 -22.922 1.00 88.25 349 PRO A N 1
ATOM 2754 C CA . PRO A 1 349 ? 8.697 -2.556 -23.458 1.00 88.25 349 PRO A CA 1
ATOM 2755 C C . PRO A 1 349 ? 9.133 -1.104 -23.279 1.00 88.25 349 PRO A C 1
ATOM 2757 O O . PRO A 1 349 ? 8.329 -0.172 -23.389 1.00 88.25 349 PRO A O 1
ATOM 2760 N N . GLY A 1 350 ? 10.405 -0.907 -22.958 1.00 85.69 350 GLY A N 1
ATOM 2761 C CA . GLY A 1 350 ? 11.005 0.415 -22.864 1.00 85.69 350 GLY A CA 1
ATOM 2762 C C . GLY A 1 350 ? 11.367 0.982 -24.237 1.00 85.69 350 GLY A C 1
ATOM 2763 O O . GLY A 1 350 ? 11.275 0.318 -25.264 1.00 85.69 350 GLY A O 1
ATOM 2764 N N . LYS A 1 351 ? 11.787 2.251 -24.258 1.00 84.50 351 LYS A N 1
ATOM 2765 C CA . LYS A 1 351 ? 12.222 2.931 -25.495 1.00 84.50 351 LYS A CA 1
ATOM 2766 C C . LYS A 1 351 ? 13.587 2.470 -26.012 1.00 84.50 351 LYS A C 1
ATOM 2768 O O . LYS A 1 351 ? 13.936 2.790 -27.143 1.00 84.50 351 LYS A O 1
ATOM 2773 N N . THR A 1 352 ? 14.373 1.798 -25.179 1.00 77.19 352 THR A N 1
ATOM 2774 C CA . THR A 1 352 ? 15.674 1.248 -25.566 1.00 77.19 352 THR A CA 1
ATOM 2775 C C . THR A 1 352 ? 15.499 -0.234 -25.878 1.00 77.19 352 THR A C 1
ATOM 2777 O O . THR A 1 352 ? 14.780 -0.922 -25.158 1.00 77.19 352 THR A O 1
ATOM 2780 N N . ALA A 1 353 ? 16.159 -0.729 -26.926 1.00 76.25 353 ALA A N 1
ATOM 2781 C CA . ALA A 1 353 ? 16.145 -2.152 -27.258 1.00 76.25 353 ALA A CA 1
ATOM 2782 C C . ALA A 1 353 ? 16.553 -3.004 -26.041 1.00 76.25 353 ALA A C 1
ATOM 2784 O O . ALA A 1 353 ? 17.501 -2.655 -25.333 1.00 76.25 353 ALA A O 1
ATOM 2785 N N . GLY A 1 354 ? 15.799 -4.074 -25.775 1.00 75.19 354 GLY A N 1
ATOM 2786 C CA . GLY A 1 354 ? 16.008 -4.961 -24.626 1.00 75.19 354 GLY A CA 1
ATOM 2787 C C . GLY A 1 354 ? 15.674 -4.354 -23.256 1.00 75.19 354 GLY A C 1
ATOM 2788 O O . GLY A 1 354 ? 15.957 -4.975 -22.234 1.00 75.19 354 GLY A O 1
ATOM 2789 N N . SER A 1 355 ? 15.103 -3.142 -23.192 1.00 79.62 355 SER A N 1
ATOM 2790 C CA . SER A 1 355 ? 14.706 -2.511 -21.930 1.00 79.62 355 SER A CA 1
ATOM 2791 C C . SER A 1 355 ? 13.213 -2.653 -21.659 1.00 79.62 355 SER A C 1
ATOM 2793 O O . SER A 1 355 ? 12.395 -2.852 -22.558 1.00 79.62 355 SER A O 1
ATOM 2795 N N . ALA A 1 356 ? 12.844 -2.504 -20.389 1.00 83.94 356 ALA A N 1
ATOM 2796 C CA . ALA A 1 356 ? 11.461 -2.590 -19.949 1.00 83.94 356 ALA A CA 1
ATOM 2797 C C . ALA A 1 356 ? 11.087 -1.449 -19.020 1.00 83.94 356 ALA A C 1
ATOM 2799 O O . ALA A 1 356 ? 11.899 -0.983 -18.215 1.00 83.94 356 ALA A O 1
ATOM 2800 N N . VAL A 1 357 ? 9.845 -0.990 -19.135 1.00 88.94 357 VAL A N 1
ATOM 2801 C CA . VAL A 1 357 ? 9.305 0.063 -18.285 1.00 88.94 357 VAL A CA 1
ATOM 2802 C C . VAL A 1 357 ? 9.174 -0.455 -16.858 1.00 88.94 357 VAL A C 1
ATOM 2804 O O . VAL A 1 357 ? 8.785 -1.589 -16.600 1.00 88.94 357 VAL A O 1
ATOM 2807 N N . TYR A 1 358 ? 9.465 0.418 -15.908 1.00 89.69 358 TYR A N 1
ATOM 2808 C CA . TYR A 1 358 ? 9.286 0.156 -14.491 1.00 89.69 358 TYR A CA 1
ATOM 2809 C C . TYR A 1 358 ? 8.738 1.403 -13.803 1.00 89.69 358 TYR A C 1
ATOM 2811 O O . TYR A 1 358 ? 8.787 2.521 -14.331 1.00 89.69 358 TYR A O 1
ATOM 2819 N N . VAL A 1 359 ? 8.203 1.213 -12.607 1.00 89.00 359 VAL A N 1
ATOM 2820 C CA . VAL A 1 359 ? 7.861 2.303 -11.699 1.00 89.00 359 VAL A CA 1
ATOM 2821 C C . VAL A 1 359 ? 9.052 2.556 -10.788 1.00 89.00 359 VAL A C 1
ATOM 2823 O O . VAL A 1 359 ? 9.601 1.620 -10.219 1.00 89.00 359 VAL A O 1
ATOM 2826 N N . THR A 1 360 ? 9.473 3.812 -10.655 1.00 87.75 360 THR A N 1
ATOM 2827 C CA . THR A 1 360 ? 10.608 4.199 -9.807 1.00 87.75 360 THR A CA 1
ATOM 2828 C C . THR A 1 360 ? 10.239 4.182 -8.323 1.00 87.75 360 THR A C 1
ATOM 2830 O O . THR A 1 360 ? 9.062 4.251 -7.971 1.00 87.75 360 THR A O 1
ATOM 2833 N N . LYS A 1 361 ? 11.233 4.250 -7.428 1.00 79.62 361 LYS A N 1
ATOM 2834 C CA . LYS A 1 361 ? 11.016 4.475 -5.982 1.00 79.62 361 LYS A CA 1
ATOM 2835 C C . LYS A 1 361 ? 10.210 5.738 -5.639 1.00 79.62 361 LYS A C 1
ATOM 2837 O O . LYS A 1 361 ? 9.667 5.873 -4.548 1.00 79.62 361 LYS A O 1
ATOM 2842 N N . PHE A 1 362 ? 10.102 6.685 -6.568 1.00 78.50 362 PHE A N 1
ATOM 2843 C CA . PHE A 1 362 ? 9.274 7.881 -6.399 1.00 78.50 362 PHE A CA 1
ATOM 2844 C C . PHE A 1 362 ? 7.852 7.705 -6.950 1.00 78.50 362 PHE A C 1
ATOM 2846 O O . PHE A 1 362 ? 7.052 8.634 -6.870 1.00 78.50 362 PHE A O 1
ATOM 2853 N N . GLY A 1 363 ? 7.546 6.536 -7.520 1.00 77.56 363 GLY A N 1
ATOM 2854 C CA . GLY A 1 363 ? 6.269 6.200 -8.138 1.00 77.56 363 GLY A CA 1
ATOM 2855 C C . GLY A 1 363 ? 6.087 6.730 -9.564 1.00 77.56 363 GLY A C 1
ATOM 2856 O O . GLY A 1 363 ? 5.000 6.648 -10.136 1.00 77.56 363 GLY A O 1
ATOM 2857 N N . LYS A 1 364 ? 7.136 7.295 -10.173 1.00 85.81 364 LYS A N 1
ATOM 2858 C CA . LYS A 1 364 ? 7.091 7.752 -11.571 1.00 85.81 364 LYS A CA 1
ATOM 2859 C C . LYS A 1 364 ? 7.244 6.558 -12.514 1.00 85.81 364 LYS A C 1
ATOM 2861 O O . LYS A 1 364 ? 7.998 5.644 -12.211 1.00 85.81 364 LYS A O 1
ATOM 2866 N N . ILE A 1 365 ? 6.574 6.585 -13.666 1.00 88.69 365 ILE A N 1
ATOM 2867 C CA . ILE A 1 365 ? 6.747 5.558 -14.705 1.00 88.69 365 ILE A CA 1
ATOM 2868 C C . ILE A 1 365 ? 7.948 5.944 -15.573 1.00 88.69 365 ILE A C 1
ATOM 2870 O O . ILE A 1 365 ? 7.957 7.016 -16.181 1.00 88.69 365 ILE A O 1
ATOM 2874 N N . ALA A 1 366 ? 8.960 5.083 -15.625 1.00 88.50 366 ALA A N 1
ATOM 2875 C CA . ALA A 1 366 ? 10.191 5.306 -16.372 1.00 88.50 366 ALA A CA 1
ATOM 2876 C C . ALA A 1 366 ? 10.107 4.681 -17.778 1.00 88.50 366 ALA A C 1
ATOM 2878 O O . ALA A 1 366 ? 10.552 3.559 -17.999 1.00 88.50 366 ALA A O 1
ATOM 2879 N N . PHE A 1 367 ? 9.562 5.424 -18.751 1.00 85.62 367 PHE A N 1
ATOM 2880 C CA . PHE A 1 367 ? 9.363 4.944 -20.134 1.00 85.62 367 PHE A CA 1
ATOM 2881 C C . PHE A 1 367 ? 10.650 4.637 -20.907 1.00 85.62 367 PHE A C 1
ATOM 2883 O O . PHE A 1 367 ? 10.619 3.863 -21.857 1.00 85.62 367 PHE A O 1
ATOM 2890 N N . LYS A 1 368 ? 11.787 5.232 -20.519 1.00 78.88 368 LYS A N 1
ATOM 2891 C CA . LYS A 1 368 ? 13.094 4.877 -21.101 1.00 78.88 368 LYS A CA 1
ATOM 2892 C C . LYS A 1 368 ? 13.431 3.395 -20.856 1.00 78.88 368 LYS A C 1
ATOM 2894 O O . LYS A 1 368 ? 14.128 2.783 -21.657 1.00 78.88 368 LYS A O 1
ATOM 2899 N N . GLY A 1 369 ? 12.862 2.831 -19.790 1.00 71.88 369 GLY A N 1
ATOM 2900 C CA . GLY A 1 369 ? 13.124 1.488 -19.311 1.00 71.88 369 GLY A CA 1
ATOM 2901 C C . GLY A 1 369 ? 14.492 1.356 -18.652 1.00 71.88 369 GLY A C 1
ATOM 2902 O O . GLY A 1 369 ? 15.319 2.269 -18.708 1.00 71.88 369 GLY A O 1
ATOM 2903 N N . ALA A 1 370 ? 14.715 0.234 -17.977 1.00 66.44 370 ALA A N 1
ATOM 2904 C CA . ALA A 1 370 ? 16.026 -0.127 -17.451 1.00 66.44 370 ALA A CA 1
ATOM 2905 C C . ALA A 1 370 ? 16.668 -1.155 -18.389 1.00 66.44 370 ALA A C 1
ATOM 2907 O O . ALA A 1 370 ? 16.057 -2.177 -18.673 1.00 66.44 370 ALA A O 1
ATOM 2908 N N . ALA A 1 371 ? 17.884 -0.866 -18.862 1.00 53.53 371 ALA A N 1
ATOM 2909 C CA . ALA A 1 371 ? 18.742 -1.827 -19.566 1.00 53.53 371 ALA A CA 1
ATOM 2910 C C . ALA A 1 371 ? 19.663 -2.620 -18.597 1.00 53.53 371 ALA A C 1
ATOM 2912 O O . ALA A 1 371 ? 20.293 -3.580 -19.017 1.00 53.53 371 ALA A O 1
ATOM 2913 N N . ALA A 1 372 ? 19.686 -2.219 -17.306 1.00 51.66 372 ALA A N 1
ATOM 2914 C CA . ALA A 1 372 ? 20.617 -2.578 -16.209 1.00 51.66 372 ALA A CA 1
ATOM 2915 C C . ALA A 1 372 ? 22.109 -2.229 -16.485 1.00 51.66 372 ALA A C 1
ATOM 2917 O O . ALA A 1 372 ? 22.500 -2.218 -17.646 1.00 51.66 372 ALA A O 1
ATOM 2918 N N . PRO A 1 373 ? 22.961 -1.895 -15.477 1.00 46.16 373 PRO A N 1
ATOM 2919 C CA . PRO A 1 373 ? 22.826 -2.131 -14.034 1.00 46.16 373 PRO A CA 1
ATOM 2920 C C . PRO A 1 373 ? 22.967 -0.868 -13.150 1.00 46.16 373 PRO A C 1
ATOM 2922 O O . PRO A 1 373 ? 23.764 0.029 -13.406 1.00 46.16 373 PRO A O 1
ATOM 2925 N N . GLY A 1 374 ? 22.223 -0.817 -12.044 1.00 55.72 374 GLY A N 1
ATOM 2926 C CA . GLY A 1 374 ? 22.477 0.151 -10.968 1.00 55.72 374 GLY A CA 1
ATOM 2927 C C . GLY A 1 374 ? 21.433 0.108 -9.856 1.00 55.72 374 GLY A C 1
ATOM 2928 O O . GLY A 1 374 ? 21.776 0.116 -8.678 1.00 55.72 374 GLY A O 1
ATOM 2929 N N . GLU A 1 375 ? 20.155 -0.024 -10.213 1.00 62.53 375 GLU A N 1
ATOM 2930 C CA . GLU A 1 375 ? 19.057 -0.109 -9.247 1.00 62.53 375 GLU A CA 1
ATOM 2931 C C . GLU A 1 375 ? 18.328 -1.446 -9.413 1.00 62.53 375 GLU A C 1
ATOM 2933 O O . GLU A 1 375 ? 17.902 -1.805 -10.510 1.00 62.53 375 GLU A O 1
ATOM 2938 N N . ARG A 1 376 ? 18.225 -2.214 -8.322 1.00 78.19 376 ARG A N 1
ATOM 2939 C CA . ARG A 1 376 ? 17.478 -3.475 -8.297 1.00 78.19 376 ARG A CA 1
ATOM 2940 C C . ARG A 1 376 ? 15.994 -3.161 -8.504 1.00 78.19 376 ARG A C 1
ATOM 2942 O O . ARG A 1 376 ? 15.424 -2.366 -7.755 1.00 78.19 376 ARG A O 1
ATOM 2949 N N . VAL A 1 377 ? 15.387 -3.781 -9.509 1.00 85.12 377 VAL A N 1
ATOM 2950 C CA . VAL A 1 377 ? 13.960 -3.651 -9.815 1.00 85.12 377 VAL A CA 1
ATOM 2951 C C . VAL A 1 377 ? 13.268 -4.957 -9.437 1.00 85.12 377 VAL A C 1
ATOM 2953 O O . VAL A 1 377 ? 13.778 -6.039 -9.712 1.00 85.12 377 VAL A O 1
ATOM 2956 N N . PHE A 1 378 ? 12.135 -4.845 -8.757 1.00 89.25 378 PHE A N 1
ATOM 2957 C CA . PHE A 1 378 ? 11.446 -5.948 -8.105 1.00 89.25 378 PHE A CA 1
ATOM 2958 C C . PHE A 1 378 ? 10.178 -6.350 -8.863 1.00 89.25 378 PHE A C 1
ATOM 2960 O O . PHE A 1 378 ? 9.642 -5.597 -9.681 1.00 89.25 378 PHE A O 1
ATOM 2967 N N . VAL A 1 379 ? 9.674 -7.545 -8.581 1.00 91.81 379 VAL A N 1
ATOM 2968 C CA . VAL A 1 379 ? 8.437 -8.061 -9.156 1.00 91.81 379 VAL A CA 1
ATOM 2969 C C . VAL A 1 379 ? 7.280 -7.742 -8.218 1.00 91.81 379 VAL A C 1
ATOM 2971 O O . VAL A 1 379 ? 7.276 -8.134 -7.050 1.00 91.81 379 VAL A O 1
ATOM 2974 N N . ARG A 1 380 ? 6.284 -7.027 -8.745 1.00 93.81 380 ARG A N 1
ATOM 2975 C CA . ARG A 1 380 ? 5.017 -6.734 -8.071 1.00 93.81 380 ARG A CA 1
ATOM 2976 C C . ARG A 1 380 ? 3.884 -7.411 -8.849 1.00 93.81 380 ARG A C 1
ATOM 2978 O O . ARG A 1 380 ? 3.454 -6.860 -9.867 1.00 93.81 380 ARG A O 1
ATOM 2985 N N . PRO A 1 381 ? 3.467 -8.623 -8.447 1.00 96.44 381 PRO A N 1
ATOM 2986 C CA . PRO A 1 381 ? 2.467 -9.374 -9.187 1.00 96.44 381 PRO A CA 1
ATOM 2987 C C . PRO A 1 381 ? 1.081 -8.728 -9.146 1.00 96.44 381 PRO A C 1
ATOM 2989 O O . PRO A 1 381 ? 0.682 -8.095 -8.167 1.00 96.44 381 PRO A O 1
ATOM 2992 N N . ALA A 1 382 ? 0.340 -8.955 -10.220 1.00 97.31 382 ALA A N 1
ATOM 2993 C CA . ALA A 1 382 ? -1.075 -8.683 -10.370 1.00 97.31 382 ALA A CA 1
ATOM 2994 C C . ALA A 1 382 ? -1.787 -9.967 -10.802 1.00 97.31 382 ALA A C 1
ATOM 2996 O O . ALA A 1 382 ? -1.200 -10.806 -11.493 1.00 97.31 382 ALA A O 1
ATOM 2997 N N . LEU A 1 383 ? -3.049 -10.103 -10.415 1.00 97.12 383 LEU A N 1
ATOM 2998 C CA . LEU A 1 383 ? -3.903 -11.207 -10.836 1.00 97.12 383 LEU A CA 1
ATOM 2999 C C . LEU A 1 383 ? -5.360 -10.766 -10.883 1.00 97.12 383 LEU A C 1
ATOM 3001 O O . LEU A 1 383 ? -5.739 -9.747 -10.301 1.00 97.12 383 LEU A O 1
ATOM 3005 N N . TYR A 1 384 ? -6.169 -11.557 -11.575 1.00 95.75 384 TYR A N 1
ATOM 3006 C CA . TYR A 1 384 ? -7.614 -11.438 -11.516 1.00 95.75 384 TYR A CA 1
ATOM 3007 C C . TYR A 1 384 ? -8.189 -12.548 -10.643 1.00 95.75 384 TYR A C 1
ATOM 3009 O O . TYR A 1 384 ? -7.898 -13.725 -10.863 1.00 95.75 384 TYR A O 1
ATOM 3017 N N . VAL A 1 385 ? -9.026 -12.170 -9.685 1.00 90.75 385 VAL A N 1
ATOM 3018 C CA . VAL A 1 385 ? -9.727 -13.091 -8.788 1.00 90.75 385 VAL A CA 1
ATOM 3019 C C . VAL A 1 385 ? -11.229 -12.860 -8.895 1.00 90.75 385 VAL A C 1
ATOM 3021 O O . VAL A 1 385 ? -11.681 -11.730 -9.105 1.00 90.75 385 VAL A O 1
ATOM 3024 N N . ARG A 1 386 ? -12.007 -13.939 -8.802 1.00 80.88 386 ARG A N 1
ATOM 3025 C CA . ARG A 1 386 ? -13.464 -13.836 -8.675 1.00 80.88 386 ARG A CA 1
ATOM 3026 C C . ARG A 1 386 ? -13.797 -13.477 -7.217 1.00 80.88 386 ARG A C 1
ATOM 3028 O O . ARG A 1 386 ? -13.342 -14.219 -6.348 1.00 80.88 386 ARG A O 1
ATOM 3035 N N . PRO A 1 387 ? -14.479 -12.342 -6.966 1.00 59.97 387 PRO A N 1
ATOM 3036 C CA . PRO A 1 387 ? -14.903 -11.917 -5.634 1.00 59.97 387 PRO A CA 1
ATOM 3037 C C . PRO A 1 387 ? -15.806 -12.922 -4.928 1.00 59.97 387 PRO A C 1
ATOM 3039 O O . PRO A 1 387 ? -16.526 -13.665 -5.638 1.00 59.97 387 PRO A O 1
#

pLDDT: mean 71.15, std 21.61, range [23.41, 97.75]

Foldseek 3Di:
DPAPVVVVPPDPQDDDPDAAADDQDAAEEEFEAPVCCVVVVSLSVVCVVQVGHYHYPVHDDPPDPSVVVLLVCLLRHQEYEYEDDLRLQPDPVNLVSLVSNVVSVHHYAAEYADDDDLVSHDPVSSVVVVPHDYHYPPPDDPVVNSCSVCVVVVPDPPGDRRDPVVPDDDDDDDDDDDDDDDDDDDDDDDDDDDDDDDNPPPPVPPDDDQQDWDWAFWQDFAHRDTDTWIWGFQDADPQKTKTWTQAQEALPPPPPAQQLLAVAPGPVQVCFQPVCPPRGHDPVRVVQQDFDFADQANYDIDTHSKFFAAPVRCVVGQPDQVSQFHHHGCVNVVNDDDPFTAKAFHSHAAPDRSFGWIQHSSSDIDRNGDRDDDGRYGYIMITMGRD

Sequence (387 aa):
MRRQERYAQEKGGISVGLKAYDGDKPYVFASYCHDDKKRVLPIIGSLLEEGYRVWYDGAIPPTAEWRKVINHHIQDCAVFMVFVTRASMESAEVVKECNYAINLHKKLHIIYLEDVPDSRLDKGIAADFSICERVNCSRGDREQFAVRIRQPIEELRDFPKPSAASREVHYAEDARPEPENRPGIKIESEKAKWVWETNAANSSRGVLGVGDTIELGRYPQFGSEPVPICWRVISIEKGLALVVSELALDSVSLSEGTDLSDWANSPIRKWLNGGFLAVAFTAAEQNLLQKVRLNNPGGEATEDRVFCLTADGVKKTMGLAPVRKCSATRYALGGRRHSKPCCWWLRTPGKTAGSAVYVTKFGKIAFKGAAAPGERVFVRPALYVRP

Radius of gyration: 24.72 Å; chains: 1; bounding box: 45×69×65 Å

Secondary structure (DSSP, 8-state):
--SSTTTTSS--------PPP-SSS--EEEE--GGGHHHHHHHHHHHHHTT--EEEGGG--TTS-HHHHHHHHHHH-SEEEEEE-HHHHS-HHHHHHHHHHHHTT-EEEEEESS---GGGS-HHHHHHHHTS-EEETTSS-HHHHHHHHHHHHHT-TT-PPPPGGG----PPP--------------------------TTSTTT----TT-EEEEEEEESSSSSEEEEEEEEEEEETTEEEEEESSB-B----TT----SSTTT-HHHHHIIIIIHHHHS-HHHHHHBPPEEEPPTTS--EEESEEPPPHHHHHHHS-SHHHH--PBPTTTTTT----S--EEEEEEEPSSTT-EEEE-TTS-EEEEEE-SSSS-EEB--EEEE--